Protein AF-A0A960QRC3-F1 (afdb_monomer_lite)

Secondary structure (DSSP, 8-state):
----EEEEEEPTTT-EEEEEESS--SEEEEEEE-TTS-EEEEEGGGSEEEETTEEEEE--GGG--SEEEEEEEEEES-S-GGG--GGGEEEEEEEEEEPPP-------S----SPP-EEEEEEEEE----S-SS-TT---HHHHHHHHHTTTTTTTHHHHHHHHHHHTT-SS--EEEEE-HHHHHHHHHHHHHTTGGGTTTTTTHHHHHHTT-BPPP-SSSGGG-PPBSEEEPB--TT-B-GGGS-HHHHHHHHHHHHHHHHHHHSSPPPSEE--GGG-B-GGGHHHHHHTT--EEEEETHHHHHTBTT----GGGG-SPPPPTTT--BPP-S--B--SSS--SS-B-GGG-S-EEEEEE-TTS-EEEEEEEEEPHHHHHHHTTTGGGTS-HHHHHHHHHHHHHHTT---SSS--EEEEEEESSSGGGGSHHIIIIIHHHHHHHHHH-TTEEE--HHHHHHHS---TT-EE----B--HHHHSS-TT-GGGGTTTTSS--HHHHHHHHHHHHHHHHHHHHHTT---HHHHHHHHHHHHHTBTHHHHTTT-HHHHTHHHHHHHHHHHHTHHHHHHHHHH---PPPP-PPP--SSS-TT-

Radius of gyration: 29.78 Å; chains: 1; bounding box: 101×55×66 Å

pLDDT: mean 90.88, std 11.84, range [32.44, 98.88]

Sequence (598 aa):
MFTRIVSLEVDSPATTIVMVSDGPIPFPQIIVRDPHGREWISSGDAIRTEDPTRYEVKLDQEKLAPGAYRIQGEGCTKANLAEAGGGDWIKAFAEFTMELPKKERTRRKNKSTSPIRIYFGIHKHMHQPYYDTVNPAAWDGEKDSIFATRAGAYKDYLADAIERYVQGGLPHAGISTSWSGSLIEQLDRCEREGLCGGQFAGWKDRFRAILSEKTRPDGRGAAGQGHARLRFTAFGFFHPLMPLIPERDIIDQILRHRDLVEQAFGVPASRILFPPETAFHVRMIPALKQAGIEAVIYDSVHRSRACRNYPYPGKEEGMLPPNPSEQVNDPVDDWCALQHVWAPSKISPSLLKPEYVGYTDPDGTEHTIIAIPAERYLGNEDARGGFGALQYPSLFEQLHREVEASGSYDLKHPPFFLLHSDGDNYGGGTDSYYRHNTEQLVAWLNEDPRFELIGIEDYLDQFPPDPDKVVHIEPGSWAGADNGDPQFMKWFSRYREPSSPDLHSWAVLTSFQNAVHSLLDAGINTAAVQEAERLMLLAETSCYWYWTGQAVWDAQVTHAANHGWNLLQGELEQLQKKGDTTGPTIFPAWVLPENPGG

Foldseek 3Di:
DQKAFPDWDADPVRFKIKTFIPFAFLWKKKWKAAPVGDIDIATDPQWDDPDRGMTMHTDDPVPHDFFKMKMKIKGFQDNDPVPDDPVRMYIDIDMDGNDDDPPPPDDDPDDDPDQAAAEEAAEAEADDAQLFLVCSVDDDVVNLVLCLLLLCLQAPQQLLLLVLCVVLVAQFAAYEYEYALSRVVVLVVCCVVVGNVNSSPCRQVSVLVQQPDFHQFPCQDDVSTGHRRYAYAFEFNRLFLQVFFDLVLLLVRRLVRQVSCCVRRVDGHDLEYERRLLFDDQVNQVSSVVSNRAEYEHALVQQLLLALPFPDLPCLLVEDRRFNVSVPDYDDDLFDDFDLWSDSGTDHQLSQFWAKAWDQDPVRDIGIHIYHYAYATQLVQCQQANQVGRVVVRRVVRSSVSCVVSVSADPLTRGYHYSYDHCCDHNNSDSRNSHVNSNVVSVVCVVDVSYHHHDPVRNCSRRPHDPVDYDHGQGFGGCVQNSTHSQSCLQVPPVVPPDFLSVVLSVLLLVLVQLLVQLVVLVNDDPLSVQLSVSSSSLSNSQLSSPGPDPSSSCNSVVSSVVSCVSCVVSVVVCVVSDGPDDRRDRPDDDPVPHPPD

Structure (mmCIF, N/CA/C/O backbone):
data_AF-A0A960QRC3-F1
#
_entry.id   AF-A0A960QRC3-F1
#
loop_
_atom_site.group_PDB
_atom_site.id
_atom_site.type_symbol
_atom_site.label_atom_id
_atom_site.label_alt_id
_atom_site.label_comp_id
_atom_site.label_asym_id
_atom_site.label_entity_id
_atom_site.label_seq_id
_atom_site.pdbx_PDB_ins_code
_atom_site.Cartn_x
_atom_site.Cartn_y
_atom_site.Cartn_z
_atom_site.occupancy
_atom_site.B_iso_or_equiv
_atom_site.auth_seq_id
_atom_site.auth_comp_id
_atom_site.auth_asym_id
_atom_site.auth_atom_id
_atom_site.pdbx_PDB_model_num
ATOM 1 N N . MET A 1 1 ? 75.358 -3.461 1.946 1.00 51.06 1 MET A N 1
ATOM 2 C CA . MET A 1 1 ? 74.425 -3.861 0.873 1.00 51.06 1 MET A CA 1
ATOM 3 C C . MET A 1 1 ? 73.161 -3.058 1.091 1.00 51.06 1 MET A C 1
ATOM 5 O O . MET A 1 1 ? 72.647 -3.111 2.197 1.00 51.06 1 MET A O 1
ATOM 9 N N . PHE A 1 2 ? 72.744 -2.243 0.123 1.00 70.81 2 PHE A N 1
ATOM 10 C CA . PHE A 1 2 ? 71.471 -1.527 0.214 1.00 70.81 2 PHE A CA 1
ATOM 11 C C . PHE A 1 2 ? 70.386 -2.472 -0.289 1.00 70.81 2 PHE A C 1
ATOM 13 O O . PHE A 1 2 ? 70.408 -2.805 -1.471 1.00 70.81 2 PHE A O 1
ATOM 20 N N . THR A 1 3 ? 69.504 -2.926 0.603 1.00 81.44 3 THR A N 1
ATOM 21 C CA . THR A 1 3 ? 68.338 -3.728 0.222 1.00 81.44 3 THR A CA 1
ATOM 22 C C . THR A 1 3 ? 67.460 -2.924 -0.735 1.00 81.44 3 THR A C 1
ATOM 24 O O . THR A 1 3 ? 67.179 -1.752 -0.480 1.00 81.44 3 THR A O 1
ATOM 27 N N . ARG A 1 4 ? 67.014 -3.540 -1.826 1.00 87.44 4 ARG A N 1
ATOM 28 C CA . ARG A 1 4 ? 66.090 -2.996 -2.824 1.00 87.44 4 ARG A CA 1
ATOM 29 C C . ARG A 1 4 ? 65.066 -4.054 -3.209 1.00 87.44 4 ARG A C 1
ATOM 31 O O . ARG A 1 4 ? 65.342 -5.249 -3.154 1.00 87.44 4 ARG A O 1
ATOM 38 N N . ILE A 1 5 ? 63.896 -3.598 -3.644 1.00 89.81 5 ILE A N 1
ATOM 39 C CA . ILE A 1 5 ? 62.899 -4.461 -4.279 1.00 89.81 5 ILE A CA 1
ATOM 40 C C . ILE A 1 5 ? 63.370 -4.708 -5.716 1.00 89.81 5 ILE A C 1
ATOM 42 O O . ILE A 1 5 ? 63.586 -3.755 -6.466 1.00 89.81 5 ILE A O 1
ATOM 46 N N . VAL A 1 6 ? 63.591 -5.973 -6.068 1.00 90.69 6 VAL A N 1
ATOM 47 C CA . VAL A 1 6 ? 64.103 -6.397 -7.380 1.00 90.69 6 VAL A CA 1
ATOM 48 C C . VAL A 1 6 ? 62.989 -6.797 -8.339 1.00 90.69 6 VAL A C 1
ATOM 50 O O . VAL A 1 6 ? 63.154 -6.624 -9.544 1.00 90.69 6 VAL A O 1
ATOM 53 N N . SER A 1 7 ? 61.854 -7.274 -7.824 1.00 90.19 7 SER A N 1
ATOM 54 C CA . SER A 1 7 ? 60.648 -7.501 -8.617 1.00 90.19 7 SER A CA 1
ATOM 55 C C . SER A 1 7 ? 59.382 -7.313 -7.783 1.00 90.19 7 SER A C 1
ATOM 57 O O . SER A 1 7 ? 59.373 -7.485 -6.561 1.00 90.19 7 SER A O 1
ATOM 59 N N . LEU A 1 8 ? 58.316 -6.920 -8.471 1.00 91.69 8 LEU A N 1
ATOM 60 C CA . LEU A 1 8 ? 56.962 -6.835 -7.949 1.00 91.69 8 LEU A CA 1
ATOM 61 C C . LEU A 1 8 ? 56.040 -7.319 -9.063 1.00 91.69 8 LEU A C 1
ATOM 63 O O . LEU A 1 8 ? 55.887 -6.642 -10.077 1.00 91.69 8 LEU A O 1
ATOM 67 N N . GLU A 1 9 ? 55.495 -8.514 -8.900 1.00 88.75 9 GLU A N 1
ATOM 68 C CA . GLU A 1 9 ? 54.780 -9.224 -9.957 1.00 88.75 9 GLU A CA 1
ATOM 69 C C . GLU A 1 9 ? 53.455 -9.777 -9.441 1.00 88.75 9 GLU A C 1
ATOM 71 O O . GLU A 1 9 ? 53.245 -9.944 -8.238 1.00 88.75 9 GLU A O 1
ATOM 76 N N . VAL A 1 10 ? 52.545 -10.043 -10.375 1.00 84.50 10 VAL A N 1
ATOM 77 C CA . VAL A 1 10 ? 51.256 -10.679 -10.107 1.00 84.50 10 VAL A CA 1
ATOM 78 C C . VAL A 1 10 ? 51.244 -12.014 -10.824 1.00 84.50 10 VAL A C 1
ATOM 80 O O . VAL A 1 10 ? 51.378 -12.054 -12.049 1.00 84.50 10 VAL A O 1
ATOM 83 N N . ASP A 1 11 ? 51.064 -13.096 -10.075 1.00 79.38 11 ASP A N 1
ATOM 84 C CA . ASP A 1 11 ? 50.962 -14.433 -10.653 1.00 79.38 11 ASP A CA 1
ATOM 85 C C . ASP A 1 11 ? 49.681 -14.549 -11.484 1.00 79.38 11 ASP A C 1
ATOM 87 O O . ASP A 1 11 ? 48.607 -14.130 -11.051 1.00 79.38 11 ASP A O 1
ATOM 91 N N . SER A 1 12 ? 49.778 -15.140 -12.677 1.00 55.75 12 SER A N 1
ATOM 92 C CA . SER A 1 12 ? 48.625 -15.415 -13.540 1.00 55.75 12 SER A CA 1
ATOM 93 C C . SER A 1 12 ? 48.065 -16.822 -13.279 1.00 55.75 12 SER A C 1
ATOM 95 O O . SER A 1 12 ? 48.836 -17.784 -13.331 1.00 55.75 12 SER A O 1
ATOM 97 N N . PRO A 1 13 ? 46.745 -16.990 -13.051 1.00 59.84 13 PRO A N 1
ATOM 98 C CA . PRO A 1 13 ? 45.707 -15.953 -13.004 1.00 59.84 13 PRO A CA 1
ATOM 99 C C . PRO A 1 13 ? 45.804 -15.133 -11.708 1.00 59.84 13 PRO A C 1
ATOM 101 O O . PRO A 1 13 ? 46.034 -15.737 -10.667 1.00 59.84 13 PRO A O 1
ATOM 104 N N . ALA A 1 14 ? 45.610 -13.803 -11.781 1.00 63.81 14 ALA A N 1
ATOM 105 C CA . ALA A 1 14 ? 45.828 -12.784 -10.730 1.00 63.81 14 ALA A CA 1
ATOM 106 C C . ALA A 1 14 ? 45.310 -13.168 -9.325 1.00 63.81 14 ALA A C 1
ATOM 108 O O . ALA A 1 14 ? 44.253 -12.726 -8.881 1.00 63.81 14 ALA A O 1
ATOM 109 N N . THR A 1 15 ? 46.049 -14.031 -8.634 1.00 71.44 15 THR A N 1
ATOM 110 C CA . THR A 1 15 ? 45.675 -14.650 -7.348 1.00 71.44 15 THR A CA 1
ATOM 111 C C . THR A 1 15 ? 46.623 -14.233 -6.243 1.00 71.44 15 THR A C 1
ATOM 113 O O . THR A 1 15 ? 46.222 -14.173 -5.082 1.00 71.44 15 THR A O 1
ATOM 116 N N . THR A 1 16 ? 47.866 -13.917 -6.600 1.00 87.94 16 THR A N 1
ATOM 117 C CA . THR A 1 16 ? 48.930 -13.620 -5.649 1.00 87.94 16 THR A CA 1
ATOM 118 C C . THR A 1 16 ? 49.798 -12.494 -6.191 1.00 87.94 16 THR A C 1
ATOM 120 O O . THR A 1 16 ? 50.178 -12.505 -7.361 1.00 87.94 16 THR A O 1
ATOM 123 N N . ILE A 1 17 ? 50.107 -11.523 -5.339 1.00 91.44 17 ILE A N 1
ATOM 124 C CA . ILE A 1 17 ? 51.132 -10.512 -5.586 1.00 91.44 17 ILE A CA 1
ATOM 125 C C . ILE A 1 17 ? 52.398 -10.966 -4.876 1.00 91.44 17 ILE A C 1
ATOM 127 O O . ILE A 1 17 ? 52.362 -11.259 -3.680 1.00 91.44 17 ILE A O 1
ATOM 131 N N . VAL A 1 18 ? 53.506 -10.986 -5.608 1.00 92.88 18 VAL A N 1
ATOM 132 C CA . VAL A 1 18 ? 54.818 -11.387 -5.110 1.00 92.88 18 VAL A CA 1
ATOM 133 C C . VAL A 1 18 ? 55.768 -10.201 -5.207 1.00 92.88 18 VAL A C 1
ATOM 135 O O . VAL A 1 18 ? 56.023 -9.670 -6.287 1.00 92.88 18 VAL A O 1
ATOM 138 N N . MET A 1 19 ? 56.321 -9.801 -4.068 1.00 93.25 19 MET A N 1
ATOM 139 C CA . MET A 1 19 ? 57.397 -8.822 -3.970 1.00 93.25 19 MET A CA 1
ATOM 140 C C . MET A 1 19 ? 58.693 -9.542 -3.588 1.00 93.25 19 MET A C 1
ATOM 142 O O . MET A 1 19 ? 58.738 -10.239 -2.573 1.00 93.25 19 MET A O 1
ATOM 146 N N . VAL A 1 20 ? 59.752 -9.361 -4.379 1.00 93.25 20 VAL A N 1
ATOM 147 C CA . VAL A 1 20 ? 61.076 -9.956 -4.132 1.00 93.25 20 VAL A CA 1
ATOM 148 C C . VAL A 1 20 ? 62.108 -8.855 -3.922 1.00 93.25 20 VAL A C 1
ATOM 150 O O . VAL A 1 20 ? 62.116 -7.857 -4.647 1.00 93.25 20 VAL A O 1
ATOM 153 N N . SER A 1 21 ? 63.006 -9.032 -2.958 1.00 92.12 21 SER A N 1
ATOM 154 C CA . SER A 1 21 ? 64.090 -8.096 -2.644 1.00 92.12 21 SER A CA 1
ATOM 155 C C . SER A 1 21 ? 65.470 -8.761 -2.642 1.00 92.12 21 SER A C 1
ATOM 157 O O . SER A 1 21 ? 65.592 -9.968 -2.480 1.00 92.12 21 SER A O 1
ATOM 159 N N . ASP A 1 22 ? 66.540 -7.976 -2.811 1.00 89.69 22 ASP A N 1
ATOM 160 C CA . ASP A 1 22 ? 67.937 -8.462 -2.758 1.00 89.69 22 ASP A CA 1
ATOM 161 C C . ASP A 1 22 ? 68.509 -8.553 -1.322 1.00 89.69 22 ASP A C 1
ATOM 163 O O . ASP A 1 22 ? 69.687 -8.859 -1.121 1.00 89.69 22 ASP A O 1
ATOM 167 N N . GLY A 1 23 ? 67.661 -8.322 -0.316 1.00 87.44 23 GLY A N 1
ATOM 168 C CA . GLY A 1 23 ? 67.949 -8.429 1.114 1.00 87.44 23 GLY A CA 1
ATOM 169 C C . GLY A 1 23 ? 66.668 -8.331 1.957 1.00 87.44 23 GLY A C 1
ATOM 170 O O . GLY A 1 23 ? 65.603 -8.039 1.411 1.00 87.44 23 GLY A O 1
ATOM 171 N N . PRO A 1 24 ? 66.730 -8.567 3.279 1.00 87.94 24 PRO A N 1
ATOM 172 C CA . PRO A 1 24 ? 65.543 -8.564 4.125 1.00 87.94 24 PRO A CA 1
ATOM 173 C C . PRO A 1 24 ? 64.919 -7.182 4.306 1.00 87.94 24 PRO A C 1
ATOM 175 O O . PRO A 1 24 ? 65.623 -6.179 4.437 1.00 87.94 24 PRO A O 1
ATOM 178 N N . ILE A 1 25 ? 63.585 -7.163 4.346 1.00 89.56 25 ILE A N 1
ATOM 179 C CA . ILE A 1 25 ? 62.734 -5.998 4.576 1.00 89.56 25 ILE A CA 1
ATOM 180 C C . ILE A 1 25 ? 61.974 -6.240 5.887 1.00 89.56 25 ILE A C 1
ATOM 182 O O . ILE A 1 25 ? 61.008 -6.998 5.902 1.00 89.56 25 ILE A O 1
ATOM 186 N N . PRO A 1 26 ? 62.392 -5.615 7.000 1.00 85.25 26 PRO A N 1
ATOM 187 C CA . PRO A 1 26 ? 61.714 -5.757 8.290 1.00 85.25 26 PRO A CA 1
ATOM 188 C C . PRO A 1 26 ? 60.234 -5.347 8.304 1.00 85.25 26 PRO A C 1
ATOM 190 O O . PRO A 1 26 ? 59.462 -5.907 9.076 1.00 85.25 26 PRO A O 1
ATOM 193 N N . PHE A 1 27 ? 59.835 -4.390 7.458 1.00 86.44 27 PHE A N 1
ATOM 194 C CA . PHE A 1 27 ? 58.452 -3.903 7.374 1.00 86.44 27 PHE A CA 1
ATOM 195 C C . PHE A 1 27 ? 57.962 -3.869 5.924 1.00 86.44 27 PHE A C 1
ATOM 197 O O . PHE A 1 27 ? 57.968 -2.796 5.317 1.00 86.44 27 PHE A O 1
ATOM 204 N N . PRO A 1 28 ? 57.588 -5.021 5.343 1.00 90.75 28 PRO A N 1
ATOM 205 C CA . PRO A 1 28 ? 57.043 -5.081 3.996 1.00 90.75 28 PRO A CA 1
ATOM 206 C C . PRO A 1 28 ? 55.583 -4.606 3.987 1.00 90.75 28 PRO A C 1
ATOM 208 O O . PRO A 1 28 ? 54.818 -4.880 4.917 1.00 90.75 28 PRO A O 1
ATOM 211 N N . GLN A 1 29 ? 55.193 -3.908 2.925 1.00 91.75 29 GLN A N 1
ATOM 212 C CA . GLN A 1 29 ? 53.819 -3.508 2.643 1.00 91.75 29 GLN A CA 1
ATOM 213 C C . GLN A 1 29 ? 53.524 -3.671 1.152 1.00 91.75 29 GLN A C 1
ATOM 215 O O . GLN A 1 29 ? 54.352 -3.337 0.304 1.00 91.75 29 GLN A O 1
ATOM 220 N N . ILE A 1 30 ? 52.331 -4.161 0.827 1.00 92.12 30 ILE A N 1
ATOM 221 C CA . ILE A 1 30 ? 51.829 -4.222 -0.548 1.00 92.12 30 ILE A CA 1
ATOM 222 C C . ILE A 1 30 ? 50.506 -3.470 -0.594 1.00 92.12 30 ILE A C 1
ATOM 224 O O . ILE A 1 30 ? 49.573 -3.788 0.140 1.00 92.12 30 ILE A O 1
ATOM 228 N N . ILE A 1 31 ? 50.445 -2.459 -1.453 1.00 91.12 31 ILE A N 1
ATOM 229 C CA . ILE A 1 31 ? 49.290 -1.588 -1.640 1.00 91.12 31 ILE A CA 1
ATOM 230 C C . ILE A 1 31 ? 48.721 -1.843 -3.027 1.00 91.12 31 ILE A C 1
ATOM 232 O O . ILE A 1 31 ? 49.444 -1.753 -4.020 1.00 91.12 31 ILE A O 1
ATOM 236 N N . VAL A 1 32 ? 47.426 -2.121 -3.103 1.00 90.69 32 VAL A N 1
ATOM 237 C CA . VAL A 1 32 ? 46.704 -2.381 -4.350 1.00 90.69 32 VAL A CA 1
ATOM 238 C C . VAL A 1 32 ? 45.636 -1.319 -4.528 1.00 90.69 32 VAL A C 1
ATOM 240 O O . VAL A 1 32 ? 44.837 -1.094 -3.625 1.00 90.69 32 VAL A O 1
ATOM 243 N N . ARG A 1 33 ? 45.620 -0.672 -5.692 1.00 89.69 33 ARG A N 1
ATOM 244 C CA . ARG A 1 33 ? 44.641 0.350 -6.061 1.00 89.69 33 ARG A CA 1
ATOM 245 C C . ARG A 1 33 ? 43.788 -0.141 -7.213 1.00 89.69 33 ARG A C 1
ATOM 247 O O . ARG A 1 33 ? 44.340 -0.561 -8.234 1.00 89.69 33 ARG A O 1
ATOM 254 N N . ASP A 1 34 ? 42.474 -0.079 -7.048 1.00 87.75 34 ASP A N 1
ATOM 255 C CA . ASP A 1 34 ? 41.525 -0.452 -8.095 1.00 87.75 34 ASP A CA 1
ATOM 256 C C . ASP A 1 34 ? 41.338 0.666 -9.146 1.00 87.75 34 ASP A C 1
ATOM 258 O O . ASP A 1 34 ? 41.771 1.806 -8.932 1.00 87.75 34 ASP A O 1
ATOM 262 N N . PRO A 1 35 ? 40.681 0.368 -10.285 1.00 80.56 35 PRO A N 1
ATOM 263 C CA . PRO A 1 35 ? 40.406 1.352 -11.338 1.00 80.56 35 PRO A CA 1
ATOM 264 C C . PRO A 1 35 ? 39.551 2.546 -10.885 1.00 80.56 35 PRO A C 1
ATOM 266 O O . PRO A 1 35 ? 39.497 3.563 -11.575 1.00 80.56 35 PRO A O 1
ATOM 269 N N . HIS A 1 36 ? 38.869 2.423 -9.745 1.00 79.50 36 HIS A N 1
ATOM 270 C CA . HIS A 1 36 ? 37.971 3.423 -9.172 1.00 79.50 36 HIS A CA 1
ATOM 271 C C . HIS A 1 36 ? 38.622 4.206 -8.017 1.00 79.50 36 HIS A C 1
ATOM 273 O O . HIS A 1 36 ? 37.977 5.069 -7.423 1.00 79.50 36 HIS A O 1
ATOM 279 N N . GLY A 1 37 ? 39.901 3.947 -7.716 1.00 75.12 37 GLY A N 1
ATOM 280 C CA . GLY A 1 37 ? 40.681 4.653 -6.701 1.00 75.12 37 GLY A CA 1
ATOM 281 C C . GLY A 1 37 ? 40.563 4.106 -5.275 1.00 75.12 37 GLY A C 1
ATOM 282 O O . GLY A 1 37 ? 41.053 4.761 -4.356 1.00 75.12 37 GLY A O 1
ATOM 283 N N . ARG A 1 38 ? 39.953 2.933 -5.055 1.00 83.50 38 ARG A N 1
ATOM 284 C CA . ARG A 1 38 ? 39.956 2.262 -3.740 1.00 83.50 38 ARG A CA 1
ATOM 285 C C . ARG A 1 38 ? 41.307 1.599 -3.480 1.00 83.50 38 ARG A C 1
ATOM 287 O O . ARG A 1 38 ? 41.880 1.005 -4.390 1.00 83.50 38 ARG A O 1
ATOM 294 N N . GLU A 1 39 ? 41.795 1.681 -2.241 1.00 87.25 39 GLU A N 1
ATOM 295 C CA . GLU A 1 39 ? 43.097 1.141 -1.827 1.00 87.25 39 GLU A CA 1
ATOM 296 C C . GLU A 1 39 ? 42.947 -0.004 -0.811 1.00 87.25 39 GLU A C 1
ATOM 298 O O . GLU A 1 39 ? 42.213 0.118 0.171 1.00 87.25 39 GLU A O 1
ATOM 303 N N . TRP A 1 40 ? 43.700 -1.089 -1.004 1.00 87.94 40 TRP A N 1
ATOM 304 C CA . TRP A 1 40 ? 43.909 -2.140 -0.003 1.00 87.94 40 TRP A CA 1
ATOM 305 C C . TRP A 1 40 ? 45.382 -2.207 0.373 1.00 87.94 40 TRP A C 1
ATOM 307 O O . TRP A 1 40 ? 46.241 -2.278 -0.505 1.00 87.94 40 TRP A O 1
ATOM 317 N N . ILE A 1 41 ? 45.668 -2.205 1.674 1.00 90.62 41 ILE A N 1
ATOM 318 C CA . ILE A 1 41 ? 47.027 -2.264 2.214 1.00 90.62 41 ILE A CA 1
ATOM 319 C C . ILE A 1 41 ? 47.193 -3.582 2.965 1.00 90.62 41 ILE A C 1
ATOM 321 O O . ILE A 1 41 ? 46.491 -3.841 3.943 1.00 90.62 41 ILE A O 1
ATOM 325 N N . SER A 1 42 ? 48.148 -4.397 2.533 1.00 89.38 42 SER A N 1
ATOM 326 C CA . SER A 1 42 ? 48.556 -5.624 3.214 1.00 89.38 42 SER A CA 1
ATOM 327 C C . SER A 1 42 ? 49.901 -5.403 3.896 1.00 89.38 42 SER A C 1
ATOM 329 O O . SER A 1 42 ? 50.863 -4.985 3.257 1.00 89.38 42 SER A O 1
ATOM 331 N N . SER A 1 43 ? 49.962 -5.668 5.201 1.00 89.31 43 SER A N 1
ATOM 332 C CA . SER A 1 43 ? 51.178 -5.616 6.024 1.00 89.31 43 SER A CA 1
ATOM 333 C C . SER A 1 43 ? 51.068 -6.601 7.197 1.00 89.31 43 SER A C 1
ATOM 335 O O . SER A 1 43 ? 49.977 -7.104 7.476 1.00 89.31 43 SER A O 1
ATOM 337 N N . GLY A 1 44 ? 52.180 -6.895 7.877 1.00 84.62 44 GLY A N 1
ATOM 338 C CA . GLY A 1 44 ? 52.196 -7.828 9.014 1.00 84.62 44 GLY A CA 1
ATOM 339 C C . GLY A 1 44 ? 51.750 -9.240 8.618 1.00 84.62 44 GLY A C 1
ATOM 340 O O . GLY A 1 44 ? 52.176 -9.744 7.583 1.00 84.62 44 GLY A O 1
ATOM 341 N N . ASP A 1 45 ? 50.860 -9.849 9.407 1.00 85.31 45 ASP A N 1
ATOM 342 C CA . ASP A 1 45 ? 50.374 -11.229 9.209 1.00 85.31 45 ASP A CA 1
ATOM 343 C C . ASP A 1 45 ? 49.622 -11.446 7.880 1.00 85.31 45 ASP A C 1
ATOM 345 O O . ASP A 1 45 ? 49.424 -12.583 7.453 1.00 85.31 45 ASP A O 1
ATOM 349 N N . ALA A 1 46 ? 49.215 -10.365 7.201 1.00 84.56 46 ALA A N 1
ATOM 350 C CA . ALA A 1 46 ? 48.604 -10.429 5.874 1.00 84.56 46 ALA A CA 1
ATOM 351 C C . ALA A 1 46 ? 49.622 -10.691 4.745 1.00 84.56 46 ALA A C 1
ATOM 353 O O . ALA A 1 46 ? 49.215 -10.982 3.620 1.00 84.56 46 ALA A O 1
ATOM 354 N N . ILE A 1 47 ? 50.925 -10.577 5.027 1.00 89.69 47 ILE A N 1
ATOM 355 C CA . ILE A 1 47 ? 52.010 -10.905 4.099 1.00 89.69 47 ILE A CA 1
ATOM 356 C C . ILE A 1 47 ? 52.620 -12.240 4.513 1.00 89.69 47 ILE A C 1
ATOM 358 O O . ILE A 1 47 ? 53.155 -12.393 5.611 1.00 89.69 47 ILE A O 1
ATOM 362 N N . ARG A 1 48 ? 52.592 -13.207 3.599 1.00 90.81 48 ARG A N 1
ATOM 363 C CA . ARG A 1 48 ? 53.272 -14.485 3.779 1.00 90.81 48 ARG A CA 1
ATOM 364 C C . ARG A 1 48 ? 54.726 -14.355 3.333 1.00 90.81 48 ARG A C 1
ATOM 366 O O . ARG A 1 48 ? 54.996 -13.995 2.193 1.00 90.81 48 ARG A O 1
ATOM 373 N N . THR A 1 49 ? 55.648 -14.699 4.223 1.00 85.31 49 THR A N 1
ATOM 374 C CA . THR A 1 49 ? 57.093 -14.642 3.967 1.00 85.31 49 THR A CA 1
ATOM 375 C C . THR A 1 49 ? 57.646 -16.065 3.986 1.00 85.31 49 THR A C 1
ATOM 377 O O . THR A 1 49 ? 57.768 -16.662 5.055 1.00 85.31 49 THR A O 1
ATOM 380 N N . GLU A 1 50 ? 57.912 -16.648 2.813 1.00 72.44 50 GLU A N 1
ATOM 381 C CA . GLU A 1 50 ? 58.492 -18.002 2.713 1.00 72.44 50 GLU A CA 1
ATOM 382 C C . GLU A 1 50 ? 60.005 -17.995 2.982 1.00 72.44 50 GLU A C 1
ATOM 384 O O . GLU A 1 50 ? 60.538 -18.919 3.597 1.00 72.44 50 GLU A O 1
ATOM 389 N N . ASP A 1 51 ? 60.678 -16.914 2.586 1.00 79.56 51 ASP A N 1
ATOM 390 C CA . ASP A 1 51 ? 62.079 -16.629 2.875 1.00 79.56 51 ASP A CA 1
ATOM 391 C C . ASP A 1 51 ? 62.268 -15.116 3.113 1.00 79.56 51 ASP A C 1
ATOM 393 O O . ASP A 1 51 ? 61.410 -14.326 2.714 1.00 79.56 51 ASP A O 1
ATOM 397 N N . PRO A 1 52 ? 63.368 -14.665 3.750 1.00 82.19 52 PRO A N 1
ATOM 398 C CA . PRO A 1 52 ? 63.560 -13.258 4.121 1.00 82.19 52 PRO A CA 1
ATOM 399 C C . PRO A 1 52 ? 63.626 -12.279 2.941 1.00 82.19 52 PRO A C 1
ATOM 401 O O . PRO A 1 52 ? 63.825 -11.089 3.156 1.00 82.19 52 PRO A O 1
ATOM 404 N N . THR A 1 53 ? 63.513 -12.741 1.703 1.00 89.75 53 THR A N 1
ATOM 405 C CA . THR A 1 53 ? 63.605 -11.944 0.479 1.00 89.75 53 THR A CA 1
ATOM 406 C C . THR A 1 53 ? 62.356 -12.035 -0.395 1.00 89.75 53 THR A C 1
ATOM 408 O O . THR A 1 53 ? 62.313 -11.375 -1.432 1.00 89.75 53 THR A O 1
ATOM 411 N N . ARG A 1 54 ? 61.328 -12.791 0.012 1.00 92.94 54 ARG A N 1
ATOM 412 C CA . ARG A 1 54 ? 60.114 -13.035 -0.774 1.00 92.94 54 ARG A CA 1
ATOM 413 C C . ARG A 1 54 ? 58.851 -12.839 0.065 1.00 92.94 54 ARG A C 1
ATOM 415 O O . ARG A 1 54 ? 58.649 -13.522 1.067 1.00 92.94 54 ARG A O 1
ATOM 422 N N . TYR A 1 55 ? 57.989 -11.934 -0.390 1.00 92.38 55 TYR A N 1
ATOM 423 C CA . TYR A 1 55 ? 56.786 -11.479 0.307 1.00 92.38 55 TYR A CA 1
ATOM 424 C C . TYR A 1 55 ? 55.563 -11.666 -0.588 1.00 92.38 55 TYR A C 1
ATOM 426 O O . TYR A 1 55 ? 55.515 -11.120 -1.691 1.00 92.38 55 TYR A O 1
ATOM 434 N N . GLU A 1 56 ? 54.573 -12.417 -0.117 1.00 92.88 56 GLU A N 1
ATOM 435 C CA . GLU A 1 56 ? 53.406 -12.810 -0.906 1.00 92.88 56 GLU A CA 1
ATOM 436 C C . GLU A 1 56 ? 52.097 -12.356 -0.259 1.00 92.88 56 GLU A C 1
ATOM 438 O O . GLU A 1 56 ? 51.877 -12.540 0.940 1.00 92.88 56 GLU A O 1
ATOM 443 N N . VAL A 1 57 ? 51.194 -11.807 -1.071 1.00 91.75 57 VAL A N 1
ATOM 444 C CA . VAL A 1 57 ? 49.835 -11.426 -0.667 1.00 91.75 57 VAL A CA 1
ATOM 445 C C . VAL A 1 57 ? 48.841 -12.084 -1.602 1.00 91.75 57 VAL A C 1
ATOM 447 O O . VAL A 1 57 ? 48.901 -11.886 -2.814 1.00 91.75 57 VAL A O 1
ATOM 450 N N . LYS A 1 58 ? 47.898 -12.842 -1.040 1.00 89.31 58 LYS A N 1
ATOM 451 C CA . LYS A 1 58 ? 46.785 -13.395 -1.813 1.00 89.31 58 LYS A CA 1
ATOM 452 C C . LYS A 1 58 ? 45.709 -12.340 -2.011 1.00 89.31 58 LYS A C 1
ATOM 454 O O . LYS A 1 58 ? 45.259 -11.720 -1.049 1.00 89.31 58 LYS A O 1
ATOM 459 N N . LEU A 1 59 ? 45.290 -12.170 -3.257 1.00 82.75 59 LEU A N 1
ATOM 460 C CA . LEU A 1 59 ? 44.163 -11.324 -3.608 1.00 82.75 59 LEU A CA 1
ATOM 461 C C . LEU A 1 59 ? 42.857 -12.093 -3.431 1.00 82.75 59 LEU A C 1
ATOM 463 O O . LEU A 1 59 ? 42.730 -13.245 -3.846 1.00 82.75 59 LEU A O 1
ATOM 467 N N . ASP A 1 60 ? 41.876 -11.425 -2.840 1.00 79.75 60 ASP A N 1
ATOM 468 C CA . ASP A 1 60 ? 40.511 -11.924 -2.767 1.00 79.75 60 ASP A CA 1
ATOM 469 C C . ASP A 1 60 ? 39.814 -11.672 -4.109 1.00 79.75 60 ASP A C 1
ATOM 471 O O . ASP A 1 60 ? 39.406 -10.549 -4.412 1.00 79.75 60 ASP A O 1
ATOM 475 N N . GLN A 1 61 ? 39.728 -12.714 -4.938 1.00 72.75 61 GLN A N 1
ATOM 476 C CA . GLN A 1 61 ? 39.200 -12.608 -6.299 1.00 72.75 61 GLN A CA 1
ATOM 477 C C . GLN A 1 61 ? 37.739 -12.157 -6.351 1.00 72.75 61 GLN A C 1
ATOM 479 O O . GLN A 1 61 ? 37.336 -11.552 -7.342 1.00 72.75 61 GLN A O 1
ATOM 484 N N . GLU A 1 62 ? 36.957 -12.391 -5.295 1.00 69.69 62 GLU A N 1
ATOM 485 C CA . GLU A 1 62 ? 35.553 -11.967 -5.229 1.00 69.69 62 GLU A CA 1
ATOM 486 C C . GLU A 1 62 ? 35.413 -10.445 -5.086 1.00 69.69 62 GLU A C 1
ATOM 488 O O . GLU A 1 62 ? 34.365 -9.879 -5.399 1.00 69.69 62 GLU A O 1
ATOM 493 N N . LYS A 1 63 ? 36.483 -9.765 -4.652 1.00 69.31 63 LYS A N 1
ATOM 494 C CA . LYS A 1 63 ? 36.524 -8.309 -4.452 1.00 69.31 63 LYS A CA 1
ATOM 495 C C . LYS A 1 63 ? 37.136 -7.543 -5.620 1.00 69.31 63 LYS A C 1
ATOM 497 O O . LYS A 1 63 ? 37.117 -6.310 -5.612 1.00 69.31 63 LYS A O 1
ATOM 502 N N . LEU A 1 64 ? 37.695 -8.238 -6.607 1.00 75.62 64 LEU A N 1
ATOM 503 C CA . LEU A 1 64 ? 38.297 -7.598 -7.767 1.00 75.62 64 LEU A CA 1
ATOM 504 C C . LEU A 1 64 ? 37.212 -7.281 -8.818 1.00 75.62 64 LEU A C 1
ATOM 506 O O . LEU A 1 64 ? 36.349 -8.101 -9.121 1.00 75.62 64 LEU A O 1
ATOM 510 N N . ALA A 1 65 ? 37.269 -6.086 -9.406 1.00 75.56 65 ALA A N 1
ATOM 511 C CA . ALA A 1 65 ? 36.424 -5.606 -10.496 1.00 75.56 65 ALA A CA 1
ATOM 512 C C . ALA A 1 65 ? 37.236 -5.502 -11.803 1.00 75.56 65 ALA A C 1
ATOM 514 O O . ALA A 1 65 ? 38.428 -5.216 -11.749 1.00 75.56 65 ALA A O 1
ATOM 515 N N . PRO A 1 66 ? 36.646 -5.716 -12.991 1.00 79.56 66 PRO A N 1
ATOM 516 C CA . PRO A 1 66 ? 37.390 -5.637 -14.248 1.00 79.56 66 PRO A CA 1
ATOM 517 C C . PRO A 1 66 ? 38.077 -4.278 -14.442 1.00 79.56 66 PRO A C 1
ATOM 519 O O . PRO A 1 66 ? 37.460 -3.234 -14.234 1.00 79.56 66 PRO A O 1
ATOM 522 N N . GLY A 1 67 ? 39.334 -4.286 -14.888 1.00 82.00 67 GLY A N 1
ATOM 523 C CA . GLY A 1 67 ? 40.080 -3.060 -15.190 1.00 82.00 67 GLY A CA 1
ATOM 524 C C . GLY A 1 67 ? 41.550 -3.095 -14.777 1.00 82.00 67 GLY A C 1
ATOM 525 O O . GLY A 1 67 ? 42.082 -4.138 -14.396 1.00 82.00 67 GLY A O 1
ATOM 526 N N . ALA A 1 68 ? 42.212 -1.942 -14.907 1.00 87.94 68 ALA A N 1
ATOM 527 C CA . ALA A 1 68 ? 43.632 -1.765 -14.614 1.00 87.94 68 ALA A CA 1
ATOM 528 C C . ALA A 1 68 ? 43.874 -1.450 -13.131 1.00 87.94 68 ALA A C 1
ATOM 530 O O . ALA A 1 68 ? 43.399 -0.442 -12.608 1.00 87.94 68 ALA A O 1
ATOM 531 N N . TYR A 1 69 ? 44.658 -2.298 -12.479 1.00 90.00 69 TYR A N 1
ATOM 532 C CA . TYR A 1 69 ? 45.077 -2.160 -11.092 1.00 90.00 69 TYR A CA 1
ATOM 533 C C . TYR A 1 69 ? 46.503 -1.645 -11.005 1.00 90.00 69 TYR A C 1
ATOM 535 O O . TYR A 1 69 ? 47.367 -2.054 -11.784 1.00 90.00 69 TYR A O 1
ATOM 543 N N . ARG A 1 70 ? 46.763 -0.812 -9.996 1.00 91.56 70 ARG A N 1
ATOM 544 C CA . ARG A 1 70 ? 48.116 -0.359 -9.650 1.00 91.56 70 ARG A CA 1
ATOM 545 C C . ARG A 1 70 ? 48.564 -0.988 -8.350 1.00 91.56 70 ARG A C 1
ATOM 547 O O . ARG A 1 70 ? 47.848 -0.931 -7.356 1.00 91.56 70 ARG A O 1
ATOM 554 N N . ILE A 1 71 ? 49.771 -1.526 -8.342 1.00 91.69 71 ILE A N 1
ATOM 555 C CA . ILE A 1 71 ? 50.388 -2.144 -7.176 1.00 91.69 71 ILE A CA 1
ATOM 556 C C . ILE A 1 71 ? 51.614 -1.331 -6.793 1.00 91.69 71 ILE A C 1
ATOM 558 O O . ILE A 1 71 ? 52.424 -0.964 -7.642 1.00 91.69 71 ILE A O 1
ATOM 562 N N . GLN A 1 72 ? 51.757 -1.071 -5.501 1.00 93.75 72 GLN A N 1
ATOM 563 C CA . GLN A 1 72 ? 52.942 -0.486 -4.899 1.00 93.75 72 GLN A CA 1
ATOM 564 C C . GLN A 1 72 ? 53.437 -1.423 -3.799 1.00 93.75 72 GLN A C 1
ATOM 566 O O . GLN A 1 72 ? 52.769 -1.599 -2.784 1.00 93.75 72 GLN A O 1
ATOM 571 N N . GLY A 1 73 ? 54.605 -2.017 -4.007 1.00 90.69 73 GLY A N 1
ATOM 572 C CA . GLY A 1 73 ? 55.348 -2.714 -2.965 1.00 90.69 73 GLY A CA 1
ATOM 573 C C . GLY A 1 73 ? 56.273 -1.717 -2.287 1.00 90.69 73 GLY A C 1
ATOM 574 O O . GLY A 1 73 ? 57.026 -1.020 -2.972 1.00 90.69 73 GLY A O 1
ATOM 575 N N . GLU A 1 74 ? 56.219 -1.610 -0.968 1.00 92.12 74 GLU A N 1
ATOM 576 C CA . GLU A 1 74 ? 57.141 -0.772 -0.213 1.00 92.12 74 GLU A CA 1
ATOM 577 C C . GLU A 1 74 ? 57.679 -1.465 1.031 1.00 92.12 74 GLU A C 1
ATOM 579 O O . GLU A 1 74 ? 57.094 -2.408 1.558 1.00 92.12 74 GLU A O 1
ATOM 584 N N . GLY A 1 75 ? 58.850 -1.024 1.472 1.00 87.12 75 GLY A N 1
ATOM 585 C CA . GLY A 1 75 ? 59.552 -1.649 2.577 1.00 87.12 75 GLY A CA 1
ATOM 586 C C . GLY A 1 75 ? 60.455 -0.677 3.308 1.00 87.12 75 GLY A C 1
ATOM 587 O O . GLY A 1 75 ? 61.134 0.127 2.673 1.00 87.12 75 GLY A O 1
ATOM 588 N N . CYS A 1 76 ? 60.503 -0.767 4.635 1.00 86.31 76 CYS A N 1
ATOM 589 C CA . CYS A 1 76 ? 61.529 -0.079 5.412 1.00 86.31 76 CYS A CA 1
ATOM 590 C C . CYS A 1 76 ? 62.757 -0.981 5.569 1.00 86.31 76 CYS A C 1
ATOM 592 O O . CYS A 1 76 ? 62.629 -2.145 5.942 1.00 86.31 76 CYS A O 1
ATOM 594 N N . THR A 1 77 ? 63.950 -0.443 5.317 1.00 83.56 77 THR A N 1
ATOM 595 C CA . THR A 1 77 ? 65.228 -1.168 5.450 1.00 83.56 77 THR A CA 1
ATOM 596 C C . THR A 1 77 ? 65.748 -1.247 6.892 1.00 83.56 77 THR A C 1
ATOM 598 O O . THR A 1 77 ? 66.718 -1.959 7.155 1.00 83.56 77 THR A O 1
ATOM 601 N N . LYS A 1 78 ? 65.100 -0.565 7.849 1.00 82.75 78 LYS A N 1
ATOM 602 C CA . LYS A 1 78 ? 65.430 -0.613 9.283 1.00 82.75 78 LYS A CA 1
ATOM 603 C C . LYS A 1 78 ? 64.405 -1.420 10.071 1.00 82.75 78 LYS A C 1
ATOM 605 O O . LYS A 1 78 ? 63.209 -1.305 9.847 1.00 82.75 78 LYS A O 1
ATOM 610 N N . ALA A 1 79 ? 64.888 -2.178 11.056 1.00 80.06 79 ALA A N 1
ATOM 611 C CA . ALA A 1 79 ? 64.046 -2.958 11.966 1.00 80.06 79 ALA A CA 1
ATOM 612 C C . ALA A 1 79 ? 63.410 -2.122 13.095 1.00 80.06 79 ALA A C 1
ATOM 614 O O . ALA A 1 79 ? 62.433 -2.559 13.694 1.00 80.06 79 ALA A O 1
ATOM 615 N N . ASN A 1 80 ? 63.923 -0.917 13.368 1.00 82.38 80 ASN A N 1
ATOM 616 C CA . ASN A 1 80 ? 63.316 0.034 14.299 1.00 82.38 80 ASN A CA 1
ATOM 617 C C . ASN A 1 80 ? 62.737 1.231 13.528 1.00 82.38 80 ASN A C 1
ATOM 619 O O . ASN A 1 80 ? 63.488 2.084 13.051 1.00 82.38 80 ASN A O 1
ATOM 623 N N . LEU A 1 81 ? 61.405 1.310 13.426 1.00 76.75 81 LEU A N 1
ATOM 624 C CA . LEU A 1 81 ? 60.712 2.396 12.717 1.00 76.75 81 LEU A CA 1
ATOM 625 C C . LEU A 1 81 ? 60.966 3.777 13.337 1.00 76.75 81 LEU A C 1
ATOM 627 O O . LEU A 1 81 ? 60.953 4.768 12.613 1.00 76.75 81 LEU A O 1
ATOM 631 N N . ALA A 1 82 ? 61.247 3.859 14.644 1.00 81.94 82 ALA A N 1
ATOM 632 C CA . ALA A 1 82 ? 61.529 5.128 15.322 1.00 81.94 82 ALA A CA 1
ATOM 633 C C . ALA A 1 82 ? 62.851 5.778 14.865 1.00 81.94 82 ALA A C 1
ATOM 635 O O . ALA A 1 82 ? 63.076 6.963 15.101 1.00 81.94 82 ALA A O 1
ATOM 636 N N . GLU A 1 83 ? 63.718 5.010 14.201 1.00 81.25 83 GLU A N 1
ATOM 637 C CA . GLU A 1 83 ? 65.010 5.458 13.676 1.00 81.25 83 GLU A CA 1
ATOM 638 C C . GLU A 1 83 ? 65.007 5.594 12.142 1.00 81.25 83 GLU A C 1
ATOM 640 O O . GLU A 1 83 ? 66.044 5.909 11.549 1.00 81.25 83 GLU A O 1
ATOM 645 N N . ALA A 1 84 ? 63.874 5.331 11.482 1.00 81.56 84 ALA A N 1
ATOM 646 C CA . ALA A 1 84 ? 63.740 5.366 10.029 1.00 81.56 84 ALA A CA 1
ATOM 647 C C . ALA A 1 84 ? 63.412 6.777 9.512 1.00 81.56 84 ALA A C 1
ATOM 649 O O . ALA A 1 84 ? 62.486 7.434 9.983 1.00 81.56 84 ALA A O 1
ATOM 650 N N . GLY A 1 85 ? 64.158 7.234 8.506 1.00 78.00 85 GLY A N 1
ATOM 651 C CA . GLY A 1 85 ? 63.866 8.440 7.729 1.00 78.00 85 GLY A CA 1
ATOM 652 C C . GLY A 1 85 ? 63.311 8.108 6.341 1.00 78.00 85 GLY A C 1
ATOM 653 O O . GLY A 1 85 ? 63.288 6.956 5.919 1.00 78.00 85 GLY A O 1
ATOM 654 N N . GLY A 1 86 ? 62.902 9.126 5.576 1.00 75.88 86 GLY A N 1
ATOM 655 C CA . GLY A 1 86 ? 62.316 8.928 4.239 1.00 75.88 86 GLY A CA 1
ATOM 656 C C . GLY A 1 86 ? 63.219 8.188 3.238 1.00 75.88 86 GLY A C 1
ATOM 657 O O . GLY A 1 86 ? 62.711 7.511 2.354 1.00 75.88 86 GLY A O 1
ATOM 658 N N . GLY A 1 87 ? 64.545 8.267 3.400 1.00 78.25 87 GLY A N 1
ATOM 659 C CA . GLY A 1 87 ? 65.514 7.546 2.563 1.00 78.25 87 GLY A CA 1
ATOM 660 C C . GLY A 1 87 ? 65.678 6.059 2.899 1.00 78.25 87 GLY A C 1
ATOM 661 O O . GLY A 1 87 ? 66.300 5.339 2.125 1.00 78.25 87 GLY A O 1
ATOM 662 N N . ASP A 1 88 ? 65.122 5.596 4.024 1.00 81.75 88 ASP A N 1
ATOM 663 C CA . ASP A 1 88 ? 65.172 4.190 4.443 1.00 81.75 88 ASP A CA 1
ATOM 664 C C . ASP A 1 88 ? 64.019 3.359 3.843 1.00 81.75 88 ASP A C 1
ATOM 666 O O . ASP A 1 88 ? 63.979 2.140 4.035 1.00 81.75 88 ASP A O 1
ATOM 670 N N . TRP A 1 89 ? 63.092 4.009 3.125 1.00 83.94 89 TRP A N 1
ATOM 671 C CA . TRP A 1 89 ? 61.946 3.390 2.463 1.00 83.94 89 TRP A CA 1
ATOM 672 C C . TRP A 1 89 ? 62.226 3.133 0.985 1.00 83.94 89 TRP A C 1
ATOM 674 O O . TRP A 1 89 ? 62.500 4.050 0.211 1.00 83.94 89 TRP A O 1
ATOM 684 N N . ILE A 1 90 ? 62.099 1.874 0.585 1.00 87.88 90 ILE A N 1
ATOM 685 C CA . ILE A 1 90 ? 62.239 1.421 -0.799 1.00 87.88 90 ILE A CA 1
ATOM 686 C C . ILE A 1 90 ? 60.864 1.119 -1.385 1.00 87.88 90 ILE A C 1
ATOM 688 O O . ILE A 1 90 ? 59.983 0.644 -0.673 1.00 87.88 90 ILE A O 1
ATOM 692 N N . LYS A 1 91 ? 60.677 1.420 -2.675 1.00 91.06 91 LYS A N 1
ATOM 693 C CA . LYS A 1 91 ? 59.395 1.272 -3.376 1.00 91.06 91 LYS A CA 1
ATOM 694 C C . LYS A 1 91 ? 59.586 0.643 -4.749 1.00 91.06 91 LYS A C 1
ATOM 696 O O . LYS A 1 91 ? 60.557 0.954 -5.437 1.00 91.06 91 LYS A O 1
ATOM 701 N N . ALA A 1 92 ? 58.627 -0.175 -5.154 1.00 90.12 92 ALA A N 1
ATOM 702 C CA . ALA A 1 92 ? 58.463 -0.676 -6.509 1.00 90.12 92 ALA A CA 1
ATOM 703 C C . ALA A 1 92 ? 56.993 -0.566 -6.915 1.00 90.12 92 ALA A C 1
ATOM 705 O O . ALA A 1 92 ? 56.101 -0.601 -6.066 1.00 90.12 92 ALA A O 1
ATOM 706 N N . PHE A 1 93 ? 56.750 -0.438 -8.216 1.00 91.38 93 PHE A N 1
ATOM 707 C CA . PHE A 1 93 ? 55.413 -0.291 -8.773 1.00 91.38 93 PHE A CA 1
ATOM 708 C C . PHE A 1 93 ? 55.201 -1.311 -9.882 1.00 91.38 93 PHE A C 1
ATOM 710 O O . PHE A 1 93 ? 56.110 -1.566 -10.670 1.00 91.38 93 PHE A O 1
ATOM 717 N N . ALA A 1 94 ? 53.998 -1.862 -9.940 1.00 90.12 94 ALA A N 1
ATOM 718 C CA . ALA A 1 94 ? 53.557 -2.765 -10.988 1.00 90.12 94 ALA A CA 1
ATOM 719 C C . ALA A 1 94 ? 52.103 -2.459 -11.343 1.00 90.12 94 ALA A C 1
ATOM 721 O O . ALA A 1 94 ? 51.383 -1.818 -10.576 1.00 90.12 94 ALA A O 1
ATOM 722 N N . GLU A 1 95 ? 51.662 -2.920 -12.504 1.00 89.88 95 GLU A N 1
ATOM 723 C CA . GLU A 1 95 ? 50.268 -2.827 -12.919 1.00 89.88 95 GLU A CA 1
ATOM 724 C C . GLU A 1 95 ? 49.828 -4.179 -13.476 1.00 89.88 95 GLU A C 1
ATOM 726 O O . GLU A 1 95 ? 50.619 -4.897 -14.090 1.00 89.88 95 GLU A O 1
ATOM 731 N N . PHE A 1 96 ? 48.562 -4.531 -13.267 1.00 86.88 96 PHE A N 1
ATOM 732 C CA . PHE A 1 96 ? 47.949 -5.681 -13.925 1.00 86.88 96 PHE A CA 1
ATOM 733 C C . PHE A 1 96 ? 46.532 -5.330 -14.363 1.00 86.88 96 PHE A C 1
ATOM 735 O O . PHE A 1 96 ? 45.876 -4.477 -13.770 1.00 86.88 96 PHE A O 1
ATOM 742 N N . THR A 1 97 ? 46.057 -5.977 -15.424 1.00 83.81 97 THR A N 1
ATOM 743 C CA . THR A 1 97 ? 44.672 -5.834 -15.878 1.00 83.81 97 THR A CA 1
ATOM 744 C C . THR A 1 97 ? 43.923 -7.107 -15.544 1.00 83.81 97 THR A C 1
ATOM 746 O O . THR A 1 97 ? 44.359 -8.193 -15.924 1.00 83.81 97 THR A O 1
ATOM 749 N N . MET A 1 98 ? 42.806 -6.981 -14.833 1.00 78.56 98 MET A N 1
ATOM 750 C CA . MET A 1 98 ? 41.933 -8.119 -14.593 1.00 78.56 98 MET A CA 1
ATOM 751 C C . MET A 1 98 ? 40.895 -8.233 -15.711 1.00 78.56 98 MET A C 1
ATOM 753 O O . MET A 1 98 ? 40.047 -7.353 -15.881 1.00 78.56 98 MET A O 1
ATOM 757 N N . GLU A 1 99 ? 40.963 -9.336 -16.458 1.00 69.88 99 GLU A N 1
ATOM 758 C CA . GLU A 1 99 ? 39.983 -9.705 -17.481 1.00 69.88 99 GLU A CA 1
ATOM 759 C C . GLU A 1 99 ? 38.878 -10.594 -16.889 1.00 69.88 99 GLU A C 1
ATOM 761 O O . GLU A 1 99 ? 39.126 -11.421 -16.012 1.00 69.88 99 GLU A O 1
ATOM 766 N N . LEU A 1 100 ? 37.642 -10.446 -17.375 1.00 54.84 100 LEU A N 1
ATOM 767 C CA . LEU A 1 100 ? 36.525 -11.300 -16.963 1.00 54.84 100 LEU A CA 1
ATOM 768 C C . LEU A 1 100 ? 36.773 -12.760 -17.391 1.00 54.84 100 LEU A C 1
ATOM 770 O O . LEU A 1 100 ? 36.997 -12.998 -18.584 1.00 54.84 100 LEU A O 1
ATOM 774 N N . PRO A 1 101 ? 36.611 -13.766 -16.508 1.00 50.84 101 PRO A N 1
ATOM 775 C CA . PRO A 1 101 ? 36.396 -15.123 -16.981 1.00 50.84 101 PRO A CA 1
ATOM 776 C C . PRO A 1 101 ? 35.087 -15.146 -17.781 1.00 50.84 101 PRO A C 1
ATOM 778 O O . PRO A 1 101 ? 34.028 -14.736 -17.296 1.00 50.84 101 PRO A O 1
ATOM 781 N N . LYS A 1 102 ? 35.141 -15.617 -19.033 1.00 42.56 102 LYS A N 1
ATOM 782 C CA . LYS A 1 102 ? 33.931 -15.891 -19.819 1.00 42.56 102 LYS A CA 1
ATOM 783 C C . LYS A 1 102 ? 33.126 -16.958 -19.078 1.00 42.56 102 LYS A C 1
ATOM 785 O O . LYS A 1 102 ? 33.457 -18.136 -19.170 1.00 42.56 102 LYS A O 1
ATOM 790 N N . LYS A 1 103 ? 32.069 -16.561 -18.362 1.00 38.28 103 LYS A N 1
ATOM 791 C CA . LYS A 1 103 ? 31.074 -17.512 -17.854 1.00 38.28 103 LYS A CA 1
ATOM 792 C C . LYS A 1 103 ? 30.559 -18.329 -19.040 1.00 38.28 103 LYS A C 1
ATOM 794 O O . LYS A 1 103 ? 30.000 -17.766 -19.987 1.00 38.28 103 LYS A O 1
ATOM 799 N N . GLU A 1 104 ? 30.752 -19.645 -18.995 1.00 32.44 104 GLU A N 1
ATOM 800 C CA . GLU A 1 104 ? 30.038 -20.567 -19.871 1.00 32.44 104 GLU A CA 1
ATOM 801 C C . GLU A 1 104 ? 28.545 -20.401 -19.597 1.00 32.44 104 GLU A C 1
ATOM 803 O O . GLU A 1 104 ? 28.010 -20.845 -18.583 1.00 32.44 104 GLU A O 1
ATOM 808 N N . ARG A 1 105 ? 27.867 -19.695 -20.504 1.00 38.19 105 ARG A N 1
ATOM 809 C CA . ARG A 1 105 ? 26.411 -19.619 -20.528 1.00 38.19 105 ARG A CA 1
ATOM 810 C C . ARG A 1 105 ? 25.913 -21.019 -20.848 1.00 38.19 105 ARG A C 1
ATOM 812 O O . ARG A 1 105 ? 26.105 -21.510 -21.963 1.00 38.19 105 ARG A O 1
ATOM 819 N N . THR A 1 106 ? 25.250 -21.647 -19.888 1.00 34.25 106 THR A N 1
ATOM 820 C CA . THR A 1 106 ? 24.383 -22.791 -20.149 1.00 34.25 106 THR A CA 1
ATOM 821 C C . THR A 1 106 ? 23.477 -22.442 -21.329 1.00 34.25 106 THR A C 1
ATOM 823 O O . THR A 1 106 ? 22.803 -21.410 -21.361 1.00 34.25 106 THR A O 1
ATOM 826 N N . ARG A 1 107 ? 23.547 -23.275 -22.369 1.00 34.59 107 ARG A N 1
ATOM 827 C CA . ARG A 1 107 ? 22.815 -23.117 -23.629 1.00 34.59 107 ARG A CA 1
ATOM 828 C C . ARG A 1 107 ? 21.318 -22.964 -23.331 1.00 34.59 107 ARG A C 1
ATOM 830 O O . ARG A 1 107 ? 20.643 -23.947 -23.033 1.00 34.59 107 ARG A O 1
ATOM 837 N N . ARG A 1 108 ? 20.790 -21.742 -23.442 1.00 40.19 108 ARG A N 1
ATOM 838 C CA . ARG A 1 108 ? 19.346 -21.499 -23.394 1.00 40.19 108 ARG A CA 1
ATOM 839 C C . ARG A 1 108 ? 18.670 -22.008 -24.658 1.00 40.19 108 ARG A C 1
ATOM 841 O O . ARG A 1 108 ? 19.112 -21.732 -25.774 1.00 40.19 108 ARG A O 1
ATOM 848 N N . LYS A 1 109 ? 17.578 -22.744 -24.455 1.00 39.25 109 LYS A N 1
ATOM 849 C CA . LYS A 1 109 ? 16.624 -23.113 -25.500 1.00 39.25 109 LYS A CA 1
ATOM 850 C C . LYS A 1 109 ? 15.869 -21.862 -25.957 1.00 39.25 109 LYS A C 1
ATOM 852 O O . LYS A 1 109 ? 15.362 -21.120 -25.130 1.00 39.25 109 LYS A O 1
ATOM 857 N N . ASN A 1 110 ? 15.801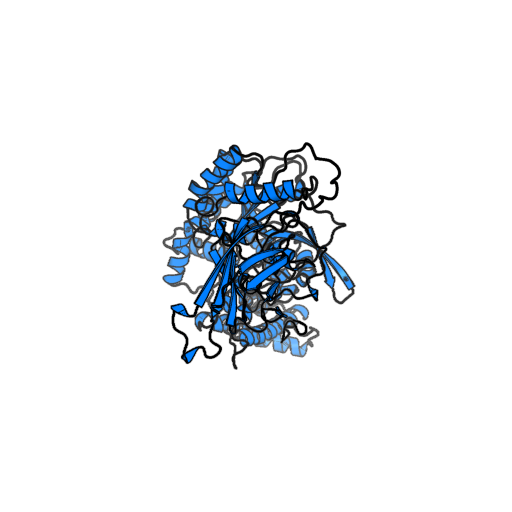 -21.711 -27.279 1.00 38.69 110 ASN A N 1
ATOM 858 C CA . ASN A 1 110 ? 14.937 -20.836 -28.073 1.00 38.69 110 ASN A CA 1
ATOM 859 C C . ASN A 1 110 ? 14.957 -19.335 -27.730 1.00 38.69 110 ASN A C 1
ATOM 861 O O . ASN A 1 110 ? 14.254 -18.867 -26.843 1.00 38.69 110 ASN A O 1
ATOM 865 N N . LYS A 1 111 ? 15.683 -18.561 -28.553 1.00 38.03 111 LYS A N 1
ATOM 866 C CA . LYS A 1 111 ? 15.393 -17.136 -28.764 1.00 38.03 111 LYS A CA 1
ATOM 867 C C . LYS A 1 111 ? 13.934 -17.010 -29.208 1.00 38.03 111 LYS A C 1
ATOM 869 O O . LYS A 1 111 ? 13.605 -17.381 -30.334 1.00 38.03 111 LYS A O 1
ATOM 874 N N . SER A 1 112 ? 13.081 -16.517 -28.318 1.00 39.59 112 SER A N 1
ATOM 875 C CA . SER A 1 112 ? 11.783 -15.968 -28.698 1.00 39.59 112 SER A CA 1
ATOM 876 C C . SER A 1 112 ? 12.015 -14.826 -29.690 1.00 39.59 112 SER A C 1
ATOM 878 O O . SER A 1 112 ? 12.878 -13.978 -29.477 1.00 39.59 112 SER A O 1
ATOM 880 N N . THR A 1 113 ? 11.281 -14.839 -30.799 1.00 45.03 113 THR A N 1
ATOM 881 C CA . THR A 1 113 ? 11.266 -13.786 -31.825 1.00 45.03 113 THR A CA 1
ATOM 882 C C . THR A 1 113 ? 10.288 -12.655 -31.495 1.00 45.03 113 THR A C 1
ATOM 884 O O . THR A 1 113 ? 10.110 -11.758 -32.314 1.00 45.03 113 THR A O 1
ATOM 887 N N . SER A 1 114 ? 9.632 -12.694 -30.331 1.00 53.94 114 SER A N 1
ATOM 888 C CA . SER A 1 114 ? 8.790 -11.595 -29.849 1.00 53.94 114 SER A CA 1
ATOM 889 C C . SER A 1 114 ? 9.657 -10.527 -29.173 1.00 53.94 114 SER A C 1
ATOM 891 O O . SER A 1 114 ? 10.561 -10.898 -28.419 1.00 53.94 114 SER A O 1
ATOM 893 N N . PRO A 1 115 ? 9.407 -9.225 -29.405 1.00 81.94 115 PRO A N 1
ATOM 894 C CA . PRO A 1 115 ? 10.129 -8.170 -28.703 1.00 81.94 115 PRO A CA 1
ATOM 895 C C . PRO A 1 115 ? 9.887 -8.297 -27.193 1.00 81.94 115 PRO A C 1
ATOM 897 O O . PRO A 1 115 ? 8.743 -8.449 -26.764 1.00 81.94 115 PRO A O 1
ATOM 900 N N . ILE A 1 116 ? 10.964 -8.268 -26.401 1.00 91.31 116 ILE A N 1
ATOM 901 C CA . ILE A 1 116 ? 10.878 -8.199 -24.938 1.00 91.31 116 ILE A CA 1
ATOM 902 C C . ILE A 1 116 ? 10.139 -6.908 -24.594 1.00 91.31 116 ILE A C 1
ATOM 904 O O . ILE A 1 116 ? 10.506 -5.830 -25.064 1.00 91.31 116 ILE A O 1
ATOM 908 N N . ARG A 1 117 ? 9.086 -7.033 -23.790 1.00 95.25 117 ARG A N 1
ATOM 909 C CA . ARG A 1 117 ? 8.313 -5.901 -23.286 1.00 95.25 117 ARG A CA 1
ATOM 910 C C . ARG A 1 117 ? 8.264 -5.940 -21.769 1.00 95.25 117 ARG A C 1
ATOM 912 O O . ARG A 1 117 ? 7.990 -6.998 -21.204 1.00 95.25 117 ARG A O 1
ATOM 919 N N . ILE A 1 118 ? 8.518 -4.798 -21.142 1.00 97.25 118 ILE A N 1
ATOM 920 C CA . ILE A 1 118 ? 8.365 -4.593 -19.701 1.00 97.25 118 ILE A CA 1
ATOM 921 C C . ILE A 1 118 ? 7.096 -3.784 -19.471 1.00 97.25 118 ILE A C 1
ATOM 923 O O . ILE A 1 118 ? 6.908 -2.718 -20.062 1.00 97.25 118 ILE A O 1
ATOM 927 N N . TYR A 1 119 ? 6.240 -4.304 -18.604 1.00 98.25 119 TYR A N 1
ATOM 928 C CA . TYR A 1 119 ? 5.022 -3.644 -18.179 1.00 98.25 119 TYR A CA 1
ATOM 929 C C . TYR A 1 119 ? 5.249 -2.980 -16.826 1.00 98.25 119 TYR A C 1
ATOM 931 O O . TYR A 1 119 ? 6.048 -3.444 -16.015 1.00 98.25 119 TYR A O 1
ATOM 939 N N . PHE A 1 120 ? 4.545 -1.890 -16.567 1.00 98.75 120 PHE A N 1
ATOM 940 C CA . PHE A 1 120 ? 4.526 -1.271 -15.248 1.00 98.75 120 PHE A CA 1
ATOM 941 C C . PHE A 1 120 ? 3.205 -0.545 -15.028 1.00 98.75 120 PHE A C 1
ATOM 943 O O . PHE A 1 120 ? 2.519 -0.190 -15.986 1.00 98.75 120 PHE A O 1
ATOM 950 N N . GLY A 1 121 ? 2.846 -0.329 -13.768 1.00 98.44 121 GLY A N 1
ATOM 951 C CA . GLY A 1 121 ? 1.683 0.461 -13.375 1.00 98.44 121 GLY A CA 1
ATOM 952 C C . GLY A 1 121 ? 2.063 1.585 -12.418 1.00 98.44 121 GLY A C 1
ATOM 953 O O . GLY A 1 121 ? 3.176 1.622 -11.895 1.00 98.44 121 GLY A O 1
ATOM 954 N N . ILE A 1 122 ? 1.124 2.495 -12.168 1.00 98.25 122 ILE A N 1
ATOM 955 C CA . ILE A 1 122 ? 1.264 3.561 -11.169 1.00 98.25 122 ILE A CA 1
ATOM 956 C C . ILE A 1 122 ? 0.186 3.373 -10.096 1.00 98.25 122 ILE A C 1
ATOM 958 O O . ILE A 1 122 ? -0.994 3.162 -10.408 1.00 98.25 122 ILE A O 1
ATOM 962 N N . HIS A 1 123 ? 0.600 3.448 -8.831 1.00 98.25 123 HIS A N 1
ATOM 963 C CA . HIS A 1 123 ? -0.291 3.448 -7.674 1.00 98.25 123 HIS A CA 1
ATOM 964 C C . HIS A 1 123 ? -0.086 4.707 -6.827 1.00 98.25 123 HIS A C 1
ATOM 966 O O . HIS A 1 123 ? 1.042 5.005 -6.439 1.00 98.25 123 HIS A O 1
ATOM 972 N N . LYS A 1 124 ? -1.164 5.430 -6.509 1.00 97.38 124 LYS A N 1
ATOM 973 C CA . LYS A 1 124 ? -1.110 6.622 -5.647 1.00 97.38 124 LYS A CA 1
ATOM 974 C C . LYS A 1 124 ? -1.937 6.452 -4.380 1.00 97.38 124 LYS A C 1
ATOM 976 O O . LYS A 1 124 ? -3.148 6.243 -4.453 1.00 97.38 124 LYS A O 1
ATOM 981 N N . HIS A 1 125 ? -1.278 6.577 -3.238 1.00 96.88 125 HIS A N 1
ATOM 982 C CA . HIS A 1 125 ? -1.887 6.466 -1.923 1.00 96.88 125 HIS A CA 1
ATOM 983 C C . HIS A 1 125 ? -2.321 7.840 -1.390 1.00 96.88 125 HIS A C 1
ATOM 985 O O . HIS A 1 125 ? -1.522 8.770 -1.391 1.00 96.88 125 HIS A O 1
ATOM 991 N N . MET A 1 126 ? -3.581 7.980 -0.972 1.00 97.44 126 MET A N 1
ATOM 992 C CA . MET A 1 126 ? -4.148 9.212 -0.414 1.00 97.44 126 MET A CA 1
ATOM 993 C C . MET A 1 126 ? -4.669 8.943 0.996 1.00 97.44 126 MET A C 1
ATOM 995 O O . MET A 1 126 ? -5.564 8.110 1.191 1.00 97.44 126 MET A O 1
ATOM 999 N N . HIS A 1 127 ? -4.149 9.665 1.988 1.00 96.81 127 HIS A N 1
ATOM 1000 C CA . HIS A 1 127 ? -4.518 9.412 3.373 1.00 96.81 127 HIS A CA 1
ATOM 1001 C C . HIS A 1 127 ? -4.356 10.630 4.283 1.00 96.81 127 HIS A C 1
ATOM 1003 O O . HIS A 1 127 ? -3.350 11.327 4.253 1.00 96.81 127 HIS A O 1
ATOM 1009 N N . GLN A 1 128 ? -5.339 10.830 5.164 1.00 96.44 128 GLN A N 1
ATOM 1010 C CA . GLN A 1 128 ? -5.196 11.637 6.375 1.00 96.44 128 GLN A CA 1
ATOM 1011 C C . GLN A 1 128 ? -5.875 10.910 7.546 1.00 96.44 128 GLN A C 1
ATOM 1013 O O . GLN A 1 128 ? -6.998 10.411 7.377 1.00 96.44 128 GLN A O 1
ATOM 1018 N N . PRO A 1 129 ? -5.252 10.846 8.734 1.00 95.94 129 PRO A N 1
ATOM 1019 C CA . PRO A 1 129 ? -5.896 10.293 9.920 1.00 95.94 129 PRO A CA 1
ATOM 1020 C C . PRO A 1 129 ? -6.941 11.269 10.473 1.00 95.94 129 PRO A C 1
ATOM 1022 O O . PRO A 1 129 ? -6.991 12.441 10.094 1.00 95.94 129 PRO A O 1
ATOM 1025 N N . TYR A 1 130 ? -7.751 10.808 11.426 1.00 96.44 130 TYR A N 1
ATOM 1026 C CA . TYR A 1 130 ? -8.382 11.737 12.362 1.00 96.44 130 TYR A CA 1
ATOM 1027 C C . TYR A 1 130 ? -7.331 12.220 13.364 1.00 96.44 130 TYR A C 1
ATOM 1029 O O . TYR A 1 130 ? -6.664 11.412 14.013 1.00 96.44 130 TYR A O 1
ATOM 1037 N N . TYR A 1 131 ? -7.195 13.538 13.497 1.00 94.50 131 TYR A N 1
ATOM 1038 C CA . TYR A 1 131 ? -6.193 14.170 14.367 1.00 94.50 131 TYR A CA 1
ATOM 1039 C C . TYR A 1 131 ? -6.578 14.168 15.852 1.00 94.50 131 TYR A C 1
ATOM 1041 O O . TYR A 1 131 ? -5.745 14.472 16.702 1.00 94.50 131 TYR A O 1
ATOM 1049 N N . ASP A 1 132 ? -7.831 13.834 16.158 1.00 94.50 132 ASP A N 1
ATOM 1050 C CA . ASP A 1 132 ? -8.338 13.617 17.508 1.00 94.50 132 ASP A CA 1
ATOM 1051 C C . ASP A 1 132 ? -9.345 12.461 17.470 1.00 94.50 132 ASP A C 1
ATOM 1053 O O . ASP A 1 132 ? -10.365 12.521 16.780 1.00 94.50 132 ASP A O 1
ATOM 1057 N N . THR A 1 133 ? -9.023 11.390 18.190 1.00 92.25 133 THR A N 1
ATOM 1058 C CA . THR A 1 133 ? -9.815 10.154 18.255 1.00 92.25 133 THR A CA 1
ATOM 1059 C C . THR A 1 133 ? -11.180 10.329 18.893 1.00 92.25 133 THR A C 1
ATOM 1061 O O . THR A 1 133 ? -12.137 9.683 18.475 1.00 92.25 133 THR A O 1
ATOM 1064 N N . VAL A 1 134 ? -11.276 11.171 19.922 1.00 93.25 134 VAL A N 1
ATOM 1065 C CA . VAL A 1 134 ? -12.493 11.337 20.735 1.00 93.25 134 VAL A CA 1
ATOM 1066 C C . VAL A 1 134 ? -13.262 12.598 20.360 1.00 93.25 134 VAL A C 1
ATOM 1068 O O . VAL A 1 134 ? -14.394 12.798 20.798 1.00 93.25 134 VAL A O 1
ATOM 1071 N N . ASN A 1 135 ? -12.673 13.440 19.513 1.00 94.00 135 ASN A N 1
ATOM 1072 C CA . ASN A 1 135 ? -13.348 14.543 18.856 1.00 94.00 135 ASN A CA 1
ATOM 1073 C C . ASN A 1 135 ? -13.046 14.544 17.347 1.00 94.00 135 ASN A C 1
ATOM 1075 O O . ASN A 1 135 ? -12.271 15.378 16.879 1.00 94.00 135 ASN A O 1
ATOM 1079 N N . PRO A 1 136 ? -13.722 13.698 16.544 1.00 88.06 136 PRO A N 1
ATOM 1080 C CA . PRO A 1 136 ? -13.573 13.689 15.083 1.00 88.06 136 PRO A CA 1
ATOM 1081 C C . PRO A 1 136 ? -13.898 15.036 14.407 1.00 88.06 136 PRO A C 1
ATOM 1083 O O . PRO A 1 136 ? -13.574 15.250 13.238 1.00 88.06 136 PRO A O 1
ATOM 1086 N N . ALA A 1 137 ? -14.555 15.954 15.129 1.00 92.19 137 ALA A N 1
ATOM 1087 C CA . ALA A 1 137 ? -14.839 17.307 14.673 1.00 92.19 137 ALA A CA 1
ATOM 1088 C C . ALA A 1 137 ? -13.698 18.310 14.954 1.00 92.19 137 ALA A C 1
ATOM 1090 O O . ALA A 1 137 ? -13.781 19.454 14.491 1.00 92.19 137 ALA A O 1
ATOM 1091 N N . ALA A 1 138 ? -12.638 17.916 15.669 1.00 93.75 138 ALA A N 1
ATOM 1092 C CA . ALA A 1 138 ? -11.481 18.761 15.944 1.00 93.75 138 ALA A CA 1
ATOM 1093 C C . ALA A 1 138 ? -10.890 19.301 14.635 1.00 93.75 138 ALA A C 1
ATOM 1095 O O . ALA A 1 138 ? -10.548 18.549 13.724 1.00 93.75 138 ALA A O 1
ATOM 1096 N N . TRP A 1 139 ? -10.829 20.627 14.526 1.00 95.88 139 TRP A N 1
ATOM 1097 C CA . TRP A 1 139 ? -10.363 21.318 13.331 1.00 95.88 139 TRP A CA 1
ATOM 1098 C C . TRP A 1 139 ? -9.787 22.675 13.716 1.00 95.88 139 TRP A C 1
ATOM 1100 O O . TRP A 1 139 ? -10.477 23.500 14.317 1.00 95.88 139 TRP A O 1
ATOM 1110 N N . ASP A 1 140 ? -8.526 22.905 13.378 1.00 94.75 140 ASP A N 1
ATOM 1111 C CA . ASP A 1 140 ? -7.823 24.162 13.608 1.00 94.75 140 ASP A CA 1
ATOM 1112 C C . ASP A 1 140 ? -7.220 24.695 12.298 1.00 94.75 140 ASP A C 1
ATOM 1114 O O . ASP A 1 140 ? -7.375 24.103 11.228 1.00 94.75 140 ASP A O 1
ATOM 1118 N N . GLY A 1 141 ? -6.534 25.839 12.366 1.00 96.31 141 GLY A N 1
ATOM 1119 C CA . GLY A 1 141 ? -5.894 26.436 11.190 1.00 96.31 141 GLY A CA 1
ATOM 1120 C C . GLY A 1 141 ? -4.769 25.583 10.594 1.00 96.31 141 GLY A C 1
ATOM 1121 O O . GLY A 1 141 ? -4.447 25.738 9.418 1.00 96.31 141 GLY A O 1
ATOM 1122 N N . GLU A 1 142 ? -4.181 24.669 11.371 1.00 95.19 142 GLU A N 1
ATOM 1123 C CA . GLU A 1 142 ? -3.196 23.723 10.854 1.00 95.19 142 GLU A CA 1
ATOM 1124 C C . GLU A 1 142 ? -3.885 22.687 9.964 1.00 95.19 142 GLU A C 1
ATOM 1126 O O . GLU A 1 142 ? -3.432 22.466 8.841 1.00 95.19 142 GLU A O 1
ATOM 1131 N N . LYS A 1 143 ? -5.005 22.102 10.411 1.00 96.06 143 LYS A N 1
ATOM 1132 C CA . LYS A 1 143 ? -5.734 21.099 9.612 1.00 96.06 143 LYS A CA 1
ATOM 1133 C C . LYS A 1 143 ? -6.354 21.744 8.382 1.00 96.06 143 LYS A C 1
ATOM 1135 O O . LYS A 1 143 ? -6.242 21.202 7.285 1.00 96.06 143 LYS A O 1
ATOM 1140 N N . ASP A 1 144 ? -6.867 22.964 8.534 1.00 97.25 144 ASP A N 1
ATOM 1141 C CA . ASP A 1 144 ? -7.335 23.764 7.404 1.00 97.25 144 ASP A CA 1
ATOM 1142 C C . ASP A 1 144 ? -6.234 23.937 6.341 1.00 97.25 144 ASP A C 1
ATOM 1144 O O . ASP A 1 144 ? -6.470 23.679 5.161 1.00 97.25 144 ASP A O 1
ATOM 1148 N N . SER A 1 145 ? -5.006 24.262 6.765 1.00 96.56 145 SER A N 1
ATOM 1149 C CA . SER A 1 145 ? -3.833 24.404 5.890 1.00 96.56 145 SER A CA 1
ATOM 1150 C C . SER A 1 145 ? -3.377 23.079 5.260 1.00 96.56 145 SER A C 1
ATOM 1152 O O . SER A 1 145 ? -3.098 23.027 4.057 1.00 96.56 145 SER A O 1
ATOM 1154 N N . ILE A 1 146 ? -3.328 21.987 6.033 1.00 95.38 146 ILE A N 1
ATOM 1155 C CA . ILE A 1 146 ? -2.926 20.653 5.551 1.00 95.38 146 ILE A CA 1
ATOM 1156 C C . ILE A 1 146 ? -3.814 20.210 4.389 1.00 95.38 146 ILE A C 1
ATOM 1158 O O . ILE A 1 146 ? -3.298 19.779 3.354 1.00 95.38 146 ILE A O 1
ATOM 1162 N N . PHE A 1 147 ? -5.131 20.348 4.539 1.00 97.06 147 PHE A N 1
ATOM 1163 C CA . PHE A 1 147 ? -6.084 19.977 3.498 1.00 97.06 147 PHE A CA 1
ATOM 1164 C C . PHE A 1 147 ? -6.060 20.982 2.347 1.00 97.06 147 PHE A C 1
ATOM 1166 O O . PHE A 1 147 ? -5.999 20.576 1.187 1.00 97.06 147 PHE A O 1
ATOM 1173 N N . ALA A 1 148 ? -6.034 22.287 2.638 1.00 95.44 148 ALA A N 1
ATOM 1174 C CA . ALA A 1 148 ? -6.033 23.325 1.611 1.00 95.44 148 ALA A CA 1
ATOM 1175 C C . ALA A 1 148 ? -4.848 23.214 0.643 1.00 95.44 148 ALA A C 1
ATOM 1177 O O . ALA A 1 148 ? -5.012 23.342 -0.568 1.00 95.44 148 ALA A O 1
ATOM 1178 N N . THR A 1 149 ? -3.653 22.935 1.162 1.00 94.44 149 THR A N 1
ATOM 1179 C CA . THR A 1 149 ? -2.439 22.792 0.343 1.00 94.44 149 THR A CA 1
ATOM 1180 C C . THR A 1 149 ? -2.446 21.543 -0.543 1.00 94.44 149 THR A C 1
ATOM 1182 O O . THR A 1 149 ? -1.726 21.508 -1.537 1.00 94.44 149 THR A O 1
ATOM 1185 N N . ARG A 1 150 ? -3.294 20.551 -0.240 1.00 95.69 150 ARG A N 1
ATOM 1186 C CA . ARG A 1 150 ? -3.428 19.280 -0.976 1.00 95.69 150 ARG A CA 1
ATOM 1187 C C . ARG A 1 150 ? -4.655 19.219 -1.879 1.00 95.69 150 ARG A C 1
ATOM 1189 O O . ARG A 1 150 ? -4.928 18.187 -2.487 1.00 95.69 150 ARG A O 1
ATOM 1196 N N . ALA A 1 151 ? -5.391 20.320 -2.020 1.00 95.31 151 ALA A N 1
ATOM 1197 C CA . ALA A 1 151 ? -6.655 20.328 -2.746 1.00 95.31 151 ALA A CA 1
ATOM 1198 C C . ALA A 1 151 ? -6.543 19.841 -4.199 1.00 95.31 151 ALA A C 1
ATOM 1200 O O . ALA A 1 151 ? -7.482 19.231 -4.700 1.00 95.31 151 ALA A O 1
ATOM 1201 N N . GLY A 1 152 ? -5.405 20.062 -4.866 1.00 95.62 152 GLY A N 1
ATOM 1202 C CA . GLY A 1 152 ? -5.163 19.518 -6.203 1.00 95.62 152 GLY A CA 1
ATOM 1203 C C . GLY A 1 152 ? -5.068 17.988 -6.216 1.00 95.62 152 GLY A C 1
ATOM 1204 O O . GLY A 1 152 ? -5.734 17.345 -7.029 1.00 95.62 152 GLY A O 1
ATOM 1205 N N . ALA A 1 153 ? -4.319 17.399 -5.277 1.00 95.81 153 ALA A N 1
ATOM 1206 C CA . ALA A 1 153 ? -4.193 15.945 -5.130 1.00 95.81 153 ALA A CA 1
ATOM 1207 C C . ALA A 1 153 ? -5.553 15.288 -4.857 1.00 95.81 153 ALA A C 1
ATOM 1209 O O . ALA A 1 153 ? -5.878 14.251 -5.434 1.00 95.81 153 ALA A O 1
ATOM 1210 N N . TYR A 1 154 ? -6.386 15.950 -4.053 1.00 97.44 154 TYR A N 1
ATOM 1211 C CA . TYR A 1 154 ? -7.681 15.424 -3.634 1.00 97.44 154 TYR A CA 1
ATOM 1212 C C . TYR A 1 154 ? -8.847 15.686 -4.596 1.00 97.44 154 TYR A C 1
ATOM 1214 O O . TYR A 1 154 ? -9.962 15.266 -4.301 1.00 97.44 154 TYR A O 1
ATOM 1222 N N . LYS A 1 155 ? -8.639 16.385 -5.718 1.00 95.00 155 LYS A N 1
ATOM 1223 C CA . LYS A 1 155 ? -9.736 16.748 -6.640 1.00 95.00 155 LYS A CA 1
ATOM 1224 C C . LYS A 1 155 ? -9.411 16.572 -8.112 1.00 95.00 155 LYS A C 1
ATOM 1226 O O . LYS A 1 155 ? -10.280 16.213 -8.900 1.00 95.00 155 LYS A O 1
ATOM 1231 N N . ASP A 1 156 ? -8.182 16.900 -8.495 1.00 94.88 156 ASP A N 1
ATOM 1232 C CA . ASP A 1 156 ? -7.856 17.217 -9.883 1.00 94.88 156 ASP A CA 1
ATOM 1233 C C . ASP A 1 156 ? -6.781 16.292 -10.441 1.00 94.88 156 ASP A C 1
ATOM 1235 O O . ASP A 1 156 ? -6.911 15.765 -11.541 1.00 94.88 156 ASP A O 1
ATOM 1239 N N . TYR A 1 157 ? -5.713 16.079 -9.681 1.00 97.25 157 TYR A N 1
ATOM 1240 C CA . TYR A 1 157 ? -4.449 15.577 -10.204 1.00 97.25 157 TYR A CA 1
ATOM 1241 C C . TYR A 1 157 ? -4.526 14.176 -10.815 1.00 97.25 157 TYR A C 1
ATOM 1243 O O . TYR A 1 157 ? -4.026 13.966 -11.919 1.00 97.25 157 TYR A O 1
ATOM 1251 N N . LEU A 1 158 ? -5.207 13.225 -10.170 1.00 97.44 158 LEU A N 1
ATOM 1252 C CA . LEU A 1 158 ? -5.375 11.892 -10.760 1.00 97.44 158 LEU A CA 1
ATOM 1253 C C . LEU A 1 158 ? -6.159 11.959 -12.080 1.00 97.44 158 LEU A C 1
ATOM 1255 O O . LEU A 1 158 ? -5.767 11.314 -13.049 1.00 97.44 158 LEU A O 1
ATOM 1259 N N . ALA A 1 159 ? -7.215 12.778 -12.153 1.00 97.88 159 ALA A N 1
ATOM 1260 C CA . ALA A 1 159 ? -7.987 12.963 -13.381 1.00 97.88 159 ALA A CA 1
ATOM 1261 C C . ALA A 1 159 ? -7.153 13.646 -14.479 1.00 97.88 159 ALA A C 1
ATOM 1263 O O . ALA A 1 159 ? -7.146 13.174 -15.615 1.00 97.88 159 ALA A O 1
ATOM 1264 N N . ASP A 1 160 ? -6.381 14.681 -14.129 1.00 98.25 160 ASP A N 1
ATOM 1265 C CA . ASP A 1 160 ? -5.473 15.386 -15.043 1.00 98.25 160 ASP A CA 1
ATOM 1266 C C . ASP A 1 160 ? -4.446 14.431 -15.693 1.00 98.25 160 ASP A C 1
ATOM 1268 O O . ASP A 1 160 ? -4.103 14.602 -16.869 1.00 98.25 160 ASP A O 1
ATOM 1272 N N . ALA A 1 161 ? -3.955 13.426 -14.958 1.00 98.06 161 ALA A N 1
ATOM 1273 C CA . ALA A 1 161 ? -3.044 12.414 -15.496 1.00 98.06 161 ALA A CA 1
ATOM 1274 C C . ALA A 1 161 ? -3.757 11.418 -16.428 1.00 98.06 161 ALA A C 1
ATOM 1276 O O . ALA A 1 161 ? -3.249 11.118 -17.511 1.00 98.06 161 ALA A O 1
ATOM 1277 N N . ILE A 1 162 ? -4.960 10.953 -16.066 1.00 98.56 162 ILE A N 1
ATOM 1278 C CA . ILE A 1 162 ? -5.756 10.075 -16.939 1.00 98.56 162 ILE A CA 1
ATOM 1279 C C . ILE A 1 162 ? -6.103 10.768 -18.262 1.00 98.56 162 ILE A C 1
ATOM 1281 O O . ILE A 1 162 ? -5.953 10.159 -19.322 1.00 98.56 162 ILE A O 1
ATOM 1285 N N . GLU A 1 163 ? -6.506 12.040 -18.227 1.00 98.31 163 GLU A N 1
ATOM 1286 C CA . GLU A 1 163 ? -6.789 12.831 -19.432 1.00 98.31 163 GLU A CA 1
ATOM 1287 C C . GLU A 1 163 ? -5.584 12.851 -20.387 1.00 98.31 163 GLU A C 1
ATOM 1289 O O . GLU A 1 163 ? -5.748 12.698 -21.599 1.00 98.31 163 GLU A O 1
ATOM 1294 N N . ARG A 1 164 ? -4.361 12.955 -19.853 1.00 98.19 164 ARG A N 1
ATOM 1295 C CA . ARG A 1 164 ? -3.117 12.907 -20.640 1.00 98.19 164 ARG A CA 1
ATOM 1296 C C . ARG A 1 164 ? -2.841 11.537 -21.231 1.00 98.19 164 ARG A C 1
ATOM 1298 O O . ARG A 1 164 ? -2.407 11.462 -22.377 1.00 98.19 164 ARG A O 1
ATOM 1305 N N . TYR A 1 165 ? -3.119 10.456 -20.505 1.00 98.31 165 TYR A N 1
ATOM 1306 C CA . TYR A 1 165 ? -3.010 9.106 -21.064 1.00 98.31 165 TYR A CA 1
ATOM 1307 C C . TYR A 1 165 ? -3.982 8.885 -22.224 1.00 98.31 165 TYR A C 1
ATOM 1309 O O . TYR A 1 165 ? -3.602 8.290 -23.235 1.00 98.31 165 TYR A O 1
ATOM 1317 N N . VAL A 1 166 ? -5.212 9.393 -22.097 1.00 97.12 166 VAL A N 1
ATOM 1318 C CA . VAL A 1 166 ? -6.237 9.330 -23.149 1.00 97.12 166 VAL A CA 1
ATOM 1319 C C . VAL A 1 166 ? -5.815 10.156 -24.364 1.00 97.12 166 VAL A C 1
ATOM 1321 O O . VAL A 1 166 ? -5.764 9.626 -25.474 1.00 97.12 166 VAL A O 1
ATOM 1324 N N . GLN A 1 167 ? -5.447 11.425 -24.166 1.00 97.06 167 GLN A N 1
ATOM 1325 C CA . GLN A 1 167 ? -4.984 12.320 -25.238 1.00 97.06 167 GLN A CA 1
ATOM 1326 C C . GLN A 1 167 ? -3.709 11.801 -25.916 1.00 97.06 167 GLN A C 1
ATOM 1328 O O . GLN A 1 167 ? -3.548 11.932 -27.128 1.00 97.06 167 GLN A O 1
ATOM 1333 N N . GLY A 1 168 ? -2.833 11.169 -25.137 1.00 96.81 168 GLY A N 1
ATOM 1334 C CA . GLY A 1 168 ? -1.607 10.522 -25.585 1.00 96.81 168 GLY A CA 1
ATOM 1335 C C . GLY A 1 168 ? -1.800 9.211 -26.339 1.00 96.81 168 GLY A C 1
ATOM 1336 O O . GLY A 1 168 ? -0.817 8.652 -26.820 1.00 96.81 168 GLY A O 1
ATOM 1337 N N . GLY A 1 169 ? -3.032 8.699 -26.428 1.00 95.19 169 GLY A N 1
ATOM 1338 C CA . GLY A 1 169 ? -3.350 7.471 -27.154 1.00 95.19 169 GLY A CA 1
ATOM 1339 C C . GLY A 1 169 ? -2.832 6.186 -26.501 1.00 95.19 169 GLY A C 1
ATOM 1340 O O . GLY A 1 169 ? -2.790 5.150 -27.171 1.00 95.19 169 GLY A O 1
ATOM 1341 N N . LEU A 1 170 ? -2.463 6.214 -25.215 1.00 96.50 170 LEU A N 1
ATOM 1342 C CA . LEU A 1 170 ? -1.931 5.042 -24.520 1.00 96.50 170 LEU A CA 1
ATOM 1343 C C . LEU A 1 170 ? -3.055 4.016 -24.268 1.00 96.50 170 LEU A C 1
ATOM 1345 O O . LEU A 1 170 ? -4.047 4.339 -23.602 1.00 96.50 170 LEU A O 1
ATOM 1349 N N . PRO A 1 171 ? -2.950 2.775 -24.779 1.00 93.94 171 PRO A N 1
ATOM 1350 C CA . PRO A 1 171 ? -4.080 1.848 -24.830 1.00 93.94 171 PRO A CA 1
ATOM 1351 C C . PRO A 1 171 ? -4.533 1.365 -23.451 1.00 93.94 171 PRO A C 1
ATOM 1353 O O . PRO A 1 171 ? -5.735 1.367 -23.196 1.00 93.94 171 PRO A O 1
ATOM 1356 N N . HIS A 1 172 ? -3.603 1.012 -22.563 1.00 95.88 172 HIS A N 1
ATOM 1357 C CA . HIS A 1 172 ? -3.917 0.402 -21.265 1.00 95.88 172 HIS A CA 1
ATOM 1358 C C . HIS A 1 172 ? -3.474 1.245 -20.061 1.00 95.88 172 HIS A C 1
ATOM 1360 O O . HIS A 1 172 ? -3.588 0.809 -18.920 1.00 95.88 172 HIS A O 1
ATOM 1366 N N . ALA A 1 173 ? -2.989 2.465 -20.307 1.00 97.62 173 ALA A N 1
ATOM 1367 C CA . ALA A 1 173 ? -2.507 3.341 -19.250 1.00 97.62 173 ALA A CA 1
ATOM 1368 C C . ALA A 1 173 ? -3.638 3.792 -18.315 1.00 97.62 173 ALA A C 1
ATOM 1370 O O . ALA A 1 173 ? -4.653 4.348 -18.750 1.00 97.62 173 ALA A O 1
ATOM 1371 N N . GLY A 1 174 ? -3.414 3.599 -17.022 1.00 97.19 174 GLY A N 1
ATOM 1372 C CA . GLY A 1 174 ? -4.305 3.997 -15.947 1.00 97.19 174 GLY A CA 1
ATOM 1373 C C . GLY A 1 174 ? -3.536 4.182 -14.642 1.00 97.19 174 GLY A C 1
ATOM 1374 O O . GLY A 1 174 ? -2.339 3.901 -14.568 1.00 97.19 174 GLY A O 1
ATOM 1375 N N . ILE A 1 175 ? -4.235 4.658 -13.617 1.00 98.00 175 ILE A N 1
ATOM 1376 C CA . ILE A 1 175 ? -3.726 4.811 -12.256 1.00 98.00 175 ILE A CA 1
ATOM 1377 C C . ILE A 1 175 ? -4.645 4.049 -11.309 1.00 98.00 175 ILE A C 1
ATOM 1379 O O . ILE A 1 175 ? -5.865 4.240 -11.293 1.00 98.00 175 ILE A O 1
ATOM 1383 N N . SER A 1 176 ? -4.030 3.208 -10.486 1.00 98.38 176 SER A N 1
ATOM 1384 C CA . SER A 1 176 ? -4.679 2.671 -9.294 1.00 98.38 176 SER A CA 1
ATOM 1385 C C . SER A 1 176 ? -4.449 3.621 -8.116 1.00 98.38 176 SER A C 1
ATOM 1387 O O . SER A 1 176 ? -3.414 4.281 -8.034 1.00 98.38 176 SER A O 1
ATOM 1389 N N . THR A 1 177 ? -5.407 3.741 -7.205 1.00 98.50 177 THR A N 1
ATOM 1390 C CA . THR A 1 177 ? -5.294 4.651 -6.062 1.00 98.50 177 THR A CA 1
ATOM 1391 C C . THR A 1 177 ? -5.980 4.087 -4.830 1.00 98.50 177 THR A C 1
ATOM 1393 O O . THR A 1 177 ? -7.041 3.483 -4.938 1.00 98.50 177 THR A O 1
ATOM 1396 N N . SER A 1 178 ? -5.385 4.271 -3.658 1.00 98.25 178 SER A N 1
ATOM 1397 C CA . SER A 1 178 ? -5.994 3.936 -2.368 1.00 98.25 178 SER A CA 1
ATOM 1398 C C . SER A 1 178 ? -6.387 5.212 -1.637 1.00 98.25 178 SER A C 1
ATOM 1400 O O . SER A 1 178 ? -5.650 6.194 -1.671 1.00 98.25 178 SER A O 1
ATOM 1402 N N . TRP A 1 179 ? -7.558 5.204 -1.002 1.00 98.38 179 TRP A N 1
ATOM 1403 C CA . TRP A 1 179 ? -8.105 6.342 -0.266 1.00 98.38 179 TRP A CA 1
ATOM 1404 C C . TRP A 1 179 ? -8.604 5.854 1.084 1.00 98.38 179 TRP A C 1
ATOM 1406 O O . TRP A 1 179 ? -9.468 4.984 1.134 1.00 98.38 179 TRP A O 1
ATOM 1416 N N . SER A 1 180 ? -8.095 6.394 2.190 1.00 98.62 180 SER A N 1
ATOM 1417 C CA . SER A 1 180 ? -8.654 6.013 3.490 1.00 98.62 180 SER A CA 1
ATOM 1418 C C . SER A 1 180 ? -10.082 6.524 3.662 1.00 98.62 180 SER A C 1
ATOM 1420 O O . SER A 1 180 ? -10.442 7.608 3.195 1.00 98.62 180 SER A O 1
ATOM 1422 N N . GLY A 1 181 ? -10.896 5.765 4.397 1.00 98.50 181 GLY A N 1
ATOM 1423 C CA . GLY A 1 181 ? -12.239 6.202 4.762 1.00 98.50 181 GLY A CA 1
ATOM 1424 C C . GLY A 1 181 ? -12.206 7.469 5.612 1.00 98.50 181 GLY A C 1
ATOM 1425 O O . GLY A 1 181 ? -12.967 8.398 5.357 1.00 98.50 181 GLY A O 1
ATOM 1426 N N . SER A 1 182 ? -11.223 7.578 6.513 1.00 98.19 182 SER A N 1
ATOM 1427 C CA . SER A 1 182 ? -10.973 8.800 7.289 1.00 98.19 182 SER A CA 1
ATOM 1428 C C . SER A 1 182 ? -10.710 10.040 6.424 1.00 98.19 182 SER A C 1
ATOM 1430 O O . SER A 1 182 ? -11.077 11.145 6.821 1.00 98.19 182 SER A O 1
ATOM 1432 N N . LEU A 1 183 ? -10.085 9.897 5.250 1.00 98.50 183 LEU A N 1
ATOM 1433 C CA . LEU A 1 183 ? -9.862 11.015 4.333 1.00 98.50 183 LEU A CA 1
ATOM 1434 C C . LEU A 1 183 ? -11.170 11.402 3.638 1.00 98.50 183 LEU A C 1
ATOM 1436 O O . LEU A 1 183 ? -11.529 12.577 3.628 1.00 98.50 183 LEU A O 1
ATOM 1440 N N . ILE A 1 184 ? -11.897 10.420 3.097 1.00 98.69 184 ILE A N 1
ATOM 1441 C CA . ILE A 1 184 ? -13.177 10.646 2.409 1.00 98.69 184 ILE A CA 1
ATOM 1442 C C . ILE A 1 184 ? -14.181 11.329 3.352 1.00 98.69 184 ILE A C 1
ATOM 1444 O O . ILE A 1 184 ? -14.763 12.349 2.986 1.00 98.69 184 ILE A O 1
ATOM 1448 N N . GLU A 1 185 ? -14.332 10.836 4.586 1.00 98.31 185 GLU A N 1
ATOM 1449 C CA . GLU A 1 185 ? -15.236 11.425 5.586 1.00 98.31 185 GLU A CA 1
ATOM 1450 C C . GLU A 1 185 ? -14.869 12.884 5.914 1.00 98.31 185 GLU A C 1
ATOM 1452 O O . GLU A 1 185 ? -15.750 13.742 6.050 1.00 98.31 185 GLU A O 1
ATOM 1457 N N . GLN A 1 186 ? -13.573 13.195 6.016 1.00 98.19 186 GLN A N 1
ATOM 1458 C CA . GLN A 1 186 ? -13.103 14.555 6.287 1.00 98.19 186 GLN A CA 1
ATOM 1459 C C . GLN A 1 186 ? -13.272 15.484 5.078 1.00 98.19 186 GLN A C 1
ATOM 1461 O O . GLN A 1 186 ? -13.653 16.639 5.257 1.00 98.19 186 GLN A O 1
ATOM 1466 N N . LEU A 1 187 ? -13.083 15.003 3.847 1.00 98.50 187 LEU A N 1
ATOM 1467 C CA . LEU A 1 187 ? -13.349 15.793 2.639 1.00 98.50 187 LEU A CA 1
ATOM 1468 C C . LEU A 1 187 ? -14.845 16.078 2.456 1.00 98.50 187 LEU A C 1
ATOM 1470 O O . LEU A 1 187 ? -15.220 17.202 2.120 1.00 98.50 187 LEU A O 1
ATOM 1474 N N . ASP A 1 188 ? -15.708 15.109 2.757 1.00 98.31 188 ASP A N 1
ATOM 1475 C CA . ASP A 1 188 ? -17.164 15.294 2.772 1.00 98.31 188 ASP A CA 1
ATOM 1476 C C . ASP A 1 188 ? -17.605 16.297 3.841 1.00 98.31 188 ASP A C 1
ATOM 1478 O O . ASP A 1 188 ? -18.543 17.076 3.643 1.00 98.31 188 ASP A O 1
ATOM 1482 N N . ARG A 1 189 ? -16.902 16.332 4.976 1.00 97.56 189 ARG A N 1
ATOM 1483 C CA . ARG A 1 189 ? -17.065 17.395 5.966 1.00 97.56 189 ARG A CA 1
ATOM 1484 C C . ARG A 1 189 ? -16.616 18.750 5.422 1.00 97.56 189 ARG A C 1
ATOM 1486 O O . ARG A 1 189 ? -17.375 19.709 5.557 1.00 97.56 189 ARG A O 1
ATOM 1493 N N . CYS A 1 190 ? -15.440 18.842 4.800 1.00 98.31 190 CYS A N 1
ATOM 1494 C CA . CYS A 1 190 ? -14.953 20.088 4.206 1.00 98.31 190 CYS A CA 1
ATOM 1495 C C . CYS A 1 190 ? -15.935 20.654 3.175 1.00 98.31 190 CYS A C 1
ATOM 1497 O O . CYS A 1 190 ? -16.197 21.856 3.176 1.00 98.31 190 CYS A O 1
ATOM 1499 N N . GLU A 1 191 ? -16.514 19.789 2.341 1.00 98.25 191 GLU A N 1
ATOM 1500 C CA . GLU A 1 191 ? -17.570 20.134 1.386 1.00 98.25 191 GLU A CA 1
ATOM 1501 C C . GLU A 1 191 ? -18.823 20.682 2.087 1.00 98.25 191 GLU A C 1
ATOM 1503 O O . GLU A 1 191 ? -19.305 21.760 1.740 1.00 98.25 191 GLU A O 1
ATOM 1508 N N . ARG A 1 192 ? -19.335 19.968 3.096 1.00 98.00 192 ARG A N 1
ATOM 1509 C CA . ARG A 1 192 ? -20.572 20.331 3.807 1.00 98.00 192 ARG A CA 1
ATOM 1510 C C . ARG A 1 192 ? -20.447 21.617 4.626 1.00 98.00 192 ARG A C 1
ATOM 1512 O O . ARG A 1 192 ? -21.407 22.379 4.712 1.00 98.00 192 ARG A O 1
ATOM 1519 N N . GLU A 1 193 ? -19.304 21.829 5.271 1.00 97.69 193 GLU A N 1
ATOM 1520 C CA . GLU A 1 193 ? -19.083 22.925 6.227 1.00 97.69 193 GLU A CA 1
ATOM 1521 C C . GLU A 1 193 ? -18.354 24.129 5.609 1.00 97.69 193 GLU A C 1
ATOM 1523 O O . GLU A 1 193 ? -18.239 25.171 6.251 1.00 97.69 193 GLU A O 1
ATOM 1528 N N . GLY A 1 194 ? -17.885 24.020 4.362 1.00 97.31 194 GLY A N 1
ATOM 1529 C CA . GLY A 1 194 ? -17.138 25.087 3.695 1.00 97.31 194 GLY A CA 1
ATOM 1530 C C . GLY A 1 194 ? -15.740 25.317 4.282 1.00 97.31 194 GLY A C 1
ATOM 1531 O O . GLY A 1 194 ? -15.218 26.431 4.196 1.00 97.31 194 GLY A O 1
ATOM 1532 N N . LEU A 1 195 ? -15.131 24.283 4.875 1.00 96.94 195 LEU A N 1
ATOM 1533 C CA . LEU A 1 195 ? -13.762 24.341 5.407 1.00 96.94 195 LEU A CA 1
ATOM 1534 C C . LEU A 1 195 ? -12.747 24.545 4.274 1.00 96.94 195 LEU A C 1
ATOM 1536 O O . LEU A 1 195 ? -13.068 24.388 3.088 1.00 96.94 195 LEU A O 1
ATOM 1540 N N . CYS A 1 196 ? -11.519 24.930 4.621 1.00 97.25 196 CYS A N 1
ATOM 1541 C CA . CYS A 1 196 ? -10.462 25.226 3.655 1.00 97.25 196 CYS A CA 1
ATOM 1542 C C . CYS A 1 196 ? -10.886 26.301 2.637 1.00 97.25 196 CYS A C 1
ATOM 1544 O O . CYS A 1 196 ? -10.571 26.209 1.450 1.00 97.25 196 CYS A O 1
ATOM 1546 N N . GLY A 1 197 ? -11.675 27.290 3.067 1.00 95.56 197 GLY A N 1
ATOM 1547 C CA . GLY A 1 197 ? -12.205 28.341 2.192 1.00 95.56 197 GLY A CA 1
ATOM 1548 C C . GLY A 1 197 ? -13.214 27.853 1.142 1.00 95.56 197 GLY A C 1
ATOM 1549 O O . GLY A 1 197 ? -13.371 28.503 0.111 1.00 95.56 197 GLY A O 1
ATOM 1550 N N . GLY A 1 198 ? -13.874 26.711 1.367 1.00 96.81 198 GLY A N 1
ATOM 1551 C CA . GLY A 1 198 ? -14.902 26.160 0.475 1.00 96.81 198 GLY A CA 1
ATOM 1552 C C . GLY A 1 198 ? -14.364 25.467 -0.780 1.00 96.81 198 GLY A C 1
ATOM 1553 O O . GLY A 1 198 ? -15.135 25.114 -1.671 1.00 96.81 198 GLY A O 1
ATOM 1554 N N . GLN A 1 199 ? -13.053 25.240 -0.872 1.00 96.25 199 GLN A N 1
ATOM 1555 C CA . GLN A 1 199 ? -12.430 24.699 -2.084 1.00 96.25 199 GLN A CA 1
ATOM 1556 C C . GLN A 1 199 ? -12.758 23.226 -2.379 1.00 96.25 199 GLN A C 1
ATOM 1558 O O . GLN A 1 199 ? -12.455 22.757 -3.476 1.00 96.25 199 GLN A O 1
ATOM 1563 N N . PHE A 1 200 ? -13.353 22.506 -1.425 1.00 98.25 200 PHE A N 1
ATOM 1564 C CA . PHE A 1 200 ? -13.781 21.109 -1.568 1.00 98.25 200 PHE A CA 1
ATOM 1565 C C . PHE A 1 200 ? -15.248 20.951 -1.994 1.00 98.25 200 PHE A C 1
ATOM 1567 O O . PHE A 1 200 ? -15.756 19.834 -2.028 1.00 98.25 200 PHE A O 1
ATOM 1574 N N . ALA A 1 201 ? -15.934 22.040 -2.350 1.00 97.88 201 ALA A N 1
ATOM 1575 C CA . ALA A 1 201 ? -17.240 21.939 -2.993 1.00 97.88 201 ALA A CA 1
ATOM 1576 C C . ALA A 1 201 ? -17.139 21.099 -4.282 1.00 97.88 201 ALA A C 1
ATOM 1578 O O . ALA A 1 201 ? -16.343 21.427 -5.165 1.00 97.88 201 ALA A O 1
ATOM 1579 N N . GLY A 1 202 ? -17.919 20.017 -4.383 1.00 97.56 202 GLY A N 1
ATOM 1580 C CA . GLY A 1 202 ? -17.917 19.124 -5.544 1.00 97.56 202 GLY A CA 1
ATOM 1581 C C . GLY A 1 202 ? -16.618 18.334 -5.720 1.00 97.56 202 GLY A C 1
ATOM 1582 O O . GLY A 1 202 ? -16.281 17.957 -6.841 1.00 97.56 202 GLY A O 1
ATOM 1583 N N . TRP A 1 203 ? -15.850 18.083 -4.650 1.00 97.94 203 TRP A N 1
ATOM 1584 C CA . TRP A 1 203 ? -14.503 17.493 -4.751 1.00 97.94 203 TRP A CA 1
ATOM 1585 C C . TRP A 1 203 ? -14.456 16.143 -5.496 1.00 97.94 203 TRP A C 1
ATOM 1587 O O . TRP A 1 203 ? -13.447 15.810 -6.111 1.00 97.94 203 TRP A O 1
ATOM 1597 N N . LYS A 1 204 ? -15.565 15.391 -5.494 1.00 97.94 204 LYS A N 1
ATOM 1598 C CA . LYS A 1 204 ? -15.708 14.079 -6.152 1.00 97.94 204 LYS A CA 1
ATOM 1599 C C . LYS A 1 204 ? -15.999 14.169 -7.655 1.00 97.94 204 LYS A C 1
ATOM 1601 O O . LYS A 1 204 ? -15.857 13.166 -8.356 1.00 97.94 204 LYS A O 1
ATOM 1606 N N . ASP A 1 205 ? -16.440 15.321 -8.160 1.00 97.69 205 ASP A N 1
ATOM 1607 C CA . ASP A 1 205 ? -17.081 15.431 -9.478 1.00 97.69 205 ASP A CA 1
ATOM 1608 C C . ASP A 1 205 ? -16.145 15.049 -10.626 1.00 97.69 205 ASP A C 1
ATOM 1610 O O . ASP A 1 205 ? -16.531 14.297 -11.524 1.00 97.69 205 ASP A O 1
ATOM 1614 N N . ARG A 1 206 ? -14.886 15.501 -10.577 1.00 97.00 206 ARG A N 1
ATOM 1615 C CA . ARG A 1 206 ? -13.899 15.169 -11.614 1.00 97.00 206 ARG A CA 1
ATOM 1616 C C . ARG A 1 206 ? -13.523 13.694 -11.610 1.00 97.00 206 ARG A C 1
ATOM 1618 O O . ARG A 1 206 ? -13.420 13.099 -12.681 1.00 97.00 206 ARG A O 1
ATOM 1625 N N . PHE A 1 207 ? -13.380 13.082 -10.436 1.00 97.25 207 PHE A N 1
ATOM 1626 C CA . PHE A 1 207 ? -13.139 11.643 -10.351 1.00 97.25 207 PHE A CA 1
ATOM 1627 C C . PHE A 1 207 ? -14.334 10.850 -10.878 1.00 97.25 207 PHE A C 1
ATOM 1629 O O . PHE A 1 207 ? -14.156 9.942 -11.682 1.00 97.25 207 PHE A O 1
ATOM 1636 N N . ARG A 1 208 ? -15.564 11.240 -10.532 1.00 97.25 208 ARG A N 1
ATOM 1637 C CA . ARG A 1 208 ? -16.773 10.608 -11.083 1.00 97.25 208 ARG A CA 1
ATOM 1638 C C . ARG A 1 208 ? -16.854 10.723 -12.606 1.00 97.25 208 ARG A C 1
ATOM 1640 O O . ARG A 1 208 ? -17.212 9.750 -13.264 1.00 97.25 208 ARG A O 1
ATOM 1647 N N . ALA A 1 209 ? -16.484 11.871 -13.172 1.00 96.56 209 ALA A N 1
ATOM 1648 C CA . ALA A 1 209 ? -16.460 12.066 -14.620 1.00 96.56 209 ALA A CA 1
ATOM 1649 C C . ALA A 1 209 ? -15.425 11.158 -15.312 1.00 96.56 209 ALA A C 1
ATOM 1651 O O . ALA A 1 209 ? -15.755 10.468 -16.283 1.00 96.56 209 ALA A O 1
ATOM 1652 N N . ILE A 1 210 ? -14.194 11.105 -14.789 1.00 96.94 210 ILE A N 1
ATOM 1653 C CA . ILE A 1 210 ? -13.092 10.372 -15.427 1.00 96.94 210 ILE A CA 1
ATOM 1654 C C . ILE A 1 210 ? -13.236 8.844 -15.331 1.00 96.94 210 ILE A C 1
ATOM 1656 O O . ILE A 1 210 ? -12.665 8.125 -16.143 1.00 96.94 210 ILE A O 1
ATOM 1660 N N . LEU A 1 211 ? -14.048 8.318 -14.404 1.00 95.19 211 LEU A N 1
ATOM 1661 C CA . LEU A 1 211 ? -14.328 6.874 -14.280 1.00 95.19 211 LEU A CA 1
ATOM 1662 C C . LEU A 1 211 ? -14.990 6.252 -15.526 1.00 95.19 211 LEU A C 1
ATOM 1664 O O . LEU A 1 211 ? -14.978 5.022 -15.698 1.00 95.19 211 LEU A O 1
ATOM 1668 N N . SER A 1 212 ? -15.575 7.085 -16.391 1.00 94.25 212 SER A N 1
ATOM 1669 C CA . SER A 1 212 ? -16.120 6.662 -17.684 1.00 94.25 212 SER A CA 1
ATOM 1670 C C . SER A 1 212 ? -15.034 6.342 -18.720 1.00 94.25 212 SER A C 1
ATOM 1672 O O . SER A 1 212 ? -15.286 5.534 -19.615 1.00 94.25 212 SER A O 1
ATOM 1674 N N . GLU A 1 213 ? -13.820 6.878 -18.561 1.00 95.56 213 GLU A N 1
ATOM 1675 C CA . GLU A 1 213 ? -12.687 6.598 -19.441 1.00 95.56 213 GLU A CA 1
ATOM 1676 C C . GLU A 1 213 ? -12.161 5.180 -19.210 1.00 95.56 213 GLU A C 1
ATOM 1678 O O . GLU A 1 213 ? -11.758 4.807 -18.100 1.00 95.56 213 GLU A O 1
ATOM 1683 N N . LYS A 1 214 ? -12.165 4.373 -20.275 1.00 94.81 214 LYS A N 1
ATOM 1684 C CA . LYS A 1 214 ? -11.749 2.966 -20.240 1.00 94.81 214 LYS A CA 1
ATOM 1685 C C . LYS A 1 214 ? -10.438 2.734 -20.986 1.00 94.81 214 LYS A C 1
ATOM 1687 O O . LYS A 1 214 ? -10.086 3.465 -21.920 1.00 94.81 214 LYS A O 1
ATOM 1692 N N . THR A 1 215 ? -9.705 1.709 -20.573 1.00 94.44 215 THR A N 1
ATOM 1693 C CA . THR A 1 215 ? -8.606 1.141 -21.352 1.00 94.44 215 THR A CA 1
ATOM 1694 C C . THR A 1 215 ? -9.144 0.494 -22.629 1.00 94.44 215 THR A C 1
ATOM 1696 O O . THR A 1 215 ? -10.351 0.303 -22.818 1.00 94.44 215 THR A O 1
ATOM 1699 N N . ARG A 1 216 ? -8.249 0.207 -23.572 1.00 90.38 216 ARG A N 1
ATOM 1700 C CA . ARG A 1 216 ? -8.600 -0.527 -24.783 1.00 90.38 216 ARG A CA 1
ATOM 1701 C C . ARG A 1 216 ? -8.979 -1.964 -24.398 1.00 90.38 216 ARG A C 1
ATOM 1703 O O . ARG A 1 216 ? -8.208 -2.599 -23.691 1.00 90.38 216 ARG A O 1
ATOM 1710 N N . PRO A 1 217 ? -10.104 -2.503 -24.899 1.00 80.25 217 PRO A N 1
ATOM 1711 C CA . PRO A 1 217 ? -10.412 -3.909 -24.704 1.00 80.25 217 PRO A CA 1
ATOM 1712 C C . PRO A 1 217 ? -9.386 -4.792 -25.420 1.00 80.25 217 PRO A C 1
ATOM 1714 O O . PRO A 1 217 ? -9.118 -4.609 -26.609 1.00 80.25 217 PRO A O 1
ATOM 1717 N N . ASP A 1 218 ? -8.861 -5.779 -24.711 1.00 71.38 218 ASP A N 1
ATOM 1718 C CA . ASP A 1 218 ? -7.922 -6.789 -25.209 1.00 71.38 218 ASP A CA 1
ATOM 1719 C C . ASP A 1 218 ? -8.621 -8.110 -25.607 1.00 71.38 218 ASP A C 1
ATOM 1721 O O . ASP A 1 218 ? -7.991 -9.052 -26.093 1.00 71.38 218 ASP A O 1
ATOM 1725 N N . GLY A 1 219 ? -9.944 -8.176 -25.415 1.00 60.16 219 GLY A N 1
ATOM 1726 C CA . GLY A 1 219 ? -10.776 -9.346 -25.688 1.00 60.16 219 GLY A CA 1
ATOM 1727 C C . GLY A 1 219 ? -10.805 -10.395 -24.571 1.00 60.16 219 GLY A C 1
ATOM 1728 O O . GLY A 1 219 ? -11.380 -11.462 -24.796 1.00 60.16 219 GLY A O 1
ATOM 1729 N N . ARG A 1 220 ? -10.216 -10.122 -23.397 1.00 58.09 220 ARG A N 1
ATOM 1730 C CA . ARG A 1 220 ? -10.168 -11.051 -22.250 1.00 58.09 220 ARG A CA 1
ATOM 1731 C C . ARG A 1 220 ? -10.792 -10.501 -20.966 1.00 58.09 220 ARG A C 1
ATOM 1733 O O . ARG A 1 220 ? -11.174 -11.308 -20.123 1.00 58.09 220 ARG A O 1
ATOM 1740 N N . GLY A 1 221 ? -10.980 -9.185 -20.856 1.00 53.97 221 GLY A N 1
ATOM 1741 C CA . GLY A 1 221 ? -11.638 -8.563 -19.701 1.00 53.97 221 GLY A CA 1
ATOM 1742 C C . GLY A 1 221 ? -13.144 -8.829 -19.566 1.00 53.97 221 GLY A C 1
ATOM 1743 O O . GLY A 1 221 ? -13.799 -9.392 -20.453 1.00 53.97 221 GLY A O 1
ATOM 1744 N N . ALA A 1 222 ? -13.715 -8.392 -18.436 1.00 51.66 222 ALA A N 1
ATOM 1745 C CA . ALA A 1 222 ? -15.129 -8.550 -18.092 1.00 51.66 222 ALA A CA 1
ATOM 1746 C C . ALA A 1 222 ? -16.043 -8.017 -19.219 1.00 51.66 222 ALA A C 1
ATOM 1748 O O . ALA A 1 222 ? -16.188 -6.815 -19.422 1.00 51.66 222 ALA A O 1
ATOM 1749 N N . ALA A 1 223 ? -16.648 -8.940 -19.972 1.00 54.62 223 ALA A N 1
ATOM 1750 C CA . ALA A 1 223 ? -17.512 -8.696 -21.136 1.00 54.62 223 ALA A CA 1
ATOM 1751 C C . ALA A 1 223 ? -16.835 -8.139 -22.410 1.00 54.62 223 ALA A C 1
ATOM 1753 O O . ALA A 1 223 ? -17.528 -7.613 -23.283 1.00 54.62 223 ALA A O 1
ATOM 1754 N N . GLY A 1 224 ? -15.512 -8.269 -22.563 1.00 62.44 224 GLY A N 1
ATOM 1755 C CA . GLY A 1 224 ? -14.802 -7.739 -23.737 1.00 62.44 224 GLY A CA 1
ATOM 1756 C C . GLY A 1 224 ? -14.776 -6.206 -23.787 1.00 62.44 224 GLY A C 1
ATOM 1757 O O . GLY A 1 224 ? -14.667 -5.627 -24.869 1.00 62.44 224 GLY A O 1
ATOM 1758 N N . GLN A 1 225 ? -14.903 -5.558 -22.626 1.00 74.00 225 GLN A N 1
ATOM 1759 C CA . GLN A 1 225 ? -14.693 -4.124 -22.420 1.00 74.00 225 GLN A CA 1
ATOM 1760 C C . GLN A 1 225 ? -13.371 -3.904 -21.673 1.00 74.00 225 GLN A C 1
ATOM 1762 O O . GLN A 1 225 ? -12.912 -4.794 -20.963 1.00 74.00 225 GLN A O 1
ATOM 1767 N N . GLY A 1 226 ? -12.754 -2.732 -21.847 1.00 86.12 226 GLY A N 1
ATOM 1768 C CA . GLY A 1 226 ? -11.588 -2.344 -21.054 1.00 86.12 226 GLY A CA 1
ATOM 1769 C C . GLY A 1 226 ? -11.969 -1.898 -19.641 1.00 86.12 226 GLY A C 1
ATOM 1770 O O . GLY A 1 226 ? -13.123 -1.556 -19.358 1.00 86.12 226 GLY A O 1
ATOM 1771 N N . HIS A 1 227 ? -10.983 -1.875 -18.753 1.00 91.94 227 HIS A N 1
ATOM 1772 C CA . HIS A 1 227 ? -11.117 -1.441 -17.365 1.00 91.94 227 HIS A CA 1
ATOM 1773 C C . HIS A 1 227 ? -11.181 0.083 -17.240 1.00 91.94 227 HIS A C 1
ATOM 1775 O O . HIS A 1 227 ? -10.739 0.812 -18.122 1.00 91.94 227 HIS A O 1
ATOM 1781 N N . ALA A 1 228 ? -11.746 0.598 -16.140 1.00 94.69 228 ALA A N 1
ATOM 1782 C CA . ALA A 1 228 ? -11.646 2.029 -15.836 1.00 94.69 228 ALA A CA 1
ATOM 1783 C C . ALA A 1 228 ? -10.174 2.441 -15.712 1.00 94.69 228 ALA A C 1
ATOM 1785 O O . ALA A 1 228 ? -9.395 1.724 -15.087 1.00 94.69 228 ALA A O 1
ATOM 1786 N N . ARG A 1 229 ? -9.802 3.596 -16.272 1.00 96.88 229 ARG A N 1
ATOM 1787 C CA . ARG A 1 229 ? -8.420 4.093 -16.189 1.00 96.88 229 ARG A CA 1
ATOM 1788 C C . ARG A 1 229 ? -8.055 4.622 -14.805 1.00 96.88 229 ARG A C 1
ATOM 1790 O O . ARG A 1 229 ? -6.886 4.588 -14.451 1.00 96.88 229 ARG A O 1
ATOM 1797 N N . LEU A 1 230 ? -9.031 5.088 -14.027 1.00 98.12 230 LEU A N 1
ATOM 1798 C CA . LEU A 1 230 ? -8.879 5.367 -12.599 1.00 98.12 230 LEU A CA 1
ATOM 1799 C C . LEU A 1 230 ? -9.535 4.234 -11.808 1.00 98.12 230 LEU A C 1
ATOM 1801 O O . LEU A 1 230 ? -10.707 3.931 -12.045 1.00 98.12 230 LEU A O 1
ATOM 1805 N N . ARG A 1 231 ? -8.807 3.616 -10.874 1.00 97.06 231 ARG A N 1
ATOM 1806 C CA . ARG A 1 231 ? -9.339 2.518 -10.050 1.00 97.06 231 ARG A CA 1
ATOM 1807 C C . ARG A 1 231 ? -8.998 2.694 -8.583 1.00 97.06 231 ARG A C 1
ATOM 1809 O O . ARG A 1 231 ? -7.829 2.802 -8.230 1.00 97.06 231 ARG A O 1
ATOM 1816 N N . PHE A 1 232 ? -10.019 2.653 -7.738 1.00 98.50 232 PHE A N 1
ATOM 1817 C CA . PHE A 1 232 ? -9.852 2.656 -6.291 1.00 98.50 232 PHE A CA 1
ATOM 1818 C C . PHE A 1 232 ? -9.515 1.242 -5.827 1.00 98.50 232 PHE A C 1
ATOM 1820 O O . PHE A 1 232 ? -10.324 0.341 -6.030 1.00 98.50 232 PHE A O 1
ATOM 1827 N N . THR A 1 233 ? -8.342 1.013 -5.248 1.00 98.62 233 THR A N 1
ATOM 1828 C CA . THR A 1 233 ? -8.010 -0.275 -4.624 1.00 98.62 233 THR A CA 1
ATOM 1829 C C . THR A 1 233 ? -8.790 -0.443 -3.330 1.00 98.62 233 THR A C 1
ATOM 1831 O O . THR A 1 233 ? -9.118 0.545 -2.672 1.00 98.62 233 THR A O 1
ATOM 1834 N N . ALA A 1 234 ? -9.049 -1.683 -2.919 1.00 98.62 234 ALA A N 1
ATOM 1835 C CA . ALA A 1 234 ? -9.439 -1.933 -1.540 1.00 98.62 234 ALA A CA 1
ATOM 1836 C C . ALA A 1 234 ? -8.366 -1.395 -0.580 1.00 98.62 234 ALA A C 1
ATOM 1838 O O . ALA A 1 234 ? -7.176 -1.327 -0.914 1.00 98.62 234 ALA A O 1
ATOM 1839 N N . PHE A 1 235 ? -8.811 -1.006 0.609 1.00 98.56 235 PHE A N 1
ATOM 1840 C CA . PHE A 1 235 ? -7.999 -0.368 1.631 1.00 98.56 235 PHE A CA 1
ATOM 1841 C C . PHE A 1 235 ? -8.597 -0.643 3.018 1.00 98.56 235 PHE A C 1
ATOM 1843 O O . PHE A 1 235 ? -9.730 -1.115 3.112 1.00 98.56 235 PHE A O 1
ATOM 1850 N N . GLY A 1 236 ? -7.858 -0.354 4.091 1.00 98.19 236 GLY A N 1
ATOM 1851 C CA . GLY A 1 236 ? -8.412 -0.362 5.448 1.00 98.19 236 GLY A CA 1
ATOM 1852 C C . GLY A 1 236 ? -8.982 1.007 5.811 1.00 98.19 236 GLY A C 1
ATOM 1853 O O . GLY A 1 236 ? -8.294 2.015 5.647 1.00 98.19 236 GLY A O 1
ATOM 1854 N N . PHE A 1 237 ? -10.224 1.052 6.298 1.00 98.69 237 PHE A N 1
ATOM 1855 C CA . PHE A 1 237 ? -10.979 2.292 6.512 1.00 98.69 237 PHE A CA 1
ATOM 1856 C C . PHE A 1 237 ? -10.191 3.382 7.251 1.00 98.69 237 PHE A C 1
ATOM 1858 O O . PHE A 1 237 ? -10.078 4.506 6.757 1.00 98.69 237 PHE A O 1
ATOM 1865 N N . PHE A 1 238 ? -9.608 3.048 8.400 1.00 98.56 238 PHE A N 1
ATOM 1866 C CA . PHE A 1 238 ? -8.840 3.978 9.228 1.00 98.56 238 PHE A CA 1
ATOM 1867 C C . PHE A 1 238 ? -7.328 3.858 9.033 1.00 98.56 238 PHE A C 1
ATOM 1869 O O . PHE A 1 238 ? -6.576 4.327 9.878 1.00 98.56 238 PHE A O 1
ATOM 1876 N N . HIS A 1 239 ? -6.855 3.268 7.931 1.00 98.25 239 HIS A N 1
ATOM 1877 C CA . HIS A 1 239 ? -5.422 3.053 7.695 1.00 98.25 239 HIS A CA 1
ATOM 1878 C C . HIS A 1 239 ? -4.744 2.217 8.815 1.00 98.25 239 HIS A C 1
ATOM 1880 O O . HIS A 1 239 ? -3.757 2.656 9.410 1.00 98.25 239 HIS A O 1
ATOM 1886 N N . PRO A 1 240 ? -5.279 1.032 9.177 1.00 97.31 240 PRO A N 1
ATOM 1887 C CA . PRO A 1 240 ? -4.706 0.221 10.244 1.00 97.31 240 PRO A CA 1
ATOM 1888 C C . PRO A 1 240 ? -3.420 -0.475 9.809 1.00 97.31 240 PRO A C 1
ATOM 1890 O O . PRO A 1 240 ? -3.273 -0.858 8.647 1.00 97.31 240 PRO A O 1
ATOM 1893 N N . LEU A 1 241 ? -2.524 -0.762 10.751 1.00 94.88 241 LEU A N 1
ATOM 1894 C CA . LEU A 1 241 ? -1.416 -1.670 10.468 1.00 94.88 241 LEU A CA 1
ATOM 1895 C C . LEU A 1 241 ? -1.915 -3.121 10.488 1.00 94.88 241 LEU A C 1
ATOM 1897 O O . LEU A 1 241 ? -1.809 -3.821 11.493 1.00 94.88 241 LEU A O 1
ATOM 1901 N N . MET A 1 242 ? -2.486 -3.555 9.362 1.00 96.19 242 MET A N 1
ATOM 1902 C CA . MET A 1 242 ? -3.238 -4.810 9.238 1.00 96.19 242 MET A CA 1
ATOM 1903 C C . MET A 1 242 ? -2.529 -6.055 9.787 1.00 96.19 242 MET A C 1
ATOM 1905 O O . MET A 1 242 ? -3.204 -6.856 10.427 1.00 96.19 242 MET A O 1
ATOM 1909 N N . PRO A 1 243 ? -1.202 -6.254 9.615 1.00 95.19 243 PRO A N 1
ATOM 1910 C CA . PRO A 1 243 ? -0.536 -7.401 10.220 1.00 95.19 243 PRO A CA 1
ATOM 1911 C C . PRO A 1 243 ? -0.697 -7.476 11.742 1.00 95.19 243 PRO A C 1
ATOM 1913 O O . PRO A 1 243 ? -0.613 -8.578 12.276 1.00 95.19 243 PRO A O 1
ATOM 1916 N N . LEU A 1 244 ? -0.880 -6.352 12.442 1.00 94.31 244 LEU A N 1
ATOM 1917 C CA . LEU A 1 244 ? -0.861 -6.270 13.906 1.00 94.31 244 LEU A CA 1
ATOM 1918 C C . LEU A 1 244 ? -2.243 -6.273 14.577 1.00 94.31 244 LEU A C 1
ATOM 1920 O O . LEU A 1 244 ? -2.303 -6.232 15.805 1.00 94.31 244 LEU A O 1
ATOM 1924 N N . ILE A 1 245 ? -3.332 -6.339 13.809 1.00 96.25 245 ILE A N 1
ATOM 1925 C CA . ILE A 1 245 ? -4.702 -6.318 14.344 1.00 96.25 245 ILE A CA 1
ATOM 1926 C C . ILE A 1 245 ? -5.404 -7.677 14.156 1.00 96.25 245 ILE A C 1
ATOM 1928 O O . ILE A 1 245 ? -4.968 -8.486 13.331 1.00 96.25 245 ILE A O 1
ATOM 1932 N N . PRO A 1 246 ? -6.488 -7.954 14.900 1.00 96.81 246 PRO A N 1
ATOM 1933 C CA . PRO A 1 246 ? -7.273 -9.179 14.750 1.00 96.81 246 PRO A CA 1
ATOM 1934 C C . PRO A 1 246 ? -7.868 -9.357 13.346 1.00 96.81 246 PRO A C 1
ATOM 1936 O O . PRO A 1 246 ? -8.302 -8.403 12.706 1.00 96.81 246 PRO A O 1
ATOM 1939 N N . GLU A 1 247 ? -7.977 -10.607 12.884 1.00 96.00 247 GLU A N 1
ATOM 1940 C CA . GLU A 1 247 ? -8.506 -10.941 11.549 1.00 96.00 247 GLU A CA 1
ATOM 1941 C C . GLU A 1 247 ? -9.907 -10.368 11.290 1.00 96.00 247 GLU A C 1
ATOM 1943 O O . GLU A 1 247 ? -10.174 -9.831 10.215 1.00 96.00 247 GLU A O 1
ATOM 1948 N N . ARG A 1 248 ? -10.792 -10.441 12.295 1.00 97.25 248 ARG A N 1
ATOM 1949 C CA . ARG A 1 248 ? -12.148 -9.872 12.229 1.00 97.25 248 ARG A CA 1
ATOM 1950 C C . ARG A 1 248 ? -12.148 -8.358 12.009 1.00 97.25 248 ARG A C 1
ATOM 1952 O O . ARG A 1 248 ? -13.019 -7.862 11.300 1.00 97.25 248 ARG A O 1
ATOM 1959 N N . ASP A 1 249 ? -11.151 -7.655 12.539 1.00 98.38 249 ASP A N 1
ATOM 1960 C CA . ASP A 1 249 ? -11.031 -6.204 12.402 1.00 98.38 249 ASP A CA 1
ATOM 1961 C C . ASP A 1 249 ? -10.460 -5.843 11.020 1.00 98.38 249 ASP A C 1
ATOM 1963 O O . ASP A 1 249 ? -10.964 -4.927 10.372 1.00 98.38 249 ASP A O 1
ATOM 1967 N N . ILE A 1 250 ? -9.513 -6.634 10.480 1.00 98.69 250 ILE A N 1
ATOM 1968 C CA . ILE A 1 250 ? -9.068 -6.517 9.072 1.00 98.69 250 ILE A CA 1
ATOM 1969 C C . ILE A 1 250 ? -10.269 -6.616 8.123 1.00 98.69 250 ILE A C 1
ATOM 1971 O O . ILE A 1 250 ? -10.409 -5.802 7.205 1.00 98.69 250 ILE A O 1
ATOM 1975 N N . ILE A 1 251 ? -11.137 -7.609 8.341 1.00 98.81 251 ILE A N 1
ATOM 1976 C CA . ILE A 1 251 ? -12.328 -7.826 7.514 1.00 98.81 251 ILE A CA 1
ATOM 1977 C C . ILE A 1 251 ? -13.252 -6.609 7.587 1.00 98.81 251 ILE A C 1
ATOM 1979 O O . ILE A 1 251 ? -13.639 -6.084 6.542 1.00 98.81 251 ILE A O 1
ATOM 1983 N N . ASP A 1 252 ? -13.570 -6.127 8.789 1.00 98.69 252 ASP A N 1
ATOM 1984 C CA . ASP A 1 252 ? -14.491 -5.000 8.962 1.00 98.69 252 ASP A CA 1
ATOM 1985 C C . ASP A 1 252 ? -13.934 -3.691 8.366 1.00 98.69 252 ASP A C 1
ATOM 1987 O O . ASP A 1 252 ? -14.624 -2.991 7.620 1.00 98.69 252 ASP A O 1
ATOM 1991 N N . GLN A 1 253 ? -12.643 -3.407 8.574 1.00 98.75 253 GLN A N 1
ATOM 1992 C CA . GLN A 1 253 ? -11.947 -2.259 7.974 1.00 98.75 253 GLN A CA 1
ATOM 1993 C C . GLN A 1 253 ? -12.055 -2.258 6.442 1.00 98.75 253 GLN A C 1
ATOM 1995 O O . GLN A 1 253 ? -12.266 -1.202 5.840 1.00 98.75 253 GLN A O 1
ATOM 2000 N N . ILE A 1 254 ? -11.913 -3.423 5.801 1.00 98.88 254 ILE A N 1
ATOM 2001 C CA . ILE A 1 254 ? -12.002 -3.554 4.341 1.00 98.88 254 ILE A CA 1
ATOM 2002 C C . ILE A 1 254 ? -13.447 -3.403 3.865 1.00 98.88 254 ILE A C 1
ATOM 2004 O O . ILE A 1 254 ? -13.692 -2.682 2.895 1.00 98.88 254 ILE A O 1
ATOM 2008 N N . LEU A 1 255 ? -14.406 -4.065 4.517 1.00 98.69 255 LEU A N 1
ATOM 2009 C CA . LEU A 1 255 ? -15.811 -4.025 4.102 1.00 98.69 255 LEU A CA 1
ATOM 2010 C C . LEU A 1 255 ? -16.381 -2.606 4.204 1.00 98.69 255 LEU A C 1
ATOM 2012 O O . LEU A 1 255 ? -16.898 -2.093 3.210 1.00 98.69 255 LEU A O 1
ATOM 2016 N N . ARG A 1 256 ? -16.171 -1.918 5.334 1.00 98.69 256 ARG A N 1
ATOM 2017 C CA . ARG A 1 256 ? -16.592 -0.515 5.505 1.00 98.69 256 ARG A CA 1
ATOM 2018 C C . ARG A 1 256 ? -15.968 0.405 4.465 1.00 98.69 256 ARG A C 1
ATOM 2020 O O . ARG A 1 256 ? -16.627 1.311 3.960 1.00 98.69 256 ARG A O 1
ATOM 2027 N N . HIS A 1 257 ? -14.689 0.194 4.147 1.00 98.75 257 HIS A N 1
ATOM 2028 C CA . HIS A 1 257 ? -14.003 1.007 3.147 1.00 98.75 257 HIS A CA 1
ATOM 2029 C C . HIS A 1 257 ? -14.626 0.811 1.763 1.00 98.75 257 HIS A C 1
ATOM 2031 O O . HIS A 1 257 ? -14.897 1.785 1.063 1.00 98.75 257 HIS A O 1
ATOM 2037 N N . ARG A 1 258 ? -14.874 -0.440 1.365 1.00 98.50 258 ARG A N 1
ATOM 2038 C CA . ARG A 1 258 ? -15.466 -0.758 0.059 1.00 98.50 258 ARG A CA 1
ATOM 2039 C C . ARG A 1 258 ? -16.856 -0.141 -0.090 1.00 98.50 258 ARG A C 1
ATOM 2041 O O . ARG A 1 258 ? -17.119 0.465 -1.129 1.00 98.50 258 ARG A O 1
ATOM 2048 N N . ASP A 1 259 ? -17.682 -0.231 0.951 1.00 98.50 259 ASP A N 1
ATOM 2049 C CA . ASP A 1 259 ? -19.011 0.386 0.981 1.00 98.50 259 ASP A CA 1
ATOM 2050 C C . ASP A 1 259 ? -18.923 1.910 0.829 1.00 98.50 259 ASP A C 1
ATOM 2052 O O . ASP A 1 259 ? -19.662 2.506 0.041 1.00 98.50 259 ASP A O 1
ATOM 2056 N N . LEU A 1 260 ? -17.990 2.555 1.538 1.00 98.62 260 LEU A N 1
ATOM 2057 C CA . LEU A 1 260 ? -17.798 4.002 1.457 1.00 98.62 260 LEU A CA 1
ATOM 2058 C C . LEU A 1 260 ? -17.303 4.450 0.076 1.00 98.62 260 LEU A C 1
ATOM 2060 O O . LEU A 1 260 ? -17.789 5.453 -0.443 1.00 98.62 260 LEU A O 1
ATOM 2064 N N . VAL A 1 261 ? -16.373 3.719 -0.545 1.00 98.44 261 VAL A N 1
ATOM 2065 C CA . VAL A 1 261 ? -15.898 4.023 -1.907 1.00 98.44 261 VAL A CA 1
ATOM 2066 C C . VAL A 1 261 ? -17.042 3.938 -2.915 1.00 98.44 261 VAL A C 1
ATOM 2068 O O . VAL A 1 261 ? -17.182 4.835 -3.748 1.00 98.44 261 VAL A O 1
ATOM 2071 N N . GLU A 1 262 ? -17.895 2.916 -2.820 1.00 97.88 262 GLU A N 1
ATOM 2072 C CA . GLU A 1 262 ? -19.052 2.781 -3.709 1.00 97.88 262 GLU A CA 1
ATOM 2073 C C . GLU A 1 262 ? -20.047 3.934 -3.528 1.00 97.88 262 GLU A C 1
ATOM 2075 O O . GLU A 1 262 ? -20.491 4.528 -4.513 1.00 97.88 262 GLU A O 1
ATOM 2080 N N . GLN A 1 263 ? -20.321 4.333 -2.284 1.00 97.88 263 GLN A N 1
ATOM 2081 C CA . GLN A 1 263 ? -21.162 5.496 -1.982 1.00 97.88 263 GLN A CA 1
ATOM 2082 C C . GLN A 1 263 ? -20.547 6.811 -2.494 1.00 97.88 263 GLN A C 1
ATOM 2084 O O . GLN A 1 263 ? -21.243 7.653 -3.074 1.00 97.88 263 GLN A O 1
ATOM 2089 N N . ALA A 1 264 ? -19.240 6.997 -2.308 1.00 97.38 264 ALA A N 1
ATOM 2090 C CA . ALA A 1 264 ? -18.538 8.220 -2.672 1.00 97.38 264 ALA A CA 1
ATOM 2091 C C . ALA A 1 264 ? -18.368 8.360 -4.190 1.00 97.38 264 ALA A C 1
ATOM 2093 O O . ALA A 1 264 ? -18.612 9.434 -4.739 1.00 97.38 264 ALA A O 1
ATOM 2094 N N . PHE A 1 265 ? -18.011 7.300 -4.909 1.00 97.00 265 PHE A N 1
ATOM 2095 C CA . PHE A 1 265 ? -17.612 7.399 -6.318 1.00 97.00 265 PHE A CA 1
ATOM 2096 C C . PHE A 1 265 ? -18.574 6.724 -7.298 1.00 97.00 265 PHE A C 1
ATOM 2098 O O . PHE A 1 265 ? -18.435 6.917 -8.505 1.00 97.00 265 PHE A O 1
ATOM 2105 N N . GLY A 1 266 ? -19.579 5.990 -6.811 1.00 95.94 266 GLY A N 1
ATOM 2106 C CA . GLY A 1 266 ? -20.549 5.282 -7.653 1.00 95.94 266 GLY A CA 1
ATOM 2107 C C . GLY A 1 266 ? -19.967 4.060 -8.370 1.00 95.94 266 GLY A C 1
ATOM 2108 O O . GLY A 1 266 ? -20.575 3.556 -9.313 1.00 95.94 266 GLY A O 1
ATOM 2109 N N . VAL A 1 267 ? -18.782 3.607 -7.955 1.00 95.19 267 VAL A N 1
ATOM 2110 C CA . VAL A 1 267 ? -18.108 2.404 -8.452 1.00 95.19 267 VAL A CA 1
ATOM 2111 C C . VAL A 1 267 ? -17.541 1.622 -7.269 1.00 95.19 267 VAL A C 1
ATOM 2113 O O . VAL A 1 267 ? -17.055 2.244 -6.323 1.00 95.19 267 VAL A O 1
ATOM 2116 N N . PRO A 1 268 ? -17.559 0.281 -7.303 1.00 96.00 268 PRO A N 1
ATOM 2117 C CA . PRO A 1 268 ? -16.973 -0.505 -6.230 1.00 96.00 268 PRO A CA 1
ATOM 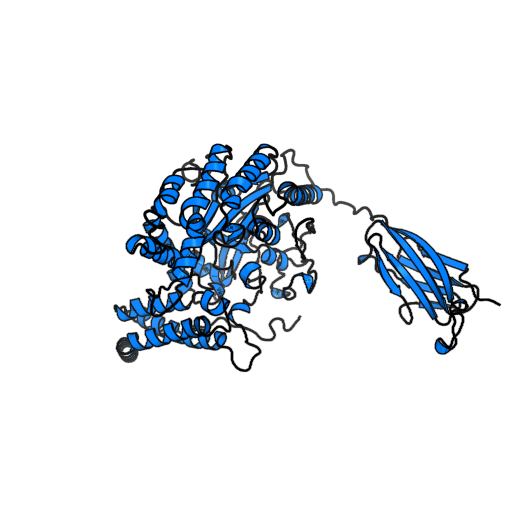2118 C C . PRO A 1 268 ? -15.451 -0.327 -6.205 1.00 96.00 268 PRO A C 1
ATOM 2120 O O . PRO A 1 268 ? -14.806 -0.242 -7.256 1.00 96.00 268 PRO A O 1
ATOM 2123 N N . ALA A 1 269 ? -14.865 -0.344 -5.006 1.00 97.06 269 ALA A N 1
ATOM 2124 C CA . ALA A 1 269 ? -13.427 -0.549 -4.871 1.00 97.06 269 ALA A CA 1
ATOM 2125 C C . ALA A 1 269 ? -13.022 -1.897 -5.499 1.00 97.06 269 ALA A C 1
ATOM 2127 O O . ALA A 1 269 ? -13.773 -2.881 -5.458 1.00 97.06 269 ALA A O 1
ATOM 2128 N N . SER A 1 270 ? -11.826 -1.947 -6.080 1.00 96.50 270 SER A N 1
ATOM 2129 C CA . SER A 1 270 ? -11.277 -3.154 -6.680 1.00 96.50 270 SER A CA 1
ATOM 2130 C C . SER A 1 270 ? -11.023 -4.228 -5.623 1.00 96.50 270 SER A C 1
ATOM 2132 O O . SER A 1 270 ? -10.939 -3.968 -4.424 1.00 96.50 270 SER A O 1
ATOM 2134 N N . ARG A 1 271 ? -10.884 -5.471 -6.085 1.00 97.94 271 ARG A N 1
ATOM 2135 C CA . ARG A 1 271 ? -10.542 -6.624 -5.239 1.00 97.94 271 ARG A CA 1
ATOM 2136 C C . ARG A 1 271 ? -9.026 -6.762 -5.045 1.00 97.94 271 ARG A C 1
ATOM 2138 O O . ARG A 1 271 ? -8.570 -7.772 -4.519 1.00 97.94 271 ARG A O 1
ATOM 2145 N N . ILE A 1 272 ? -8.258 -5.752 -5.458 1.00 98.69 272 ILE A N 1
ATOM 2146 C CA . ILE A 1 272 ? -6.835 -5.608 -5.154 1.00 98.69 272 ILE A CA 1
ATOM 2147 C C . ILE A 1 272 ? -6.711 -4.703 -3.934 1.00 98.69 272 ILE A C 1
ATOM 2149 O O . ILE A 1 272 ? -7.213 -3.580 -3.946 1.00 98.69 272 ILE A O 1
ATOM 2153 N N . LEU A 1 273 ? -6.039 -5.185 -2.897 1.00 98.81 273 LEU A N 1
ATOM 2154 C CA . LEU A 1 273 ? -5.731 -4.431 -1.692 1.00 98.81 273 LEU A CA 1
ATOM 2155 C C . LEU A 1 273 ? -4.393 -3.706 -1.855 1.00 98.81 273 LEU A C 1
ATOM 2157 O O . LEU A 1 273 ? -3.380 -4.330 -2.167 1.00 98.81 273 LEU A O 1
ATOM 2161 N N . PHE A 1 274 ? -4.377 -2.409 -1.564 1.00 98.62 274 PHE A N 1
ATOM 2162 C CA . PHE A 1 274 ? -3.161 -1.743 -1.102 1.00 98.62 274 PHE A CA 1
ATOM 2163 C C . PHE A 1 274 ? -3.181 -1.823 0.432 1.00 98.62 274 PHE A C 1
ATOM 2165 O O . PHE A 1 274 ? -4.035 -1.187 1.044 1.00 98.62 274 PHE A O 1
ATOM 2172 N N . PRO A 1 275 ? -2.361 -2.658 1.090 1.00 97.81 275 PRO A N 1
ATOM 2173 C CA . PRO A 1 275 ? -2.348 -2.662 2.544 1.00 97.81 275 PRO A CA 1
ATOM 2174 C C . PRO A 1 275 ? -1.752 -1.329 3.020 1.00 97.81 275 PRO A C 1
ATOM 2176 O O . PRO A 1 275 ? -0.793 -0.862 2.400 1.00 97.81 275 PRO A O 1
ATOM 2179 N N . PRO A 1 276 ? -2.290 -0.695 4.079 1.00 97.44 276 PRO A N 1
ATOM 2180 C CA . PRO A 1 276 ? -1.673 0.489 4.670 1.00 97.44 276 PRO A CA 1
ATOM 2181 C C . PRO A 1 276 ? -0.173 0.260 4.898 1.00 97.44 276 PRO A C 1
ATOM 2183 O O . PRO A 1 276 ? 0.222 -0.790 5.407 1.00 97.44 276 PRO A O 1
ATOM 2186 N N . GLU A 1 277 ? 0.658 1.211 4.463 1.00 96.12 277 GLU A N 1
ATOM 2187 C CA . GLU A 1 277 ? 2.132 1.133 4.518 1.00 96.12 277 GLU A CA 1
ATOM 2188 C C . GLU A 1 277 ? 2.762 0.022 3.659 1.00 96.12 277 GLU A C 1
ATOM 2190 O O . GLU A 1 277 ? 3.917 -0.360 3.851 1.00 96.12 277 GLU A O 1
ATOM 2195 N N . THR A 1 278 ? 1.996 -0.570 2.739 1.00 96.81 278 THR A N 1
ATOM 2196 C CA . THR A 1 278 ? 2.282 -1.876 2.114 1.00 96.81 278 THR A CA 1
ATOM 2197 C C . THR A 1 278 ? 2.644 -2.974 3.124 1.00 96.81 278 THR A C 1
ATOM 2199 O O . THR A 1 278 ? 3.315 -3.945 2.776 1.00 96.81 278 THR A O 1
ATOM 2202 N N . ALA A 1 279 ? 2.208 -2.824 4.379 1.00 97.12 279 ALA A N 1
ATOM 2203 C CA . ALA A 1 279 ? 2.524 -3.747 5.453 1.00 97.12 279 ALA A CA 1
ATOM 2204 C C . ALA A 1 279 ? 1.812 -5.077 5.213 1.00 97.12 279 ALA A C 1
ATOM 2206 O O . ALA A 1 279 ? 0.594 -5.192 5.379 1.00 97.12 279 ALA A O 1
ATOM 2207 N N . PHE A 1 280 ? 2.577 -6.090 4.822 1.00 97.81 280 PHE A N 1
ATOM 2208 C CA . PHE A 1 280 ? 2.052 -7.401 4.479 1.00 97.81 280 PHE A CA 1
ATOM 2209 C C . PHE A 1 280 ? 2.713 -8.487 5.319 1.00 97.81 280 PHE A C 1
ATOM 2211 O O . PHE A 1 280 ? 3.906 -8.459 5.600 1.00 97.81 280 PHE A O 1
ATOM 2218 N N . HIS A 1 281 ? 1.911 -9.468 5.716 1.00 96.31 281 HIS A N 1
ATOM 2219 C CA . HIS A 1 281 ? 2.375 -10.712 6.308 1.00 96.31 281 HIS A CA 1
ATOM 2220 C C . HIS A 1 281 ? 1.411 -11.805 5.867 1.00 96.31 281 HIS A C 1
ATOM 2222 O O . HIS A 1 281 ? 0.203 -11.656 6.025 1.00 96.31 281 HIS A O 1
ATOM 2228 N N . VAL A 1 282 ? 1.930 -12.937 5.391 1.00 96.44 282 VAL A N 1
ATOM 2229 C CA . VAL A 1 282 ? 1.124 -14.040 4.834 1.00 96.44 282 VAL A CA 1
ATOM 2230 C C . VAL A 1 282 ? -0.011 -14.548 5.747 1.00 96.44 282 VAL A C 1
ATOM 2232 O O . VAL A 1 282 ? -1.025 -15.025 5.250 1.00 96.44 282 VAL A O 1
ATOM 2235 N N . ARG A 1 283 ? 0.077 -14.346 7.072 1.00 95.19 283 ARG A N 1
ATOM 2236 C CA . ARG A 1 283 ? -0.984 -14.671 8.038 1.00 95.19 283 ARG A CA 1
ATOM 2237 C C . ARG A 1 283 ? -2.289 -13.909 7.817 1.00 95.19 283 ARG A C 1
ATOM 2239 O O . ARG A 1 283 ? -3.321 -14.359 8.282 1.00 95.19 283 ARG A O 1
ATOM 2246 N N . MET A 1 284 ? -2.264 -12.767 7.124 1.00 97.19 284 MET A N 1
ATOM 2247 C CA . MET A 1 284 ? -3.493 -12.017 6.845 1.00 97.19 284 MET A CA 1
ATOM 2248 C C . MET A 1 284 ? -4.309 -12.617 5.694 1.00 97.19 284 MET A C 1
ATOM 2250 O O . MET A 1 284 ? -5.466 -12.242 5.522 1.00 97.19 284 MET A O 1
ATOM 2254 N N . ILE A 1 285 ? -3.737 -13.529 4.893 1.00 98.56 285 ILE A N 1
ATOM 2255 C CA . ILE A 1 285 ? -4.382 -14.073 3.686 1.00 98.56 285 ILE A CA 1
ATOM 2256 C C . ILE A 1 285 ? -5.801 -14.614 3.959 1.00 98.56 285 ILE A C 1
ATOM 2258 O O . ILE A 1 285 ? -6.694 -14.267 3.180 1.00 98.56 285 ILE A O 1
ATOM 2262 N N . PRO A 1 286 ? -6.068 -15.402 5.022 1.00 98.25 286 PRO A N 1
ATOM 2263 C CA . PRO A 1 286 ? -7.420 -15.887 5.310 1.00 98.25 286 PRO A CA 1
ATOM 2264 C C . PRO A 1 286 ? -8.430 -14.741 5.479 1.00 98.25 286 PRO A C 1
ATOM 2266 O O . PRO A 1 286 ? -9.466 -14.726 4.807 1.00 98.25 286 PRO A O 1
ATOM 2269 N N . ALA A 1 287 ? -8.085 -13.730 6.284 1.00 98.31 287 ALA A N 1
ATOM 2270 C CA . ALA A 1 287 ? -8.914 -12.547 6.511 1.00 98.31 287 ALA A CA 1
ATOM 2271 C C . ALA A 1 287 ? -9.153 -11.754 5.214 1.00 98.31 287 ALA A C 1
ATOM 2273 O O . ALA A 1 287 ? -10.284 -11.364 4.912 1.00 98.31 287 ALA A O 1
ATOM 2274 N N . LEU A 1 288 ? -8.111 -11.576 4.394 1.00 98.75 288 LEU A N 1
ATOM 2275 C CA . LEU A 1 288 ? -8.224 -10.903 3.098 1.00 98.75 288 LEU A CA 1
ATOM 2276 C C . LEU A 1 288 ? -9.197 -11.629 2.160 1.00 98.75 288 LEU A C 1
ATOM 2278 O O . LEU A 1 288 ? -10.067 -10.997 1.555 1.00 98.75 288 LEU A O 1
ATOM 2282 N N . LYS A 1 289 ? -9.097 -12.959 2.063 1.00 98.62 289 LYS A N 1
ATOM 2283 C CA . LYS A 1 289 ? -10.007 -13.765 1.236 1.00 98.62 289 LYS A CA 1
ATOM 2284 C C . LYS A 1 289 ? -11.443 -13.684 1.738 1.00 98.62 289 LYS A C 1
ATOM 2286 O O . LYS A 1 289 ? -12.358 -13.546 0.925 1.00 98.62 289 LYS A O 1
ATOM 2291 N N . GLN A 1 290 ? -11.643 -13.723 3.054 1.00 98.56 290 GLN A N 1
ATOM 2292 C CA . GLN A 1 290 ? -12.963 -13.570 3.663 1.00 98.56 290 GLN A CA 1
ATOM 2293 C C . GLN A 1 290 ? -13.578 -12.192 3.366 1.00 98.56 290 GLN A C 1
ATOM 2295 O O . GLN A 1 290 ? -14.771 -12.110 3.080 1.00 98.56 290 GLN A O 1
ATOM 2300 N N . ALA A 1 291 ? -12.768 -11.130 3.323 1.00 98.62 291 ALA A N 1
ATOM 2301 C CA . ALA A 1 291 ? -13.187 -9.788 2.907 1.00 98.62 291 ALA A CA 1
ATOM 2302 C C . ALA A 1 291 ? -13.360 -9.627 1.376 1.00 98.62 291 ALA A C 1
ATOM 2304 O O . ALA A 1 291 ? -13.662 -8.538 0.870 1.00 98.62 291 ALA A O 1
ATOM 2305 N N . GLY A 1 292 ? -13.165 -10.703 0.606 1.00 98.44 292 GLY A N 1
ATOM 2306 C CA . GLY A 1 292 ? -13.301 -10.709 -0.846 1.00 98.44 292 GLY A CA 1
ATOM 2307 C C . GLY A 1 292 ? -12.171 -9.978 -1.573 1.00 98.44 292 GLY A C 1
ATOM 2308 O O . GLY A 1 292 ? -12.434 -9.336 -2.593 1.00 98.44 292 GLY A O 1
ATOM 2309 N N . ILE A 1 293 ? -10.952 -10.026 -1.042 1.00 98.81 293 ILE A N 1
ATOM 2310 C CA . ILE A 1 293 ? -9.734 -9.585 -1.727 1.00 98.81 293 ILE A CA 1
ATOM 2311 C C . ILE A 1 293 ? -9.152 -10.761 -2.520 1.00 98.81 293 ILE A C 1
ATOM 2313 O O . ILE A 1 293 ? -9.144 -11.900 -2.057 1.00 98.81 293 ILE A O 1
ATOM 2317 N N . GLU A 1 294 ? -8.675 -10.477 -3.728 1.00 98.56 294 GLU A N 1
ATOM 2318 C CA . GLU A 1 294 ? -8.091 -11.455 -4.658 1.00 98.56 294 GLU A CA 1
ATOM 2319 C C . GLU A 1 294 ? -6.599 -11.238 -4.882 1.00 98.56 294 GLU A C 1
ATOM 2321 O O . GLU A 1 294 ? -5.876 -12.189 -5.183 1.00 98.56 294 GLU A O 1
ATOM 2326 N N . ALA A 1 295 ? -6.136 -10.000 -4.712 1.00 98.81 295 ALA A N 1
ATOM 2327 C CA . ALA A 1 295 ? -4.734 -9.660 -4.845 1.00 98.81 295 ALA A CA 1
ATOM 2328 C C . ALA A 1 295 ? -4.302 -8.602 -3.827 1.00 98.81 295 ALA A C 1
ATOM 2330 O O . ALA A 1 295 ? -5.118 -7.805 -3.364 1.00 98.81 295 ALA A O 1
ATOM 2331 N N . VAL A 1 296 ? -3.016 -8.570 -3.499 1.00 98.81 296 VAL A N 1
ATOM 2332 C CA . VAL A 1 296 ? -2.424 -7.630 -2.544 1.00 98.81 296 VAL A CA 1
ATOM 2333 C C . VAL A 1 296 ? -1.149 -7.018 -3.114 1.00 98.81 296 VAL A C 1
ATOM 2335 O O . VAL A 1 296 ? -0.329 -7.711 -3.711 1.00 98.81 296 VAL A O 1
ATOM 2338 N N . ILE A 1 297 ? -0.988 -5.709 -2.958 1.00 98.88 297 ILE A N 1
ATOM 2339 C CA . ILE A 1 297 ? 0.229 -4.984 -3.337 1.00 98.88 297 ILE A CA 1
ATOM 2340 C C . ILE A 1 297 ? 1.247 -5.092 -2.193 1.00 98.88 297 ILE A C 1
ATOM 2342 O O . ILE A 1 297 ? 0.879 -4.916 -1.034 1.00 98.88 297 ILE A O 1
ATOM 2346 N N . TYR A 1 298 ? 2.518 -5.352 -2.506 1.00 98.50 298 TYR A N 1
ATOM 2347 C CA . TYR A 1 298 ? 3.595 -5.464 -1.512 1.00 98.50 298 TYR A CA 1
ATOM 2348 C C . TYR A 1 298 ? 4.893 -4.798 -2.002 1.00 98.50 298 TYR A C 1
ATOM 2350 O O . TYR A 1 298 ? 5.110 -4.686 -3.208 1.00 98.50 298 TYR A O 1
ATOM 2358 N N . ASP A 1 299 ? 5.778 -4.388 -1.086 1.00 97.81 299 ASP A N 1
ATOM 2359 C CA . ASP A 1 299 ? 7.118 -3.891 -1.438 1.00 97.81 299 ASP A CA 1
ATOM 2360 C C . ASP A 1 299 ? 8.010 -5.040 -1.948 1.00 97.81 299 ASP A C 1
ATOM 2362 O O . ASP A 1 299 ? 8.297 -6.013 -1.245 1.00 97.81 299 ASP A O 1
ATOM 2366 N N . SER A 1 300 ? 8.475 -4.911 -3.191 1.00 97.81 300 SER A N 1
ATOM 2367 C CA . SER A 1 300 ? 9.243 -5.917 -3.936 1.00 97.81 300 SER A CA 1
ATOM 2368 C C . SER A 1 300 ? 10.478 -6.482 -3.217 1.00 97.81 300 SER A C 1
ATOM 2370 O O . SER A 1 300 ? 10.892 -7.611 -3.520 1.00 97.81 300 SER A O 1
ATOM 2372 N N . VAL A 1 301 ? 11.074 -5.750 -2.265 1.00 96.81 301 VAL A N 1
ATOM 2373 C CA . VAL A 1 301 ? 12.275 -6.223 -1.561 1.00 96.81 301 VAL A CA 1
ATOM 2374 C C . VAL A 1 301 ? 11.994 -7.492 -0.763 1.00 96.81 301 VAL A C 1
ATOM 2376 O O . VAL A 1 301 ? 12.851 -8.368 -0.700 1.00 96.81 301 VAL A O 1
ATOM 2379 N N . HIS A 1 302 ? 10.783 -7.635 -0.222 1.00 97.62 302 HIS A N 1
ATOM 2380 C CA . HIS A 1 302 ? 10.400 -8.747 0.654 1.00 97.62 302 HIS A CA 1
ATOM 2381 C C . HIS A 1 302 ? 10.363 -10.077 -0.092 1.00 97.62 302 HIS A C 1
ATOM 2383 O O . HIS A 1 302 ? 10.740 -11.128 0.427 1.00 97.62 302 HIS A O 1
ATOM 2389 N N . ARG A 1 303 ? 9.996 -10.032 -1.377 1.00 97.50 303 ARG A N 1
ATOM 2390 C CA . ARG A 1 303 ? 10.096 -11.189 -2.272 1.00 97.50 303 ARG A CA 1
ATOM 2391 C C . ARG A 1 303 ? 11.544 -11.508 -2.641 1.00 97.50 303 ARG A C 1
ATOM 2393 O O . ARG A 1 303 ? 11.876 -12.685 -2.786 1.00 97.50 303 ARG A O 1
ATOM 2400 N N . SER A 1 304 ? 12.389 -10.484 -2.789 1.00 97.38 304 SER A N 1
ATOM 2401 C CA . SER A 1 304 ? 13.819 -10.640 -3.093 1.00 97.38 304 SER A CA 1
ATOM 2402 C C . SER A 1 304 ? 14.577 -11.251 -1.915 1.00 97.38 304 SER A C 1
ATOM 2404 O O . SER A 1 304 ? 15.339 -12.200 -2.094 1.00 97.38 304 SER A O 1
ATOM 2406 N N . ARG A 1 305 ? 14.318 -10.760 -0.701 1.00 96.50 305 ARG A N 1
ATOM 2407 C CA . ARG A 1 305 ? 14.925 -11.221 0.553 1.00 96.50 305 ARG A CA 1
ATOM 2408 C C . ARG A 1 305 ? 14.546 -12.656 0.902 1.00 96.50 305 ARG A C 1
ATOM 2410 O O . ARG A 1 305 ? 15.387 -13.392 1.410 1.00 96.50 305 ARG A O 1
ATOM 2417 N N . ALA A 1 306 ? 13.350 -13.089 0.507 1.00 97.38 306 ALA A N 1
ATOM 2418 C CA . ALA A 1 306 ? 12.891 -14.466 0.658 1.00 97.38 306 ALA A CA 1
ATOM 2419 C C . ALA A 1 306 ? 13.560 -15.484 -0.305 1.00 97.38 306 ALA A C 1
ATOM 2421 O O . ALA A 1 306 ? 13.266 -16.679 -0.232 1.00 97.38 306 ALA A O 1
ATOM 2422 N N . CYS A 1 307 ? 14.446 -15.069 -1.222 1.00 98.25 307 CYS A N 1
ATOM 2423 C CA . CYS A 1 307 ? 15.248 -15.989 -2.044 1.00 98.25 307 CYS A CA 1
ATOM 2424 C C . CYS A 1 307 ? 16.460 -16.536 -1.275 1.00 98.25 307 CYS A C 1
ATOM 2426 O O . CYS A 1 307 ? 17.224 -15.777 -0.677 1.00 98.25 307 CYS A O 1
ATOM 2428 N N . ARG A 1 308 ? 16.721 -17.849 -1.392 1.00 96.88 308 ARG A N 1
ATOM 2429 C CA . ARG A 1 308 ? 17.867 -18.541 -0.753 1.00 96.88 308 ARG A CA 1
ATOM 2430 C C . ARG A 1 308 ? 19.243 -17.941 -1.057 1.00 96.88 308 ARG A C 1
ATOM 2432 O O . ARG A 1 308 ? 20.178 -18.159 -0.296 1.00 96.88 308 ARG A O 1
ATOM 2439 N N . ASN A 1 309 ? 19.394 -17.249 -2.185 1.00 96.38 309 ASN A N 1
ATOM 2440 C CA . ASN A 1 309 ? 20.653 -16.633 -2.603 1.00 96.38 309 ASN A CA 1
ATOM 2441 C C . ASN A 1 309 ? 20.595 -15.099 -2.646 1.00 96.38 309 ASN A C 1
ATOM 2443 O O . ASN A 1 309 ? 21.348 -14.492 -3.411 1.00 96.38 309 ASN A O 1
ATOM 2447 N N . TYR A 1 310 ? 19.706 -14.479 -1.861 1.00 97.06 310 TYR A N 1
ATOM 2448 C CA . TYR A 1 310 ? 19.602 -13.025 -1.792 1.00 97.06 310 TYR A CA 1
ATOM 2449 C C . TYR A 1 310 ? 20.969 -12.379 -1.481 1.00 97.06 310 TYR A C 1
ATOM 2451 O O . TYR A 1 310 ? 21.570 -12.692 -0.447 1.00 97.06 310 TYR A O 1
ATOM 2459 N N . PRO A 1 311 ? 21.485 -11.480 -2.343 1.00 96.19 311 PRO A N 1
ATOM 2460 C CA . PRO A 1 311 ? 22.796 -10.866 -2.169 1.00 96.19 311 PRO A CA 1
ATOM 2461 C C . PRO A 1 311 ? 22.721 -9.684 -1.192 1.00 96.19 311 PRO A C 1
ATOM 2463 O O . PRO A 1 311 ? 22.886 -8.532 -1.595 1.00 96.19 311 PRO A O 1
ATOM 2466 N N . TYR A 1 312 ? 22.467 -9.971 0.087 1.00 94.75 312 TYR A N 1
ATOM 2467 C CA . TYR A 1 312 ? 22.343 -8.958 1.138 1.00 94.75 312 TYR A CA 1
ATOM 2468 C C . TYR A 1 312 ? 23.596 -8.056 1.199 1.00 94.75 312 TYR A C 1
ATOM 2470 O O . TYR A 1 312 ? 24.694 -8.557 1.464 1.00 94.75 312 TYR A O 1
ATOM 2478 N N . PRO A 1 313 ? 23.470 -6.731 0.979 1.00 92.31 313 PRO A N 1
ATOM 2479 C CA . PRO A 1 313 ? 24.612 -5.815 0.900 1.00 92.31 313 PRO A CA 1
ATOM 2480 C C . PRO A 1 313 ? 25.098 -5.345 2.284 1.00 92.31 313 PRO A C 1
ATOM 2482 O O . PRO A 1 313 ? 25.983 -4.496 2.388 1.00 92.31 313 PRO A O 1
ATOM 2485 N N . GLY A 1 314 ? 24.536 -5.877 3.373 1.00 90.62 314 GLY A N 1
ATOM 2486 C CA . GLY A 1 314 ? 24.860 -5.441 4.725 1.00 90.62 314 GLY A CA 1
ATOM 2487 C C . GLY A 1 314 ? 24.135 -4.152 5.107 1.00 90.62 314 GLY A C 1
ATOM 2488 O O . GLY A 1 314 ? 23.023 -3.878 4.667 1.00 90.62 314 GLY A O 1
ATOM 2489 N N . LYS A 1 315 ? 24.790 -3.338 5.943 1.00 87.69 315 LYS A N 1
ATOM 2490 C CA . LYS A 1 315 ? 24.188 -2.151 6.577 1.00 87.69 315 LYS A CA 1
ATOM 2491 C C . LYS A 1 315 ? 23.663 -1.099 5.594 1.00 87.69 315 LYS A C 1
ATOM 2493 O O . LYS A 1 315 ? 22.843 -0.283 5.995 1.00 87.69 315 LYS A O 1
ATOM 2498 N N . GLU A 1 316 ? 24.139 -1.097 4.351 1.00 87.81 316 GLU A N 1
ATOM 2499 C CA . GLU A 1 316 ? 23.715 -0.138 3.324 1.00 87.81 316 GLU A CA 1
ATOM 2500 C C . GLU A 1 316 ? 22.242 -0.308 2.929 1.00 87.81 316 GLU A C 1
ATOM 2502 O O . GLU A 1 316 ? 21.600 0.676 2.576 1.00 87.81 316 GLU A O 1
ATOM 2507 N N . GLU A 1 317 ? 21.681 -1.516 3.054 1.00 89.00 317 GLU A N 1
ATOM 2508 C CA . GLU A 1 317 ? 20.250 -1.767 2.831 1.00 89.00 317 GLU A CA 1
ATOM 2509 C C . GLU A 1 317 ? 19.359 -1.088 3.881 1.00 89.00 317 GLU A C 1
ATOM 2511 O O . GLU A 1 317 ? 18.194 -0.783 3.624 1.00 89.00 317 GLU A O 1
ATOM 2516 N N . GLY A 1 318 ? 19.905 -0.850 5.076 1.00 85.44 318 GLY A N 1
ATOM 2517 C CA . GLY A 1 318 ? 19.178 -0.263 6.197 1.00 85.44 318 GLY A CA 1
ATOM 2518 C C . GLY A 1 318 ? 18.123 -1.182 6.826 1.00 85.44 318 GLY A C 1
ATOM 2519 O O . GLY A 1 318 ? 17.307 -0.693 7.601 1.00 85.44 318 GLY A O 1
ATOM 2520 N N . MET A 1 319 ? 18.120 -2.479 6.509 1.00 87.75 319 MET A N 1
ATOM 2521 C CA . MET A 1 319 ? 17.306 -3.508 7.171 1.00 87.75 319 MET A CA 1
ATOM 2522 C C . MET A 1 319 ? 18.217 -4.542 7.838 1.00 87.75 319 MET A C 1
ATOM 2524 O O . MET A 1 319 ? 19.402 -4.638 7.512 1.00 87.75 319 MET A O 1
ATOM 2528 N N . LEU A 1 320 ? 17.681 -5.313 8.786 1.00 84.62 320 LEU A N 1
ATOM 2529 C CA . LEU A 1 320 ? 18.399 -6.449 9.366 1.00 84.62 320 LEU A CA 1
ATOM 2530 C C . LEU A 1 320 ? 18.649 -7.536 8.303 1.00 84.62 320 LEU A C 1
ATOM 2532 O O . LEU A 1 320 ? 17.907 -7.603 7.317 1.00 84.62 320 LEU A O 1
ATOM 2536 N N . PRO A 1 321 ? 19.671 -8.401 8.474 1.00 88.88 321 PRO A N 1
ATOM 2537 C CA . PRO A 1 321 ? 19.854 -9.552 7.592 1.00 88.88 321 PRO A CA 1
ATOM 2538 C C . PRO A 1 321 ? 18.553 -10.368 7.501 1.00 88.88 321 PRO A C 1
ATOM 2540 O O . PRO A 1 321 ? 17.894 -10.530 8.531 1.00 88.88 321 PRO A O 1
ATOM 2543 N N . PRO A 1 322 ? 18.174 -10.877 6.315 1.00 90.25 322 PRO A N 1
ATOM 2544 C CA . PRO A 1 322 ? 16.980 -11.706 6.188 1.00 90.25 322 PRO A CA 1
ATOM 2545 C C . PRO A 1 322 ? 17.089 -12.929 7.090 1.00 90.25 322 PRO A C 1
ATOM 2547 O O . PRO A 1 322 ? 18.149 -13.556 7.190 1.00 90.25 322 PRO A O 1
ATOM 2550 N N . ASN A 1 323 ? 15.991 -13.264 7.760 1.00 88.69 323 ASN A N 1
ATOM 2551 C CA . ASN A 1 323 ? 15.945 -14.452 8.596 1.00 88.69 323 ASN A CA 1
ATOM 2552 C C . ASN A 1 323 ? 16.027 -15.701 7.694 1.00 88.69 323 ASN A C 1
ATOM 2554 O O . ASN A 1 323 ? 15.220 -15.825 6.771 1.00 88.69 323 ASN A O 1
ATOM 2558 N N . PRO A 1 324 ? 16.947 -16.654 7.941 1.00 90.50 324 PRO A N 1
ATOM 2559 C CA . PRO A 1 324 ? 17.037 -17.879 7.148 1.00 90.50 324 PRO A CA 1
ATOM 2560 C C . PRO A 1 324 ? 15.727 -18.678 7.047 1.00 90.50 324 PRO A C 1
ATOM 2562 O O . PRO A 1 324 ? 15.546 -19.396 6.065 1.00 90.50 324 PRO A O 1
ATOM 2565 N N . SER A 1 325 ? 14.805 -18.556 8.014 1.00 89.56 325 SER A N 1
ATOM 2566 C CA . SER A 1 325 ? 13.476 -19.188 7.932 1.00 89.56 325 SER A CA 1
ATOM 2567 C C . SER A 1 325 ? 12.571 -18.578 6.863 1.00 89.56 325 SER A C 1
ATOM 2569 O O . SER A 1 325 ? 11.664 -19.253 6.391 1.00 89.56 325 SER A O 1
ATOM 2571 N N . GLU A 1 326 ? 12.818 -17.329 6.476 1.00 92.88 326 GLU A N 1
ATOM 2572 C CA . GLU A 1 326 ? 12.082 -16.609 5.432 1.00 92.88 326 GLU A CA 1
ATOM 2573 C C . GLU A 1 326 ? 12.687 -16.873 4.041 1.00 92.88 326 GLU A C 1
ATOM 2575 O O . GLU A 1 326 ? 12.026 -16.714 3.016 1.00 92.88 326 GLU A O 1
ATOM 2580 N N . GLN A 1 327 ? 13.940 -17.339 3.970 1.00 95.06 327 GLN A N 1
ATOM 2581 C CA . GLN A 1 327 ? 14.663 -17.596 2.719 1.00 95.06 327 GLN A CA 1
ATOM 2582 C C . GLN A 1 327 ? 14.319 -18.960 2.103 1.00 95.06 327 GLN A C 1
ATOM 2584 O O . GLN A 1 327 ? 15.187 -19.806 1.872 1.00 95.06 327 GLN A O 1
ATOM 2589 N N . VAL A 1 328 ? 13.037 -19.204 1.844 1.00 96.00 328 VAL A N 1
ATOM 2590 C CA . VAL A 1 328 ? 12.546 -20.509 1.370 1.00 96.00 328 VAL A CA 1
ATOM 2591 C C . VAL A 1 328 ? 12.425 -20.606 -0.147 1.00 96.00 328 VAL A C 1
ATOM 2593 O O . VAL A 1 328 ? 12.397 -21.726 -0.666 1.00 96.00 328 VAL A O 1
ATOM 2596 N N . ASN A 1 329 ? 12.397 -19.477 -0.862 1.00 98.00 329 ASN A N 1
ATOM 2597 C CA . ASN A 1 329 ? 12.220 -19.462 -2.313 1.00 98.00 329 ASN A CA 1
ATOM 2598 C C . ASN A 1 329 ? 13.489 -19.877 -3.057 1.00 98.00 329 ASN A C 1
ATOM 2600 O O . ASN A 1 329 ? 14.616 -19.689 -2.586 1.00 98.00 329 ASN A O 1
ATOM 2604 N N . ASP A 1 330 ? 13.300 -20.397 -4.267 1.00 96.88 330 ASP A N 1
ATOM 2605 C CA . ASP A 1 330 ? 14.410 -20.824 -5.108 1.00 96.88 330 ASP A CA 1
ATOM 2606 C C . ASP A 1 330 ? 15.372 -19.667 -5.457 1.00 96.88 330 ASP A C 1
ATOM 2608 O O . ASP A 1 330 ? 14.954 -18.507 -5.562 1.00 96.88 330 ASP A O 1
ATOM 2612 N N . PRO A 1 331 ? 16.675 -19.973 -5.624 1.00 96.75 331 PRO A N 1
ATOM 2613 C CA . PRO A 1 331 ? 17.668 -19.013 -6.090 1.00 96.75 331 PRO A CA 1
ATOM 2614 C C . PRO A 1 331 ? 17.326 -18.406 -7.457 1.00 96.75 331 PRO A C 1
ATOM 2616 O O . PRO A 1 331 ? 16.808 -19.099 -8.334 1.00 96.75 331 PRO A O 1
ATOM 2619 N N . VAL A 1 332 ? 17.710 -17.145 -7.668 1.00 95.19 332 VAL A N 1
ATOM 2620 C CA . VAL A 1 332 ? 17.670 -16.476 -8.984 1.00 95.19 332 VAL A CA 1
ATOM 2621 C C . VAL A 1 332 ? 19.055 -15.979 -9.397 1.00 95.19 332 VAL A C 1
ATOM 2623 O O . VAL A 1 332 ? 19.898 -15.703 -8.548 1.00 95.19 332 VAL A O 1
ATOM 2626 N N . ASP A 1 333 ? 19.304 -15.858 -10.701 1.00 93.62 333 ASP A N 1
ATOM 2627 C CA . ASP A 1 333 ? 20.649 -15.601 -11.246 1.00 93.62 333 ASP A CA 1
ATOM 2628 C C . ASP A 1 333 ? 20.796 -14.234 -11.946 1.00 93.62 333 ASP A C 1
ATOM 2630 O O . ASP A 1 333 ? 21.851 -13.947 -12.515 1.00 93.62 333 ASP A O 1
ATOM 2634 N N . ASP A 1 334 ? 19.759 -13.392 -11.924 1.00 95.19 334 ASP A N 1
ATOM 2635 C CA . ASP A 1 334 ? 19.672 -12.115 -12.651 1.00 95.19 334 ASP A CA 1
ATOM 2636 C C . ASP A 1 334 ? 19.696 -10.882 -11.731 1.00 95.19 334 ASP A C 1
ATOM 2638 O O . ASP A 1 334 ? 19.041 -9.874 -11.985 1.00 95.19 334 ASP A O 1
ATOM 2642 N N . TRP A 1 335 ? 20.465 -10.965 -10.643 1.00 96.38 335 TRP A N 1
ATOM 2643 C CA . TRP A 1 335 ? 20.674 -9.851 -9.719 1.00 96.38 335 TRP A CA 1
ATOM 2644 C C . TRP A 1 335 ? 21.424 -8.692 -10.387 1.00 96.38 335 TRP A C 1
ATOM 2646 O O . TRP A 1 335 ? 22.615 -8.816 -10.695 1.00 96.38 335 TRP A O 1
ATOM 2656 N N . CYS A 1 336 ? 20.780 -7.532 -10.508 1.00 95.25 336 CYS A N 1
ATOM 2657 C CA . CYS A 1 336 ? 21.363 -6.326 -11.086 1.00 95.25 336 CYS A CA 1
ATOM 2658 C C . CYS A 1 336 ? 21.396 -5.156 -10.090 1.00 95.25 336 CYS A C 1
ATOM 2660 O O . CYS A 1 336 ? 20.506 -4.973 -9.261 1.00 95.25 336 CYS A O 1
ATOM 2662 N N . ALA A 1 337 ? 22.471 -4.366 -10.158 1.00 96.38 337 ALA A N 1
ATOM 2663 C CA . ALA A 1 337 ? 22.618 -3.131 -9.394 1.00 96.38 337 ALA A CA 1
ATOM 2664 C C . ALA A 1 337 ? 22.210 -1.948 -10.275 1.00 96.38 337 ALA A C 1
ATOM 2666 O O . ALA A 1 337 ? 22.864 -1.682 -11.289 1.00 96.38 337 ALA A O 1
ATOM 2667 N N . LEU A 1 338 ? 21.150 -1.241 -9.888 1.00 96.38 338 LEU A N 1
ATOM 2668 C CA . LEU A 1 338 ? 20.667 -0.086 -10.637 1.00 96.38 338 LEU A CA 1
ATOM 2669 C C . LEU A 1 338 ? 21.640 1.093 -10.535 1.00 96.38 338 LEU A C 1
ATOM 2671 O O . LEU A 1 338 ? 22.222 1.363 -9.488 1.00 96.38 338 LEU A O 1
ATOM 2675 N N . GLN A 1 339 ? 21.804 1.803 -11.645 1.00 95.94 339 GLN A N 1
ATOM 2676 C CA . GLN A 1 339 ? 22.560 3.049 -11.745 1.00 95.94 339 GLN A CA 1
ATOM 2677 C C . GLN A 1 339 ? 21.601 4.222 -11.953 1.00 95.94 339 GLN A C 1
ATOM 2679 O O . GLN A 1 339 ? 20.564 4.059 -12.592 1.00 95.94 339 GLN A O 1
ATOM 2684 N N . HIS A 1 340 ? 21.987 5.413 -11.482 1.00 93.94 340 HIS A N 1
ATOM 2685 C CA . HIS A 1 340 ? 21.197 6.658 -11.555 1.00 93.94 340 HIS A CA 1
ATOM 2686 C C . HIS A 1 340 ? 19.949 6.704 -10.659 1.00 93.94 340 HIS A C 1
ATOM 2688 O O . HIS A 1 340 ? 19.083 7.555 -10.843 1.00 93.94 340 HIS A O 1
ATOM 2694 N N . VAL A 1 341 ? 19.889 5.822 -9.666 1.00 95.25 341 VAL A N 1
ATOM 2695 C CA . VAL A 1 341 ? 18.919 5.838 -8.570 1.00 95.25 341 VAL A CA 1
ATOM 2696 C C . VAL A 1 341 ? 19.636 5.394 -7.299 1.00 95.25 341 VAL A C 1
ATOM 2698 O O . VAL A 1 341 ? 20.611 4.641 -7.367 1.00 95.25 341 VAL A O 1
ATOM 2701 N N . TRP A 1 342 ? 19.189 5.868 -6.138 1.00 92.88 342 TRP A N 1
ATOM 2702 C CA . TRP A 1 342 ? 19.688 5.339 -4.873 1.00 92.88 342 TRP A CA 1
ATOM 2703 C C . TRP A 1 342 ? 19.054 3.967 -4.607 1.00 92.88 342 TRP A C 1
ATOM 2705 O O . TRP A 1 342 ? 17.900 3.877 -4.198 1.00 92.88 342 TRP A O 1
ATOM 2715 N N . ALA A 1 343 ? 19.819 2.908 -4.876 1.00 95.19 343 ALA A N 1
ATOM 2716 C CA . ALA A 1 343 ? 19.433 1.515 -4.674 1.00 95.19 343 ALA A CA 1
ATOM 2717 C C . ALA A 1 343 ? 20.605 0.744 -4.035 1.00 95.19 343 ALA A C 1
ATOM 2719 O O . ALA A 1 343 ? 21.465 0.234 -4.757 1.00 95.19 343 ALA A O 1
ATOM 2720 N N . PRO A 1 344 ? 20.702 0.700 -2.691 1.00 93.31 344 PRO A N 1
ATOM 2721 C CA . PRO A 1 344 ? 21.781 -0.015 -2.006 1.00 93.31 344 PRO A CA 1
ATOM 2722 C C . PRO A 1 344 ? 21.738 -1.533 -2.219 1.00 93.31 344 PRO A C 1
ATOM 2724 O O . PRO A 1 344 ? 22.782 -2.182 -2.174 1.00 93.31 344 PRO A O 1
ATOM 2727 N N . SER A 1 345 ? 20.561 -2.105 -2.483 1.00 95.06 345 SER A N 1
ATOM 2728 C CA . SER A 1 345 ? 20.412 -3.537 -2.745 1.00 95.06 345 SER A CA 1
ATOM 2729 C C . SER A 1 345 ? 20.222 -3.815 -4.230 1.00 95.06 345 SER A C 1
ATOM 2731 O O . SER A 1 345 ? 19.668 -3.009 -4.980 1.00 95.06 345 SER A O 1
ATOM 2733 N N . LYS A 1 346 ? 20.689 -4.988 -4.667 1.00 96.44 346 LYS A N 1
ATOM 2734 C CA . LYS A 1 346 ? 20.416 -5.477 -6.020 1.00 96.44 346 LYS A CA 1
ATOM 2735 C C . LYS A 1 346 ? 18.963 -5.919 -6.132 1.00 96.44 346 LYS A C 1
ATOM 2737 O O . LYS A 1 346 ? 18.418 -6.492 -5.192 1.00 96.44 346 LYS A O 1
ATOM 2742 N N . ILE A 1 347 ? 18.388 -5.734 -7.312 1.00 96.81 347 ILE A N 1
ATOM 2743 C CA . ILE A 1 347 ? 17.058 -6.242 -7.657 1.00 96.81 347 ILE A CA 1
ATOM 2744 C C . ILE A 1 347 ? 17.170 -7.377 -8.676 1.00 96.81 347 ILE A C 1
ATOM 2746 O O . ILE A 1 347 ? 18.214 -7.551 -9.305 1.00 96.81 347 ILE A O 1
ATOM 2750 N N . SER A 1 348 ? 16.100 -8.147 -8.847 1.00 96.94 348 SER A N 1
ATOM 2751 C CA . SER A 1 348 ? 16.006 -9.206 -9.855 1.00 96.94 348 SER A CA 1
ATOM 2752 C C . SER A 1 348 ? 14.783 -8.956 -10.745 1.00 96.94 348 SER A C 1
ATOM 2754 O O . SER A 1 348 ? 13.650 -9.058 -10.268 1.00 96.94 348 SER A O 1
ATOM 2756 N N . PRO A 1 349 ? 14.968 -8.632 -12.039 1.00 94.50 349 PRO A N 1
ATOM 2757 C CA . PRO A 1 349 ? 13.853 -8.416 -12.957 1.00 94.50 349 PRO A CA 1
ATOM 2758 C C . PRO A 1 349 ? 12.945 -9.640 -13.134 1.00 94.50 349 PRO A C 1
ATOM 2760 O O . PRO A 1 349 ? 11.756 -9.474 -13.393 1.00 94.50 349 PRO A O 1
ATOM 2763 N N . SER A 1 350 ? 13.465 -10.863 -12.978 1.00 93.81 350 SER A N 1
ATOM 2764 C CA . SER A 1 350 ? 12.657 -12.091 -13.049 1.00 93.81 350 SER A CA 1
ATOM 2765 C C . SER A 1 350 ? 11.654 -12.258 -11.902 1.00 93.81 350 SER A C 1
ATOM 2767 O O . SER A 1 350 ? 10.668 -12.986 -12.069 1.00 93.81 350 SER A O 1
ATOM 2769 N N . LEU A 1 351 ? 11.888 -11.579 -10.773 1.00 96.88 351 LEU A N 1
ATOM 2770 C CA . LEU A 1 351 ? 10.981 -11.520 -9.624 1.00 96.88 351 LEU A CA 1
ATOM 2771 C C . LEU A 1 351 ? 9.929 -10.406 -9.749 1.00 96.88 351 LEU A C 1
ATOM 2773 O O . LEU A 1 351 ? 8.957 -10.402 -9.000 1.00 96.88 351 LEU A O 1
ATOM 2777 N N . LEU A 1 352 ? 10.093 -9.462 -10.683 1.00 97.19 352 LEU A N 1
ATOM 2778 C CA . LEU A 1 352 ? 9.132 -8.380 -10.912 1.00 97.19 352 LEU A CA 1
ATOM 2779 C C . LEU A 1 352 ? 7.972 -8.878 -11.774 1.00 97.19 352 LEU A C 1
ATOM 2781 O O . LEU A 1 352 ? 7.938 -8.637 -12.978 1.00 97.19 352 LEU A O 1
ATOM 2785 N N . LYS A 1 353 ? 7.042 -9.609 -11.166 1.00 96.69 353 LYS A N 1
ATOM 2786 C CA . LYS A 1 353 ? 5.765 -10.030 -11.756 1.00 96.69 353 LYS A CA 1
ATOM 2787 C C . LYS A 1 353 ? 4.784 -10.431 -10.648 1.00 96.69 353 LYS A C 1
ATOM 2789 O O . LYS A 1 353 ? 5.232 -10.811 -9.568 1.00 96.69 353 LYS A O 1
ATOM 2794 N N . PRO A 1 354 ? 3.466 -10.396 -10.892 1.00 98.44 354 PRO A N 1
ATOM 2795 C CA . PRO A 1 354 ? 2.505 -10.997 -9.984 1.00 98.44 354 PRO A CA 1
ATOM 2796 C C . PRO A 1 354 ? 2.733 -12.507 -9.834 1.00 98.44 354 PRO A C 1
ATOM 2798 O O . PRO A 1 354 ? 2.975 -13.204 -10.822 1.00 98.44 354 PRO A O 1
ATOM 2801 N N . GLU A 1 355 ? 2.639 -13.014 -8.607 1.00 98.31 355 GLU A N 1
ATOM 2802 C CA . GLU A 1 355 ? 2.803 -14.435 -8.261 1.00 98.31 355 GLU A CA 1
ATOM 2803 C C . GLU A 1 355 ? 1.746 -14.843 -7.220 1.00 98.31 355 GLU A C 1
ATOM 2805 O O . GLU A 1 355 ? 1.219 -13.989 -6.506 1.00 98.31 355 GLU A O 1
ATOM 2810 N N . TYR A 1 356 ? 1.424 -16.136 -7.105 1.00 98.69 356 TYR A N 1
ATOM 2811 C CA . TYR A 1 356 ? 0.641 -16.613 -5.962 1.00 98.69 356 TYR A CA 1
ATOM 2812 C C . TYR A 1 356 ? 1.529 -16.731 -4.726 1.00 98.69 356 TYR A C 1
ATOM 2814 O O . TYR A 1 356 ? 2.623 -17.285 -4.796 1.00 98.69 356 TYR A O 1
ATOM 2822 N N . VAL A 1 357 ? 1.034 -16.266 -3.583 1.00 98.50 357 VAL A N 1
ATOM 2823 C CA . VAL A 1 357 ? 1.690 -16.376 -2.274 1.00 98.50 357 VAL A CA 1
ATOM 2824 C C . VAL A 1 357 ? 0.849 -17.236 -1.352 1.00 98.50 357 VAL A C 1
ATOM 2826 O O . VAL A 1 357 ? -0.377 -17.119 -1.366 1.00 98.50 357 VAL A O 1
ATOM 2829 N N . GLY A 1 358 ? 1.504 -18.102 -0.580 1.00 97.06 358 GLY A N 1
ATOM 2830 C CA . GLY A 1 358 ? 0.856 -19.103 0.265 1.00 97.06 358 GLY A CA 1
ATOM 2831 C C . GLY A 1 358 ? 1.028 -18.873 1.763 1.00 97.06 358 GLY A C 1
ATOM 2832 O O . GLY A 1 358 ? 2.046 -18.357 2.217 1.00 97.06 358 GLY A O 1
ATOM 2833 N N . TYR A 1 359 ? 0.035 -19.317 2.526 1.00 96.94 359 TYR A N 1
ATOM 2834 C CA . TYR A 1 359 ? 0.062 -19.440 3.979 1.00 96.94 359 TYR A CA 1
ATOM 2835 C C . TYR A 1 359 ? -0.660 -20.717 4.397 1.00 96.94 359 TYR A C 1
ATOM 2837 O O . TYR A 1 359 ? -1.784 -20.955 3.962 1.00 96.94 359 TYR A O 1
ATOM 2845 N N . THR A 1 360 ? -0.042 -21.516 5.261 1.00 96.38 360 THR A N 1
ATOM 2846 C CA . THR A 1 360 ? -0.716 -22.632 5.929 1.00 96.38 360 THR A CA 1
ATOM 2847 C C . THR A 1 360 ? -1.064 -22.197 7.346 1.00 96.38 360 THR A C 1
ATOM 2849 O O . THR A 1 360 ? -0.169 -21.842 8.116 1.00 96.38 360 THR A O 1
ATOM 2852 N N . ASP A 1 361 ? -2.353 -22.191 7.676 1.00 93.62 361 ASP A N 1
ATOM 2853 C CA . ASP A 1 361 ? -2.822 -21.814 9.010 1.00 93.62 361 ASP A CA 1
ATOM 2854 C C . ASP A 1 361 ? -2.500 -22.895 10.069 1.00 93.62 361 ASP A C 1
ATOM 2856 O O . ASP A 1 361 ? -2.074 -24.002 9.718 1.00 93.62 361 ASP A O 1
ATOM 2860 N N . PRO A 1 362 ? -2.654 -22.605 11.379 1.00 91.31 362 PRO A N 1
ATOM 2861 C CA . PRO A 1 362 ? -2.353 -23.571 12.438 1.00 91.31 362 PRO A CA 1
ATOM 2862 C C . PRO A 1 362 ? -3.172 -24.869 12.378 1.00 91.31 362 PRO A C 1
ATOM 2864 O O . PRO A 1 362 ? -2.725 -25.883 12.917 1.00 91.31 362 PRO A O 1
ATOM 2867 N N . ASP A 1 363 ? -4.332 -24.852 11.717 1.00 93.62 363 ASP A N 1
ATOM 2868 C CA . ASP A 1 363 ? -5.184 -26.026 11.506 1.00 93.62 363 ASP A CA 1
ATOM 2869 C C . ASP A 1 363 ? -4.742 -26.860 10.285 1.00 93.62 363 ASP A C 1
ATOM 2871 O O . ASP A 1 363 ? -5.259 -27.955 10.048 1.00 93.62 363 ASP A O 1
ATOM 2875 N N . GLY A 1 364 ? -3.747 -26.382 9.531 1.00 95.31 364 GLY A N 1
ATOM 2876 C CA . GLY A 1 364 ? -3.183 -27.047 8.360 1.00 95.31 364 GLY A CA 1
ATOM 2877 C C . GLY A 1 364 ? -3.883 -26.702 7.045 1.00 95.31 364 GLY A C 1
ATOM 2878 O O . GLY A 1 364 ? -3.626 -27.365 6.038 1.00 95.31 364 GLY A O 1
ATOM 2879 N N . THR A 1 365 ? -4.761 -25.696 7.021 1.00 97.19 365 THR A N 1
ATOM 2880 C CA . THR A 1 365 ? -5.433 -25.256 5.792 1.00 97.19 365 THR A CA 1
ATOM 2881 C C . THR A 1 365 ? -4.516 -24.336 5.000 1.00 97.19 365 THR A C 1
ATOM 2883 O O . THR A 1 365 ? -3.980 -23.360 5.522 1.00 97.19 365 THR A O 1
ATOM 2886 N N . GLU A 1 366 ? -4.353 -24.630 3.713 1.00 96.69 366 GLU A N 1
ATOM 2887 C CA . GLU A 1 366 ? -3.604 -23.776 2.796 1.00 96.69 366 GLU A CA 1
ATOM 2888 C C . GLU A 1 366 ? -4.477 -22.652 2.236 1.00 96.69 366 GLU A C 1
ATOM 2890 O O . GLU A 1 366 ? -5.576 -22.865 1.714 1.00 96.69 366 GLU A O 1
ATOM 2895 N N . HIS A 1 367 ? -3.939 -21.440 2.284 1.00 98.00 367 HIS A N 1
ATOM 2896 C CA . HIS A 1 367 ? -4.541 -20.234 1.749 1.00 98.00 367 HIS A CA 1
ATOM 2897 C C . HIS A 1 367 ? -3.574 -19.570 0.782 1.00 98.00 367 HIS A C 1
ATOM 2899 O O . HIS A 1 367 ? -2.388 -19.439 1.069 1.00 98.00 367 HIS A O 1
ATOM 2905 N N . THR A 1 368 ? -4.087 -19.113 -0.357 1.00 98.38 368 THR A N 1
ATOM 2906 C CA . THR A 1 368 ? -3.295 -18.404 -1.364 1.00 98.38 368 THR A CA 1
ATOM 2907 C C . THR A 1 368 ? -3.966 -17.114 -1.814 1.00 98.38 368 THR A C 1
ATOM 2909 O O . THR A 1 368 ? -5.199 -17.019 -1.834 1.00 98.38 368 THR A O 1
ATOM 2912 N N . ILE A 1 369 ? -3.146 -16.132 -2.189 1.00 98.75 369 ILE A N 1
ATOM 2913 C CA . ILE A 1 369 ? -3.556 -14.851 -2.779 1.00 98.75 369 ILE A CA 1
ATOM 2914 C C . ILE A 1 369 ? -2.568 -14.446 -3.875 1.00 98.75 369 ILE A C 1
ATOM 2916 O O . ILE A 1 369 ? -1.409 -14.857 -3.834 1.00 98.75 369 ILE A O 1
ATOM 2920 N N . ILE A 1 370 ? -2.993 -13.632 -4.841 1.00 98.88 370 ILE A N 1
ATOM 2921 C CA . ILE A 1 370 ? -2.060 -13.024 -5.797 1.00 98.88 370 ILE A CA 1
ATOM 2922 C C . ILE A 1 370 ? -1.324 -11.873 -5.099 1.00 98.88 370 ILE A C 1
ATOM 2924 O O . ILE A 1 370 ? -1.954 -10.998 -4.514 1.00 98.88 370 ILE A O 1
ATOM 2928 N N . ALA A 1 371 ? -0.000 -11.833 -5.179 1.00 98.75 371 ALA A N 1
ATOM 2929 C CA . ALA A 1 371 ? 0.802 -10.710 -4.710 1.00 98.75 371 ALA A CA 1
ATOM 2930 C C . ALA A 1 371 ? 1.356 -9.924 -5.900 1.00 98.75 371 ALA A C 1
ATOM 2932 O O . ALA A 1 371 ? 1.879 -10.509 -6.846 1.00 98.75 371 ALA A O 1
ATOM 2933 N N . ILE A 1 372 ? 1.228 -8.598 -5.860 1.00 98.81 372 ILE A N 1
ATOM 2934 C CA . ILE A 1 372 ? 1.635 -7.679 -6.924 1.00 98.81 372 ILE A CA 1
ATOM 2935 C C . ILE A 1 372 ? 2.847 -6.871 -6.446 1.00 98.81 372 ILE A C 1
ATOM 2937 O O . ILE A 1 372 ? 2.715 -6.119 -5.474 1.00 98.81 372 ILE A O 1
ATOM 2941 N N . PRO A 1 373 ? 4.009 -6.982 -7.114 1.00 98.56 373 PRO A N 1
ATOM 2942 C CA . PRO A 1 373 ? 5.209 -6.280 -6.689 1.00 98.56 373 PRO A CA 1
ATOM 2943 C C . PRO A 1 373 ? 5.088 -4.784 -6.958 1.00 98.56 373 PRO A C 1
ATOM 2945 O O . PRO A 1 373 ? 4.861 -4.341 -8.087 1.00 98.56 373 PRO A O 1
ATOM 2948 N N . ALA A 1 374 ? 5.312 -4.002 -5.916 1.00 98.38 374 ALA A N 1
ATOM 2949 C CA . ALA A 1 374 ? 5.554 -2.578 -5.995 1.00 98.38 374 ALA A CA 1
ATOM 2950 C C . ALA A 1 374 ? 7.066 -2.354 -5.875 1.00 98.38 374 ALA A C 1
ATOM 2952 O O . ALA A 1 374 ? 7.690 -2.764 -4.894 1.00 98.38 374 ALA A O 1
ATOM 2953 N N . GLU A 1 375 ? 7.685 -1.822 -6.930 1.00 97.25 375 GLU A N 1
ATOM 2954 C CA . GLU A 1 375 ? 9.141 -1.732 -6.997 1.00 97.25 375 GLU A CA 1
ATOM 2955 C C . GLU A 1 375 ? 9.629 -0.611 -6.074 1.00 97.25 375 GLU A C 1
ATOM 2957 O O . GLU A 1 375 ? 9.203 0.543 -6.183 1.00 97.25 375 GLU A O 1
ATOM 2962 N N . ARG A 1 376 ? 10.518 -0.986 -5.150 1.00 95.44 376 ARG A N 1
ATOM 2963 C CA . ARG A 1 376 ? 10.975 -0.145 -4.043 1.00 95.44 376 ARG A CA 1
ATOM 2964 C C . ARG A 1 376 ? 11.691 1.117 -4.508 1.00 95.44 376 ARG A C 1
ATOM 2966 O O . ARG A 1 376 ? 11.374 2.216 -4.060 1.00 95.44 376 ARG A O 1
ATOM 2973 N N . TYR A 1 377 ? 12.730 0.972 -5.323 1.00 96.00 377 TYR A N 1
ATOM 2974 C CA . TYR A 1 377 ? 13.684 2.053 -5.580 1.00 96.00 377 TYR A CA 1
ATOM 2975 C C . TYR A 1 377 ? 13.199 3.010 -6.668 1.00 96.00 377 TYR A C 1
ATOM 2977 O O . TYR A 1 377 ? 13.237 4.227 -6.496 1.00 96.00 377 TYR A O 1
ATOM 2985 N N . LEU A 1 378 ? 12.701 2.461 -7.767 1.00 96.62 378 LEU A N 1
ATOM 2986 C CA . LEU A 1 378 ? 12.028 3.161 -8.850 1.00 96.62 378 LEU A CA 1
ATOM 2987 C C . LEU A 1 378 ? 10.752 3.832 -8.342 1.00 96.62 378 LEU A C 1
ATOM 2989 O O . LEU A 1 378 ? 10.529 4.989 -8.681 1.00 96.62 378 LEU A O 1
ATOM 2993 N N . GLY A 1 379 ? 9.948 3.157 -7.508 1.00 94.69 379 GLY A N 1
ATOM 2994 C CA . GLY A 1 379 ? 8.756 3.749 -6.890 1.00 94.69 379 GLY A CA 1
ATOM 2995 C C . GLY A 1 379 ? 9.095 4.940 -5.989 1.00 94.69 379 GLY A C 1
ATOM 2996 O O . GLY A 1 379 ? 8.509 6.013 -6.134 1.00 94.69 379 GLY A O 1
ATOM 2997 N N . ASN A 1 380 ? 10.111 4.799 -5.131 1.00 93.62 380 ASN A N 1
ATOM 2998 C CA . ASN A 1 380 ? 10.590 5.889 -4.276 1.00 93.62 380 ASN A CA 1
ATOM 2999 C C . ASN A 1 380 ? 11.135 7.086 -5.067 1.00 93.62 380 ASN A C 1
ATOM 3001 O O . ASN A 1 380 ? 10.916 8.235 -4.681 1.00 93.62 380 ASN A O 1
ATOM 3005 N N . GLU A 1 381 ? 11.871 6.848 -6.151 1.00 95.12 381 GLU A N 1
ATOM 3006 C CA . GLU A 1 381 ? 12.398 7.936 -6.979 1.00 95.12 381 GLU A CA 1
ATOM 3007 C C . GLU A 1 381 ? 11.290 8.577 -7.831 1.00 95.12 381 GLU A C 1
ATOM 3009 O O . GLU A 1 381 ? 11.244 9.801 -7.955 1.00 95.12 381 GLU A O 1
ATOM 3014 N N . ASP A 1 382 ? 10.332 7.789 -8.335 1.00 95.25 382 ASP A N 1
ATOM 3015 C CA . ASP A 1 382 ? 9.112 8.294 -8.977 1.00 95.25 382 ASP A CA 1
ATOM 3016 C C . ASP A 1 382 ? 8.331 9.223 -8.035 1.00 95.25 382 ASP A C 1
ATOM 3018 O O . ASP A 1 382 ? 7.909 10.308 -8.439 1.00 95.25 382 ASP A O 1
ATOM 3022 N N . ALA A 1 383 ? 8.224 8.872 -6.752 1.00 92.25 383 ALA A N 1
ATOM 3023 C CA . ALA A 1 383 ? 7.556 9.682 -5.731 1.00 92.25 383 ALA A CA 1
ATOM 3024 C C . ALA A 1 383 ? 8.114 11.113 -5.610 1.00 92.25 383 ALA A C 1
ATOM 3026 O O . ALA A 1 383 ? 7.420 12.024 -5.153 1.00 92.25 383 ALA A O 1
ATOM 3027 N N . ARG A 1 384 ? 9.369 11.346 -6.017 1.00 92.00 384 ARG A N 1
ATOM 3028 C CA . ARG A 1 384 ? 10.010 12.668 -5.939 1.00 92.00 384 ARG A CA 1
ATOM 3029 C C . ARG A 1 384 ? 9.611 13.618 -7.062 1.00 92.00 384 ARG A C 1
ATOM 3031 O O . ARG A 1 384 ? 9.879 14.812 -6.942 1.00 92.00 384 ARG A O 1
ATOM 3038 N N . GLY A 1 385 ? 8.948 13.142 -8.114 1.00 91.38 385 GLY A N 1
ATOM 3039 C CA . GLY A 1 385 ? 8.499 14.018 -9.201 1.00 91.38 385 GLY A CA 1
ATOM 3040 C C . GLY A 1 385 ? 8.240 13.339 -10.541 1.00 91.38 385 GLY A C 1
ATOM 3041 O O . GLY A 1 385 ? 8.186 14.023 -11.558 1.00 91.38 385 GLY A O 1
ATOM 3042 N N . GLY A 1 386 ? 8.088 12.022 -10.596 1.00 92.19 386 GLY A N 1
ATOM 3043 C CA . GLY A 1 386 ? 7.836 11.299 -11.836 1.00 92.19 386 GLY A CA 1
ATOM 3044 C C . GLY A 1 386 ? 8.986 11.476 -12.812 1.00 92.19 386 GLY A C 1
ATOM 3045 O O . GLY A 1 386 ? 10.147 11.408 -12.422 1.00 92.19 386 GLY A O 1
ATOM 3046 N N . PHE A 1 387 ? 8.675 11.774 -14.072 1.00 92.94 387 PHE A N 1
ATOM 3047 C CA . PHE A 1 387 ? 9.678 12.033 -15.114 1.00 92.94 387 PHE A CA 1
ATOM 3048 C C . PHE A 1 387 ? 10.626 13.208 -14.798 1.00 92.94 387 PHE A C 1
ATOM 3050 O O . PHE A 1 387 ? 11.687 13.324 -15.406 1.00 92.94 387 PHE A O 1
ATOM 3057 N N . GLY A 1 388 ? 10.268 14.074 -13.841 1.00 88.81 388 GLY A N 1
ATOM 3058 C CA . GLY A 1 388 ? 11.147 15.130 -13.337 1.00 88.81 388 GLY A CA 1
ATOM 3059 C C . GLY A 1 388 ? 12.225 14.646 -12.355 1.00 88.81 388 GLY A C 1
ATOM 3060 O O . GLY A 1 388 ? 13.137 15.412 -12.052 1.00 88.81 388 GLY A O 1
ATOM 3061 N N . ALA A 1 389 ? 12.132 13.407 -11.860 1.00 93.56 389 ALA A N 1
ATOM 3062 C CA . ALA A 1 389 ? 13.059 12.818 -10.890 1.00 93.56 389 ALA A CA 1
ATOM 3063 C C . ALA A 1 389 ? 13.577 11.443 -11.344 1.00 93.56 389 ALA A C 1
ATOM 3065 O O . ALA A 1 389 ? 14.781 11.260 -11.530 1.00 93.56 389 ALA A O 1
ATOM 3066 N N . LEU A 1 390 ? 12.673 10.489 -11.584 1.00 95.69 390 LEU A N 1
ATOM 3067 C CA . LEU A 1 390 ? 13.022 9.159 -12.067 1.00 95.69 390 LEU A CA 1
ATOM 3068 C C . LEU A 1 390 ? 13.515 9.244 -13.515 1.00 95.69 390 LEU A C 1
ATOM 3070 O O . LEU A 1 390 ? 12.796 9.679 -14.416 1.00 95.69 390 LEU A O 1
ATOM 3074 N N . GLN A 1 391 ? 14.728 8.752 -13.769 1.00 96.25 391 GLN A N 1
ATOM 3075 C CA . GLN A 1 391 ? 15.279 8.648 -15.122 1.00 96.25 391 GLN A CA 1
ATOM 3076 C C . GLN A 1 391 ? 14.700 7.433 -15.862 1.00 96.25 391 GLN A C 1
ATOM 3078 O O . GLN A 1 391 ? 15.423 6.478 -16.159 1.00 96.25 391 GLN A O 1
ATOM 3083 N N . TYR A 1 392 ? 13.396 7.482 -16.158 1.00 96.88 392 TYR A N 1
ATOM 3084 C CA . TYR A 1 392 ? 12.612 6.406 -16.778 1.00 96.88 392 TYR A CA 1
ATOM 3085 C C . TYR A 1 392 ? 13.358 5.691 -17.920 1.00 96.88 392 TYR A C 1
ATOM 3087 O O . TYR A 1 392 ? 13.621 4.496 -17.765 1.00 96.88 392 TYR A O 1
ATOM 3095 N N . PRO A 1 393 ? 13.816 6.370 -19.000 1.00 96.25 393 PRO A N 1
ATOM 3096 C CA . PRO A 1 393 ? 14.479 5.678 -20.106 1.00 96.25 393 PRO A CA 1
ATOM 3097 C C . PRO A 1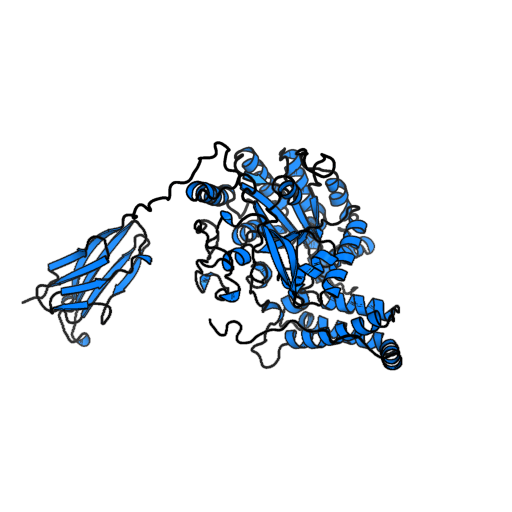 393 ? 15.763 4.960 -19.683 1.00 96.25 393 PRO A C 1
ATOM 3099 O O . PRO A 1 393 ? 16.033 3.853 -20.137 1.00 96.25 393 PRO A O 1
ATOM 3102 N N . SER A 1 394 ? 16.563 5.570 -18.800 1.00 96.69 394 SER A N 1
ATOM 3103 C CA . SER A 1 394 ? 17.844 4.998 -18.377 1.00 96.69 394 SER A CA 1
ATOM 3104 C C . SER A 1 394 ? 17.663 3.792 -17.461 1.00 96.69 394 SER A C 1
ATOM 3106 O O . SER A 1 394 ? 18.421 2.832 -17.582 1.00 96.69 394 SER A O 1
ATOM 3108 N N . LEU A 1 395 ? 16.709 3.841 -16.534 1.00 97.38 395 LEU A N 1
ATOM 3109 C CA . LEU A 1 395 ? 16.477 2.773 -15.560 1.00 97.38 395 LEU A CA 1
ATOM 3110 C C . LEU A 1 395 ? 15.725 1.599 -16.189 1.00 97.38 395 LEU A C 1
ATOM 3112 O O . LEU A 1 395 ? 16.132 0.451 -16.025 1.00 97.38 395 LEU A O 1
ATOM 3116 N N . PHE A 1 396 ? 14.699 1.867 -16.995 1.00 97.44 396 PHE A N 1
ATOM 3117 C CA . PHE A 1 396 ? 13.940 0.816 -17.671 1.00 97.44 396 PHE A CA 1
ATOM 3118 C C . PHE A 1 396 ? 14.773 0.113 -18.757 1.00 97.44 396 PHE A C 1
ATOM 3120 O O . PHE A 1 396 ? 14.657 -1.100 -18.930 1.00 97.44 396 PHE A O 1
ATOM 3127 N N . GLU A 1 397 ? 15.691 0.822 -19.426 1.00 96.69 397 GLU A N 1
ATOM 3128 C CA . GLU A 1 397 ? 16.683 0.201 -20.316 1.00 96.69 397 GLU A CA 1
ATOM 3129 C C . GLU A 1 397 ? 17.621 -0.756 -19.563 1.00 96.69 397 GLU A C 1
ATOM 3131 O O . GLU A 1 397 ? 17.965 -1.811 -20.096 1.00 96.69 397 GLU A O 1
ATOM 3136 N N . GLN A 1 398 ? 18.026 -0.429 -18.328 1.00 97.12 398 GLN A N 1
ATOM 3137 C CA . GLN A 1 398 ? 18.832 -1.339 -17.503 1.00 97.12 398 GLN A CA 1
ATOM 3138 C C . GLN A 1 398 ? 18.063 -2.631 -17.200 1.00 97.12 398 GLN A C 1
ATOM 3140 O O . GLN A 1 398 ? 18.613 -3.715 -17.394 1.00 97.12 398 GLN A O 1
ATOM 3145 N N . LEU A 1 399 ? 16.782 -2.528 -16.819 1.00 96.44 399 LEU A N 1
ATOM 3146 C CA . LEU A 1 399 ? 15.918 -3.696 -16.611 1.00 96.44 399 LEU A CA 1
ATOM 3147 C C . LEU A 1 399 ? 15.771 -4.525 -17.890 1.00 96.44 399 LEU A C 1
ATOM 3149 O O . LEU A 1 399 ? 15.951 -5.740 -17.863 1.00 96.44 399 LEU A O 1
ATOM 3153 N N . HIS A 1 400 ? 15.485 -3.875 -19.022 1.00 96.06 400 HIS A N 1
ATOM 3154 C CA . HIS A 1 400 ? 15.322 -4.548 -20.310 1.00 96.06 400 HIS A CA 1
ATOM 3155 C C . HIS A 1 400 ? 16.586 -5.318 -20.706 1.00 96.06 400 HIS A C 1
ATOM 3157 O O . HIS A 1 400 ? 16.506 -6.484 -21.097 1.00 96.06 400 HIS A O 1
ATOM 3163 N N . ARG A 1 401 ? 17.762 -4.687 -20.590 1.00 95.38 401 ARG A N 1
ATOM 3164 C CA . ARG A 1 401 ? 19.050 -5.337 -20.876 1.00 95.38 401 ARG A CA 1
ATOM 3165 C C . ARG A 1 401 ? 19.303 -6.525 -19.971 1.00 95.38 401 ARG A C 1
ATOM 3167 O O . ARG A 1 401 ? 19.797 -7.537 -20.461 1.00 95.38 401 ARG A O 1
ATOM 3174 N N . GLU A 1 402 ? 18.982 -6.408 -18.687 1.00 95.50 402 GLU A N 1
ATOM 3175 C CA . GLU A 1 402 ? 19.161 -7.516 -17.758 1.00 95.50 402 GLU A CA 1
ATOM 3176 C C . GLU A 1 402 ? 18.226 -8.671 -18.117 1.00 95.50 402 GLU A C 1
ATOM 3178 O O . GLU A 1 402 ? 18.709 -9.779 -18.295 1.00 95.50 402 GLU A O 1
ATOM 3183 N N . VAL A 1 403 ? 16.934 -8.426 -18.360 1.00 94.38 403 VAL A N 1
ATOM 3184 C CA . VAL A 1 403 ? 15.974 -9.456 -18.810 1.00 94.38 403 VAL A CA 1
ATOM 3185 C C . VAL A 1 403 ? 16.440 -10.147 -20.099 1.00 94.38 403 VAL A C 1
ATOM 3187 O O . VAL A 1 403 ? 16.328 -11.369 -20.241 1.00 94.38 403 VAL A O 1
ATOM 3190 N N . GLU A 1 404 ? 16.996 -9.391 -21.048 1.00 93.19 404 GLU A N 1
ATOM 3191 C CA . GLU A 1 404 ? 17.544 -9.935 -22.293 1.00 93.19 404 GLU A CA 1
ATOM 3192 C C . GLU A 1 404 ? 18.815 -10.768 -22.054 1.00 93.19 404 GLU A C 1
ATOM 3194 O O . GLU A 1 404 ? 18.933 -11.907 -22.527 1.00 93.19 404 GLU A O 1
ATOM 3199 N N . ALA A 1 405 ? 19.782 -10.227 -21.311 1.00 93.19 405 ALA A N 1
ATOM 3200 C CA . ALA A 1 405 ? 21.063 -10.871 -21.035 1.00 93.19 405 ALA A CA 1
ATOM 3201 C C . ALA A 1 405 ? 20.887 -12.126 -20.173 1.00 93.19 405 ALA A C 1
ATOM 3203 O O . ALA A 1 405 ? 21.460 -13.191 -20.463 1.00 93.19 405 ALA A O 1
ATOM 3204 N N . SER A 1 406 ? 20.052 -12.003 -19.152 1.00 92.06 406 SER A N 1
ATOM 3205 C CA . SER A 1 406 ? 19.676 -13.046 -18.224 1.00 92.06 406 SER A CA 1
ATOM 3206 C C . SER A 1 406 ? 18.596 -13.950 -18.773 1.00 92.06 406 SER A C 1
ATOM 3208 O O . SER A 1 406 ? 18.300 -14.911 -18.085 1.00 92.06 406 SER A O 1
ATOM 3210 N N . GLY A 1 407 ? 18.062 -13.731 -19.984 1.00 90.38 407 GLY A N 1
ATOM 3211 C CA . GLY A 1 407 ? 17.081 -14.592 -20.657 1.00 90.38 407 GLY A CA 1
ATOM 3212 C C . GLY A 1 407 ? 15.944 -15.076 -19.756 1.00 90.38 407 GLY A C 1
ATOM 3213 O O . GLY A 1 407 ? 15.499 -16.214 -19.923 1.00 90.38 407 GLY A O 1
ATOM 3214 N N . SER A 1 408 ? 15.554 -14.254 -18.780 1.00 89.56 408 SER A N 1
ATOM 3215 C CA . SER A 1 408 ? 14.530 -14.553 -17.778 1.00 89.56 408 SER A CA 1
ATOM 3216 C C . SER A 1 408 ? 13.119 -14.211 -18.254 1.00 89.56 408 SER A C 1
ATOM 3218 O O . SER A 1 408 ? 12.148 -14.497 -17.560 1.00 89.56 408 SER A O 1
ATOM 3220 N N . TYR A 1 409 ? 13.000 -13.638 -19.456 1.00 93.56 409 TYR A N 1
ATOM 3221 C CA . TYR A 1 409 ? 11.727 -13.243 -20.040 1.00 93.56 409 TYR A CA 1
ATOM 3222 C C . TYR A 1 409 ? 10.765 -14.427 -20.208 1.00 93.56 409 TYR A C 1
ATOM 3224 O O . TYR A 1 409 ? 11.030 -15.360 -20.973 1.00 93.56 409 TYR A O 1
ATOM 3232 N N . ASP A 1 410 ? 9.617 -14.345 -19.538 1.00 91.94 410 ASP A N 1
ATOM 3233 C CA . ASP A 1 410 ? 8.499 -15.270 -19.685 1.00 91.94 410 ASP A CA 1
ATOM 3234 C C . ASP A 1 410 ? 7.387 -14.601 -20.501 1.00 91.94 410 ASP A C 1
ATOM 3236 O O . ASP A 1 410 ? 6.806 -13.607 -20.086 1.00 91.94 410 ASP A O 1
ATOM 3240 N N . LEU A 1 411 ? 7.069 -15.155 -21.672 1.00 92.25 411 LEU A N 1
ATOM 3241 C CA . LEU A 1 411 ? 6.002 -14.632 -22.533 1.00 92.25 411 LEU A CA 1
ATOM 3242 C C . LEU A 1 411 ? 4.602 -14.762 -21.924 1.00 92.25 411 LEU A C 1
ATOM 3244 O O . LEU A 1 411 ? 3.701 -14.039 -22.345 1.00 92.25 411 LEU A O 1
ATOM 3248 N N . LYS A 1 412 ? 4.393 -15.714 -21.009 1.00 92.75 412 LYS A N 1
ATOM 3249 C CA . LYS A 1 412 ? 3.099 -15.910 -20.343 1.00 92.75 412 LYS A CA 1
ATOM 3250 C C . LYS A 1 412 ? 2.938 -15.004 -19.126 1.00 92.75 412 LYS A C 1
ATOM 3252 O O . LYS A 1 412 ? 1.813 -14.665 -18.787 1.00 92.75 412 LYS A O 1
ATOM 3257 N N . HIS A 1 413 ? 4.056 -14.616 -18.515 1.00 93.81 413 HIS A N 1
ATOM 3258 C CA . HIS A 1 413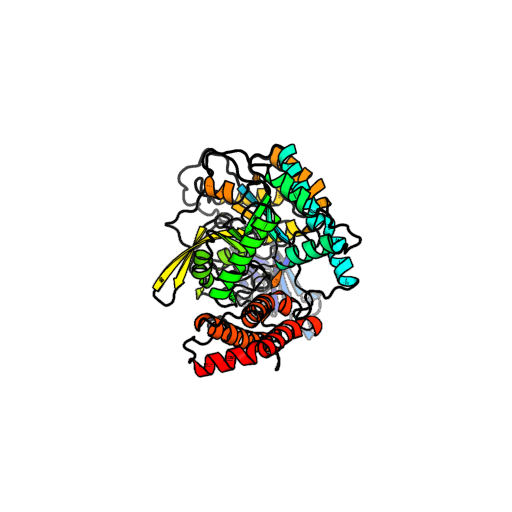 ? 4.117 -13.800 -17.303 1.00 93.81 413 HIS A CA 1
ATOM 3259 C C . HIS A 1 413 ? 5.247 -12.760 -17.445 1.00 93.81 413 HIS A C 1
ATOM 3261 O O . HIS A 1 413 ? 6.271 -12.856 -16.760 1.00 93.81 413 HIS A O 1
ATOM 3267 N N . PRO A 1 414 ? 5.134 -11.819 -18.403 1.00 95.38 414 PRO A N 1
ATOM 3268 C CA . PRO A 1 414 ? 6.187 -10.846 -18.677 1.00 95.38 414 PRO A CA 1
ATOM 3269 C C . PRO A 1 414 ? 6.397 -9.920 -17.472 1.00 95.38 414 PRO A C 1
ATOM 3271 O O . PRO A 1 414 ? 5.461 -9.741 -16.696 1.00 95.38 414 PRO A O 1
ATOM 3274 N N . PRO A 1 415 ? 7.577 -9.292 -17.310 1.00 96.56 415 PRO A N 1
ATOM 3275 C CA . PRO A 1 415 ? 7.841 -8.453 -16.147 1.00 96.56 415 PRO A CA 1
ATOM 3276 C C . PRO A 1 415 ? 6.786 -7.355 -15.950 1.00 96.56 415 PRO A C 1
ATOM 3278 O O . PRO A 1 415 ? 6.427 -6.670 -16.912 1.00 96.56 415 PRO A O 1
ATOM 3281 N N . PHE A 1 416 ? 6.322 -7.198 -14.710 1.00 98.38 416 PHE A N 1
ATOM 3282 C CA . PHE A 1 416 ? 5.393 -6.169 -14.255 1.00 98.38 416 PHE A CA 1
ATOM 3283 C C . PHE A 1 416 ? 5.676 -5.744 -12.821 1.00 98.38 416 PHE A C 1
ATOM 3285 O O . PHE A 1 416 ? 5.886 -6.582 -11.947 1.00 98.38 416 PHE A O 1
ATOM 3292 N N . PHE A 1 417 ? 5.627 -4.438 -12.580 1.00 98.50 417 PHE A N 1
ATOM 3293 C CA . PHE A 1 417 ? 5.751 -3.852 -11.252 1.00 98.50 417 PHE A CA 1
ATOM 3294 C C . PHE A 1 417 ? 5.001 -2.523 -11.147 1.00 98.50 417 PHE A C 1
ATOM 3296 O O . PHE A 1 417 ? 4.742 -1.849 -12.146 1.00 98.50 417 PHE A O 1
ATOM 3303 N N . LEU A 1 418 ? 4.665 -2.130 -9.922 1.00 98.50 418 LEU A N 1
ATOM 3304 C CA . LEU A 1 418 ? 4.051 -0.839 -9.632 1.00 98.50 418 LEU A CA 1
ATOM 3305 C C . LEU A 1 418 ? 5.088 0.188 -9.189 1.00 98.50 418 LEU A C 1
ATOM 3307 O O . LEU A 1 418 ? 5.905 -0.082 -8.313 1.00 98.50 418 LEU A O 1
ATOM 3311 N N . LEU A 1 419 ? 4.990 1.394 -9.737 1.00 97.75 419 LEU A N 1
ATOM 3312 C CA . LEU A 1 419 ? 5.547 2.601 -9.141 1.00 97.75 419 LEU A CA 1
ATOM 3313 C C . LEU A 1 419 ? 4.510 3.134 -8.149 1.00 97.75 419 LEU A C 1
ATOM 3315 O O . LEU A 1 419 ? 3.481 3.683 -8.552 1.00 97.75 419 LEU A O 1
ATOM 3319 N N . HIS A 1 420 ? 4.741 2.906 -6.857 1.00 95.38 420 HIS A N 1
ATOM 3320 C CA . HIS A 1 420 ? 3.813 3.280 -5.791 1.00 95.38 420 HIS A CA 1
ATOM 3321 C C . HIS A 1 420 ? 4.387 4.380 -4.901 1.00 95.38 420 HIS A C 1
ATOM 3323 O O . HIS A 1 420 ? 5.593 4.446 -4.681 1.00 95.38 420 HIS A O 1
ATOM 3329 N N . SER A 1 421 ? 3.525 5.273 -4.423 1.00 94.00 421 SER A N 1
ATOM 3330 C CA . SER A 1 421 ? 3.903 6.369 -3.525 1.00 94.00 421 SER A CA 1
ATOM 3331 C C . SER A 1 421 ? 2.680 7.049 -2.926 1.00 94.00 421 SER A C 1
ATOM 3333 O O . SER A 1 421 ? 1.573 6.922 -3.458 1.00 94.00 421 SER A O 1
ATOM 3335 N N . ASP A 1 422 ? 2.900 7.831 -1.870 1.00 93.94 422 ASP A N 1
ATOM 3336 C CA . ASP A 1 422 ? 1.965 8.881 -1.468 1.00 93.94 422 ASP A CA 1
ATOM 3337 C C . ASP A 1 422 ? 1.689 9.822 -2.649 1.00 93.94 422 ASP A C 1
ATOM 3339 O O . ASP A 1 422 ? 2.604 10.298 -3.332 1.00 93.94 422 ASP A O 1
ATOM 3343 N N . GLY A 1 423 ? 0.412 10.082 -2.903 1.00 92.38 423 GLY A N 1
ATOM 3344 C CA . GLY A 1 423 ? -0.065 10.933 -3.990 1.00 92.38 423 GLY A CA 1
ATOM 3345 C C . GLY A 1 423 ? -0.399 12.363 -3.569 1.00 92.38 423 GLY A C 1
ATOM 3346 O O . GLY A 1 423 ? -0.733 13.185 -4.420 1.00 92.38 423 GLY A O 1
ATOM 3347 N N . ASP A 1 424 ? -0.314 12.670 -2.279 1.00 91.12 424 ASP A N 1
ATOM 3348 C CA . ASP A 1 424 ? -0.651 13.960 -1.675 1.00 91.12 424 ASP A CA 1
ATOM 3349 C C . ASP A 1 424 ? 0.537 14.610 -0.940 1.00 91.12 424 ASP A C 1
ATOM 3351 O O . ASP A 1 424 ? 0.398 15.693 -0.367 1.00 91.12 424 ASP A O 1
ATOM 3355 N N . ASN A 1 425 ? 1.719 13.985 -0.993 1.00 84.44 425 ASN A N 1
ATOM 3356 C CA . ASN A 1 425 ? 2.945 14.441 -0.339 1.00 84.44 425 ASN A CA 1
ATOM 3357 C C . ASN A 1 425 ? 4.105 14.634 -1.330 1.00 84.44 425 ASN A C 1
ATOM 3359 O O . ASN A 1 425 ? 4.209 13.954 -2.350 1.00 84.44 425 ASN A O 1
ATOM 3363 N N . TYR A 1 426 ? 5.022 15.549 -0.989 1.00 82.88 426 TYR A N 1
ATOM 3364 C CA . TYR A 1 426 ? 6.258 15.831 -1.737 1.00 82.88 426 TYR A CA 1
ATOM 3365 C C . TYR A 1 426 ? 6.036 15.936 -3.258 1.00 82.88 426 TYR A C 1
ATOM 3367 O O . TYR A 1 426 ? 5.088 16.585 -3.692 1.00 82.88 426 TYR A O 1
ATOM 3375 N N . GLY A 1 427 ? 6.920 15.347 -4.073 1.00 82.38 427 GLY A N 1
ATOM 3376 C CA . GLY A 1 427 ? 6.832 15.386 -5.533 1.00 82.38 427 GLY A CA 1
ATOM 3377 C C . GLY A 1 427 ? 5.542 14.769 -6.069 1.00 82.38 427 GLY A C 1
ATOM 3378 O O . GLY A 1 427 ? 4.918 15.338 -6.967 1.00 82.38 427 GLY A O 1
ATOM 3379 N N . GLY A 1 428 ? 5.120 13.657 -5.462 1.00 82.00 428 GLY A N 1
ATOM 3380 C CA . GLY A 1 428 ? 3.877 12.941 -5.734 1.00 82.00 428 GLY A CA 1
ATOM 3381 C C . GLY A 1 428 ? 2.615 13.746 -5.446 1.00 82.00 428 GLY A C 1
ATOM 3382 O O . GLY A 1 428 ? 1.588 13.422 -6.018 1.00 82.00 428 GLY A O 1
ATOM 3383 N N . GLY A 1 429 ? 2.690 14.812 -4.644 1.00 87.50 429 GLY A N 1
ATOM 3384 C CA . GLY A 1 429 ? 1.600 15.748 -4.355 1.00 87.50 429 GLY A CA 1
ATOM 3385 C C . GLY A 1 429 ? 1.634 17.043 -5.172 1.00 87.50 429 GLY A C 1
ATOM 3386 O O . GLY A 1 429 ? 0.932 17.990 -4.823 1.00 87.50 429 GLY A O 1
ATOM 3387 N N . THR A 1 430 ? 2.454 17.136 -6.227 1.00 91.25 430 THR A N 1
ATOM 3388 C CA . THR A 1 430 ? 2.570 18.356 -7.050 1.00 91.25 430 THR A CA 1
ATOM 3389 C C . THR A 1 430 ? 1.825 18.259 -8.374 1.00 91.25 430 THR A C 1
ATOM 3391 O O . THR A 1 430 ? 1.764 17.196 -8.987 1.00 91.25 430 THR A O 1
ATOM 3394 N N . ASP A 1 431 ? 1.340 19.395 -8.885 1.00 93.44 431 ASP A N 1
ATOM 3395 C CA . ASP A 1 431 ? 0.697 19.440 -10.203 1.00 93.44 431 ASP A CA 1
ATOM 3396 C C . ASP A 1 431 ? 1.621 18.958 -11.333 1.00 93.44 431 ASP A C 1
ATOM 3398 O O . ASP A 1 431 ? 1.173 18.283 -12.257 1.00 93.44 431 ASP A O 1
ATOM 3402 N N . SER A 1 432 ? 2.918 19.255 -11.238 1.00 94.31 432 SER A N 1
ATOM 3403 C CA . SER A 1 432 ? 3.924 18.920 -12.240 1.00 94.31 432 SER A CA 1
ATOM 3404 C C . SER A 1 432 ? 4.033 17.420 -12.477 1.00 94.31 432 SER A C 1
ATOM 3406 O O . SER A 1 432 ? 4.158 17.020 -13.634 1.00 94.31 432 SER A O 1
ATOM 3408 N N . TYR A 1 433 ? 3.899 16.596 -11.427 1.00 95.75 433 TYR A N 1
ATOM 3409 C CA . TYR A 1 433 ? 3.906 15.137 -11.543 1.00 95.75 433 TYR A CA 1
ATOM 3410 C C . TYR A 1 433 ? 2.791 14.679 -12.490 1.00 95.75 433 TYR A C 1
ATOM 3412 O O . TYR A 1 433 ? 3.044 14.019 -13.499 1.00 95.75 433 TYR A O 1
ATOM 3420 N N . TYR A 1 434 ? 1.558 15.092 -12.195 1.00 96.50 434 TYR A N 1
ATOM 3421 C CA . TYR A 1 434 ? 0.355 14.642 -12.900 1.00 96.50 434 TYR A CA 1
ATOM 3422 C C . TYR A 1 434 ? 0.110 15.365 -14.223 1.00 96.50 434 TYR A C 1
ATOM 3424 O O . TYR A 1 434 ? -0.727 14.941 -15.020 1.00 96.50 434 TYR A O 1
ATOM 3432 N N . ARG A 1 435 ? 0.828 16.468 -14.458 1.00 95.69 435 ARG A N 1
ATOM 3433 C CA . ARG A 1 435 ? 0.715 17.275 -15.669 1.00 95.69 435 ARG A CA 1
ATOM 3434 C C . ARG A 1 435 ? 1.945 17.134 -16.550 1.00 95.69 435 ARG A C 1
ATOM 3436 O O . ARG A 1 435 ? 2.047 16.179 -17.314 1.00 95.69 435 ARG A O 1
ATOM 3443 N N . HIS A 1 436 ? 2.885 18.066 -16.431 1.00 95.31 436 HIS A N 1
ATOM 3444 C CA . HIS A 1 436 ? 4.041 18.162 -17.317 1.00 95.31 436 HIS A CA 1
ATOM 3445 C C . HIS A 1 436 ? 4.885 16.877 -17.342 1.00 95.31 436 HIS A C 1
ATOM 3447 O O . HIS A 1 436 ? 5.241 16.388 -18.408 1.00 95.31 436 HIS A O 1
ATOM 3453 N N . ASN A 1 437 ? 5.152 16.269 -16.187 1.00 96.00 437 ASN A N 1
ATOM 3454 C CA . ASN A 1 437 ? 5.966 15.053 -16.118 1.00 96.00 437 ASN A CA 1
ATOM 3455 C C . ASN A 1 437 ? 5.197 13.837 -16.661 1.00 96.00 437 ASN A C 1
ATOM 3457 O O . ASN A 1 437 ? 5.792 12.959 -17.281 1.00 96.00 437 ASN A O 1
ATOM 3461 N N . THR A 1 438 ? 3.870 13.817 -16.514 1.00 97.56 438 THR A N 1
ATOM 3462 C CA . THR A 1 438 ? 3.006 12.820 -17.159 1.00 97.56 438 THR A CA 1
ATOM 3463 C C . THR A 1 438 ? 2.984 12.982 -18.686 1.00 97.56 438 THR A C 1
ATOM 3465 O O . THR A 1 438 ? 3.005 11.983 -19.400 1.00 97.56 438 THR A O 1
ATOM 3468 N N . GLU A 1 439 ? 3.010 14.208 -19.218 1.00 97.44 439 GLU A N 1
ATOM 3469 C CA . GLU A 1 439 ? 3.147 14.452 -20.668 1.00 97.44 439 GLU A CA 1
ATOM 3470 C C . GLU A 1 439 ? 4.477 13.905 -21.208 1.00 97.44 439 GLU A C 1
ATOM 3472 O O . GLU A 1 439 ? 4.497 13.261 -22.257 1.00 97.44 439 GLU A O 1
ATOM 3477 N N . GLN A 1 440 ? 5.572 14.082 -20.464 1.00 97.94 440 GLN A N 1
ATOM 3478 C CA . GLN A 1 440 ? 6.881 13.528 -20.826 1.00 97.94 440 GLN A CA 1
ATOM 3479 C C . GLN A 1 440 ? 6.893 11.993 -20.782 1.00 97.94 440 GLN A C 1
ATOM 3481 O O . GLN A 1 440 ? 7.445 11.357 -21.681 1.00 97.94 440 GLN A O 1
ATOM 3486 N N . LEU A 1 441 ? 6.228 11.392 -19.787 1.00 98.00 441 LEU A N 1
ATOM 3487 C CA . LEU A 1 441 ? 6.024 9.943 -19.716 1.00 98.00 441 LEU A CA 1
ATOM 3488 C C . LEU A 1 441 ? 5.270 9.427 -20.949 1.00 98.00 441 LEU A C 1
ATOM 3490 O O . LEU A 1 441 ? 5.700 8.466 -21.582 1.00 98.00 441 LEU A O 1
ATOM 3494 N N . VAL A 1 442 ? 4.171 10.089 -21.315 1.00 98.25 442 VAL A N 1
ATOM 3495 C CA . VAL A 1 442 ? 3.371 9.764 -22.504 1.00 98.25 442 VAL A CA 1
ATOM 3496 C C . VAL A 1 442 ? 4.199 9.873 -23.786 1.00 98.25 442 VAL A C 1
ATOM 3498 O O . VAL A 1 442 ? 4.107 8.995 -24.643 1.00 98.25 442 VAL A O 1
ATOM 3501 N N . ALA A 1 443 ? 5.006 10.928 -23.929 1.00 97.38 443 ALA A N 1
ATOM 3502 C CA . ALA A 1 443 ? 5.875 11.111 -25.089 1.00 97.38 443 ALA A CA 1
ATOM 3503 C C . ALA A 1 443 ? 6.886 9.962 -25.215 1.00 97.38 443 ALA A C 1
ATOM 3505 O O . ALA A 1 443 ? 6.966 9.332 -26.267 1.00 97.38 443 ALA A O 1
ATOM 3506 N N . TRP A 1 444 ? 7.576 9.620 -24.124 1.00 98.00 444 TRP A N 1
ATOM 3507 C CA . TRP A 1 444 ? 8.535 8.514 -24.107 1.00 98.00 444 TRP A CA 1
ATOM 3508 C C . TRP A 1 444 ? 7.893 7.162 -24.448 1.00 98.00 444 TRP A C 1
ATOM 3510 O O . TRP A 1 444 ? 8.434 6.419 -25.265 1.00 98.00 444 TRP A O 1
ATOM 3520 N N . LEU A 1 445 ? 6.721 6.849 -23.887 1.00 97.00 445 LEU A N 1
ATOM 3521 C CA . LEU A 1 445 ? 6.026 5.583 -24.166 1.00 97.00 445 LEU A CA 1
ATOM 3522 C C . LEU A 1 445 ? 5.541 5.469 -25.620 1.00 97.00 445 LEU A C 1
ATOM 3524 O O . LEU A 1 445 ? 5.442 4.364 -26.151 1.00 97.00 445 LEU A O 1
ATOM 3528 N N . ASN A 1 446 ? 5.262 6.593 -26.283 1.00 94.44 446 ASN A N 1
ATOM 3529 C CA . ASN A 1 446 ? 4.956 6.608 -27.715 1.00 94.44 446 ASN A CA 1
ATOM 3530 C C . ASN A 1 446 ? 6.205 6.415 -28.595 1.00 94.44 446 ASN A C 1
ATOM 3532 O O . ASN A 1 446 ? 6.085 5.964 -29.736 1.00 94.44 446 ASN A O 1
ATOM 3536 N N . GLU A 1 447 ? 7.394 6.740 -28.085 1.00 95.75 447 GLU A N 1
ATOM 3537 C CA . GLU A 1 447 ? 8.670 6.574 -28.788 1.00 95.75 447 GLU A CA 1
ATOM 3538 C C . GLU A 1 447 ? 9.280 5.175 -28.599 1.00 95.75 447 GLU A C 1
ATOM 3540 O O . GLU A 1 447 ? 9.913 4.660 -29.524 1.00 95.75 447 GLU A O 1
ATOM 3545 N N . ASP A 1 448 ? 9.080 4.541 -27.438 1.00 95.81 448 ASP A N 1
ATOM 3546 C CA . ASP A 1 448 ? 9.702 3.258 -27.094 1.00 95.81 448 ASP A CA 1
ATOM 3547 C C . ASP A 1 448 ? 8.674 2.150 -26.763 1.00 95.81 448 ASP A C 1
ATOM 3549 O O . ASP A 1 448 ? 8.278 1.976 -25.608 1.00 95.81 448 ASP A O 1
ATOM 3553 N N . PRO A 1 449 ? 8.276 1.317 -27.748 1.00 92.50 449 PRO A N 1
ATOM 3554 C CA . PRO A 1 449 ? 7.234 0.297 -27.578 1.00 92.50 449 PRO A CA 1
ATOM 3555 C C . PRO A 1 449 ? 7.676 -0.933 -26.762 1.00 92.50 449 PRO A C 1
ATOM 3557 O O . PRO A 1 449 ? 6.917 -1.911 -26.658 1.00 92.50 449 PRO A O 1
ATOM 3560 N N . ARG A 1 450 ? 8.911 -0.931 -26.236 1.00 95.75 450 ARG A N 1
ATOM 3561 C CA . ARG A 1 450 ? 9.429 -1.954 -25.312 1.00 95.75 450 ARG A CA 1
ATOM 3562 C C . ARG A 1 450 ? 8.895 -1.765 -23.893 1.00 95.75 450 ARG A C 1
ATOM 3564 O O . ARG A 1 450 ? 8.968 -2.703 -23.101 1.00 95.75 450 ARG A O 1
ATOM 3571 N N . PHE A 1 451 ? 8.346 -0.595 -23.582 1.00 97.56 451 PHE A N 1
ATOM 3572 C CA . PHE A 1 451 ? 7.787 -0.268 -22.275 1.00 97.56 451 PHE A CA 1
ATOM 3573 C C . PHE A 1 451 ? 6.306 0.060 -22.408 1.00 97.56 451 PHE A C 1
ATOM 3575 O O . PHE A 1 451 ? 5.895 0.732 -23.352 1.00 97.56 451 PHE A O 1
ATOM 3582 N N . GLU A 1 452 ? 5.492 -0.426 -21.478 1.00 97.62 452 GLU A N 1
ATOM 3583 C CA . GLU A 1 452 ? 4.050 -0.196 -21.517 1.00 97.62 452 GLU A CA 1
ATOM 3584 C C . GLU A 1 452 ? 3.497 0.084 -20.120 1.00 97.62 452 GLU A C 1
ATOM 3586 O O . GLU A 1 452 ? 3.611 -0.741 -19.213 1.00 97.62 452 GLU A O 1
ATOM 3591 N N . LEU A 1 453 ? 2.877 1.258 -19.971 1.00 98.50 453 LEU A N 1
ATOM 3592 C CA . LEU A 1 453 ? 2.076 1.595 -18.800 1.00 98.50 453 LEU A CA 1
ATOM 3593 C C . LEU A 1 453 ? 0.717 0.892 -18.911 1.00 98.50 453 LEU A C 1
ATOM 3595 O O . LEU A 1 453 ? -0.025 1.124 -19.872 1.00 98.50 453 LEU A O 1
ATOM 3599 N N . ILE A 1 454 ? 0.395 0.058 -17.926 1.00 97.88 454 ILE A N 1
ATOM 3600 C CA . ILE A 1 454 ? -0.797 -0.794 -17.904 1.00 97.88 454 ILE A CA 1
ATOM 3601 C C . ILE A 1 454 ? -1.433 -0.827 -16.506 1.00 97.88 454 ILE A C 1
ATOM 3603 O O . ILE A 1 454 ? -0.733 -0.812 -15.491 1.00 97.88 454 ILE A O 1
ATOM 3607 N N . GLY A 1 455 ? -2.767 -0.858 -16.446 1.00 96.94 455 GLY A N 1
ATOM 3608 C CA . GLY A 1 455 ? -3.511 -1.105 -15.208 1.00 96.94 455 GLY A CA 1
ATOM 3609 C C . GLY A 1 455 ? -3.267 -2.514 -14.653 1.00 96.94 455 GLY A C 1
ATOM 3610 O O . GLY A 1 455 ? -2.973 -3.443 -15.400 1.00 96.94 455 GLY A O 1
ATOM 3611 N N . ILE A 1 456 ? -3.405 -2.693 -13.336 1.00 97.31 456 ILE A N 1
ATOM 3612 C CA . ILE A 1 456 ? -3.172 -3.994 -12.684 1.00 97.31 456 ILE A CA 1
ATOM 3613 C C . ILE A 1 456 ? -4.113 -5.057 -13.260 1.00 97.31 456 ILE A C 1
ATOM 3615 O O . ILE A 1 456 ? -3.675 -6.142 -13.624 1.00 97.31 456 ILE A O 1
ATOM 3619 N N . GLU A 1 457 ? -5.403 -4.747 -13.365 1.00 94.81 457 GLU A N 1
ATOM 3620 C CA . GLU A 1 457 ? -6.405 -5.681 -13.872 1.00 94.81 457 GLU A CA 1
ATOM 3621 C C . GLU A 1 457 ? -6.233 -5.965 -15.367 1.00 94.81 457 GLU A C 1
ATOM 3623 O O . GLU A 1 457 ? -6.333 -7.119 -15.767 1.00 94.81 457 GLU A O 1
ATOM 3628 N N . ASP A 1 458 ? -5.887 -4.956 -16.178 1.00 94.81 458 ASP A N 1
ATOM 3629 C CA . ASP A 1 458 ? -5.543 -5.175 -17.589 1.00 94.81 458 ASP A CA 1
ATOM 3630 C C . ASP A 1 458 ? -4.330 -6.109 -17.732 1.00 94.81 458 ASP A C 1
ATOM 3632 O O . ASP A 1 458 ? -4.289 -6.926 -18.652 1.00 94.81 458 ASP A O 1
ATOM 3636 N N . TYR A 1 459 ? -3.343 -6.010 -16.833 1.00 96.06 459 TYR A N 1
ATOM 3637 C CA . TYR A 1 459 ? -2.204 -6.927 -16.813 1.00 96.06 459 TYR A CA 1
ATOM 3638 C C . TYR A 1 459 ? -2.627 -8.338 -16.385 1.00 96.06 459 TYR A C 1
ATOM 3640 O O . TYR A 1 459 ? -2.273 -9.301 -17.059 1.00 96.06 459 TYR A O 1
ATOM 3648 N N . LEU A 1 460 ? -3.387 -8.478 -15.293 1.00 95.50 460 LEU A N 1
ATOM 3649 C CA . LEU A 1 460 ? -3.803 -9.785 -14.767 1.00 95.50 460 LEU A CA 1
ATOM 3650 C C . LEU A 1 460 ? -4.751 -10.533 -15.718 1.00 95.50 460 LEU A C 1
ATOM 3652 O O . LEU A 1 460 ? -4.681 -11.758 -15.785 1.00 95.50 460 LEU A O 1
ATOM 3656 N N . ASP A 1 461 ? -5.581 -9.827 -16.489 1.00 92.75 461 ASP A N 1
ATOM 3657 C CA . ASP A 1 461 ? -6.435 -10.435 -17.519 1.00 92.75 461 ASP A CA 1
ATOM 3658 C C . ASP A 1 461 ? -5.612 -10.992 -18.698 1.00 92.75 461 ASP A C 1
ATOM 3660 O O . ASP A 1 461 ? -5.943 -12.039 -19.272 1.00 92.75 461 ASP A O 1
ATOM 3664 N N . GLN A 1 462 ? -4.516 -10.313 -19.057 1.00 91.81 462 GLN A N 1
ATOM 3665 C CA . GLN A 1 462 ? -3.623 -10.720 -20.148 1.00 91.81 462 GLN A CA 1
ATOM 3666 C C . GLN A 1 462 ? -2.625 -11.801 -19.724 1.00 91.81 462 GLN A C 1
ATOM 3668 O O . GLN A 1 462 ? -2.338 -12.720 -20.500 1.00 91.81 462 GLN A O 1
ATOM 3673 N N . PHE A 1 463 ? -2.103 -11.682 -18.506 1.00 94.56 463 PHE A N 1
ATOM 3674 C CA . PHE A 1 463 ? -0.968 -12.436 -17.980 1.00 94.56 463 PHE A CA 1
ATOM 3675 C C . PHE A 1 463 ? -1.241 -12.924 -16.545 1.00 94.56 463 PHE A C 1
ATOM 3677 O O . PHE A 1 463 ? -0.512 -12.562 -15.616 1.00 94.56 463 PHE A O 1
ATOM 3684 N N . PRO A 1 464 ? -2.297 -13.731 -16.322 1.00 95.19 464 PRO A N 1
ATOM 3685 C CA . PRO A 1 464 ? -2.612 -14.225 -14.986 1.00 95.19 464 PRO A CA 1
ATOM 3686 C C . PRO A 1 464 ? -1.463 -15.097 -14.456 1.00 95.19 464 PRO A C 1
ATOM 3688 O O . PRO A 1 464 ? -0.915 -15.889 -15.228 1.00 95.19 464 PRO A O 1
ATOM 3691 N N . PRO A 1 465 ? -1.100 -14.998 -13.163 1.00 96.88 465 PRO A N 1
ATOM 3692 C CA . PRO A 1 465 ? -0.051 -15.828 -12.584 1.00 96.88 465 PRO A CA 1
ATOM 3693 C C . PRO A 1 465 ? -0.423 -17.315 -12.611 1.00 96.88 465 PRO A C 1
ATOM 3695 O O . PRO A 1 465 ? -1.596 -17.688 -12.593 1.00 96.88 465 PRO A O 1
ATOM 3698 N N . ASP A 1 466 ? 0.598 -18.168 -12.618 1.00 95.25 466 ASP A N 1
ATOM 3699 C CA . ASP A 1 466 ? 0.456 -19.623 -12.612 1.00 95.25 466 ASP A CA 1
ATOM 3700 C C . ASP A 1 466 ? -0.007 -20.123 -11.224 1.00 95.25 466 ASP A C 1
ATOM 3702 O O . ASP A 1 466 ? 0.764 -20.010 -10.268 1.00 95.25 466 ASP A O 1
ATOM 3706 N N . PRO A 1 467 ? -1.233 -20.669 -11.075 1.00 94.38 467 PRO A N 1
ATOM 3707 C CA . PRO A 1 467 ? -1.759 -21.117 -9.782 1.00 94.38 467 PRO A CA 1
ATOM 3708 C C . PRO A 1 467 ? -1.013 -22.316 -9.193 1.00 94.38 467 PRO A C 1
ATOM 3710 O O . PRO A 1 467 ? -1.090 -22.533 -7.986 1.00 94.38 467 PRO A O 1
ATOM 3713 N N . ASP A 1 468 ? -0.257 -23.056 -10.009 1.00 95.50 468 ASP A N 1
ATOM 3714 C CA . ASP A 1 468 ? 0.571 -24.172 -9.542 1.00 95.50 468 ASP A CA 1
ATOM 3715 C C . ASP A 1 468 ? 1.911 -23.689 -8.947 1.00 95.50 468 ASP A C 1
ATOM 3717 O O . ASP A 1 468 ? 2.697 -24.491 -8.434 1.00 95.50 468 ASP A O 1
ATOM 3721 N N . LYS A 1 469 ? 2.200 -22.380 -9.016 1.00 95.25 469 LYS A N 1
ATOM 3722 C CA . LYS A 1 469 ? 3.427 -21.766 -8.495 1.00 95.25 469 LYS A CA 1
ATOM 3723 C C . LYS A 1 469 ? 3.120 -20.830 -7.342 1.00 95.25 469 LYS A C 1
ATOM 3725 O O . LYS A 1 469 ? 2.799 -19.660 -7.535 1.00 95.25 469 LYS A O 1
ATOM 3730 N N . VAL A 1 470 ? 3.299 -21.358 -6.140 1.00 97.56 470 VAL A N 1
ATOM 3731 C CA . VAL A 1 470 ? 3.153 -20.610 -4.895 1.00 97.56 470 VAL A CA 1
ATOM 3732 C C . VAL A 1 470 ? 4.534 -20.272 -4.344 1.00 97.56 470 VAL A C 1
ATOM 3734 O O . VAL A 1 470 ? 5.392 -21.147 -4.224 1.00 97.56 470 VAL A O 1
ATOM 3737 N N . VAL A 1 471 ? 4.750 -18.999 -4.025 1.00 97.75 471 VAL A N 1
ATOM 3738 C CA . VAL A 1 471 ? 5.988 -18.482 -3.433 1.00 97.75 471 VAL A CA 1
ATOM 3739 C C . VAL A 1 471 ? 5.738 -17.982 -2.012 1.00 97.75 471 VAL A C 1
ATOM 3741 O O . VAL A 1 471 ? 4.599 -17.837 -1.565 1.00 97.75 471 VAL A O 1
ATOM 3744 N N . HIS A 1 472 ? 6.823 -17.699 -1.304 1.00 97.81 472 HIS A N 1
ATOM 3745 C CA . HIS A 1 472 ? 6.800 -17.023 -0.012 1.00 97.81 472 HIS A CA 1
ATOM 3746 C C . HIS A 1 472 ? 7.210 -15.553 -0.144 1.00 97.81 472 HIS A C 1
ATOM 3748 O O . HIS A 1 472 ? 8.015 -15.203 -1.012 1.00 97.81 472 HIS A O 1
ATOM 3754 N N . ILE A 1 473 ? 6.693 -14.696 0.731 1.00 97.56 473 ILE A N 1
ATOM 3755 C CA . ILE A 1 473 ? 7.112 -13.296 0.861 1.00 97.56 473 ILE A CA 1
ATOM 3756 C C . ILE A 1 473 ? 7.402 -13.040 2.338 1.00 97.56 473 ILE A C 1
ATOM 3758 O O . ILE A 1 473 ? 6.558 -13.338 3.185 1.00 97.56 473 ILE A O 1
ATOM 3762 N N . GLU A 1 474 ? 8.586 -12.494 2.624 1.00 96.19 474 GLU A N 1
ATOM 3763 C CA . GLU A 1 474 ? 8.959 -12.061 3.975 1.00 96.19 474 GLU A CA 1
ATOM 3764 C C . GLU A 1 474 ? 7.960 -10.999 4.476 1.00 96.19 474 GLU A C 1
ATOM 3766 O O . GLU A 1 474 ? 7.501 -10.167 3.689 1.00 96.19 474 GLU A O 1
ATOM 3771 N N . PRO A 1 475 ? 7.576 -11.000 5.760 1.00 94.50 475 PRO A N 1
ATOM 3772 C CA . PRO A 1 475 ? 6.791 -9.908 6.314 1.00 94.50 475 PRO A CA 1
ATOM 3773 C C . PRO A 1 475 ? 7.509 -8.565 6.167 1.00 94.50 475 PRO A C 1
ATOM 3775 O O . PRO A 1 475 ? 8.734 -8.507 6.180 1.00 94.50 475 PRO A O 1
ATOM 3778 N N . GLY A 1 476 ? 6.749 -7.477 6.098 1.00 94.31 476 GLY A N 1
ATOM 3779 C CA . GLY A 1 476 ? 7.306 -6.133 6.231 1.00 94.31 476 GLY A CA 1
ATOM 3780 C C . GLY A 1 476 ? 6.488 -5.066 5.522 1.00 94.31 476 GLY A C 1
ATOM 3781 O O . GLY A 1 476 ? 5.442 -5.344 4.933 1.00 94.31 476 GLY A O 1
ATOM 3782 N N . SER A 1 477 ? 6.956 -3.823 5.633 1.00 94.62 477 SER A N 1
ATOM 3783 C CA . SER A 1 477 ? 6.316 -2.628 5.068 1.00 94.62 477 SER A CA 1
ATOM 3784 C C . SER A 1 477 ? 7.157 -1.996 3.945 1.00 94.62 477 SER A C 1
ATOM 3786 O O . SER A 1 477 ? 8.191 -2.548 3.553 1.00 94.62 477 SER A O 1
ATOM 3788 N N . TRP A 1 478 ? 6.730 -0.862 3.387 1.00 93.75 478 TRP A N 1
ATOM 3789 C CA . TRP A 1 478 ? 7.534 -0.132 2.404 1.00 93.75 478 TRP A CA 1
ATOM 3790 C C . TRP A 1 478 ? 8.655 0.681 3.033 1.00 93.75 478 TRP A C 1
ATOM 3792 O O . TRP A 1 478 ? 8.616 1.093 4.195 1.00 93.75 478 TRP A O 1
ATOM 3802 N N . ALA A 1 479 ? 9.620 1.027 2.184 1.00 89.62 479 ALA A N 1
ATOM 3803 C CA . ALA A 1 479 ? 10.703 1.936 2.520 1.00 89.62 479 ALA A CA 1
ATOM 3804 C C . ALA A 1 479 ? 10.246 3.256 3.187 1.00 89.62 479 ALA A C 1
ATOM 3806 O O . ALA A 1 479 ? 10.945 3.772 4.058 1.00 89.62 479 ALA A O 1
ATOM 3807 N N . GLY A 1 480 ? 9.084 3.789 2.789 1.00 84.12 480 GLY A N 1
ATOM 3808 C CA . GLY A 1 480 ? 8.543 5.053 3.293 1.00 84.12 480 GLY A CA 1
ATOM 3809 C C . GLY A 1 480 ? 8.102 5.030 4.759 1.00 84.12 480 GLY A C 1
ATOM 3810 O O . GLY A 1 480 ? 8.087 6.091 5.378 1.00 84.12 480 GLY A O 1
ATOM 3811 N N . ALA A 1 481 ? 7.795 3.856 5.324 1.00 84.06 481 ALA A N 1
ATOM 3812 C CA . ALA A 1 481 ? 7.285 3.755 6.689 1.00 84.06 481 ALA A CA 1
ATOM 3813 C C . ALA A 1 481 ? 8.379 3.466 7.725 1.00 84.06 481 ALA A C 1
ATOM 3815 O O . ALA A 1 481 ? 8.584 4.233 8.670 1.00 84.06 481 ALA A O 1
ATOM 3816 N N . ASP A 1 482 ? 9.087 2.350 7.551 1.00 86.25 482 ASP A N 1
ATOM 3817 C CA . ASP A 1 482 ? 10.108 1.873 8.491 1.00 86.25 482 ASP A CA 1
ATOM 3818 C C . ASP A 1 482 ? 11.341 1.280 7.803 1.00 86.25 482 ASP A C 1
ATOM 3820 O O . ASP A 1 482 ? 12.093 0.510 8.395 1.00 86.25 482 ASP A O 1
ATOM 3824 N N . ASN A 1 483 ? 11.557 1.669 6.544 1.00 90.06 483 ASN A N 1
ATOM 3825 C CA . ASN A 1 483 ? 12.533 1.080 5.629 1.00 90.06 483 ASN A CA 1
ATOM 3826 C C . ASN A 1 483 ? 12.221 -0.381 5.209 1.00 90.06 483 ASN A C 1
ATOM 3828 O O . ASN A 1 483 ? 12.987 -0.980 4.451 1.00 90.06 483 ASN A O 1
ATOM 3832 N N . GLY A 1 484 ? 11.079 -0.933 5.628 1.00 90.69 484 GLY A N 1
ATOM 3833 C CA . GLY A 1 484 ? 10.644 -2.310 5.396 1.00 90.69 484 GLY A CA 1
ATOM 3834 C C . GLY A 1 484 ? 11.122 -3.290 6.454 1.00 90.69 484 GLY A C 1
ATOM 3835 O O . GLY A 1 484 ? 11.512 -4.400 6.122 1.00 90.69 484 GLY A O 1
ATOM 3836 N N . ASP A 1 485 ? 11.111 -2.889 7.719 1.00 88.88 485 ASP A N 1
ATOM 3837 C CA . ASP A 1 485 ? 11.438 -3.782 8.825 1.00 88.88 485 ASP A CA 1
ATOM 3838 C C . ASP A 1 485 ? 10.431 -4.956 8.883 1.00 88.88 485 ASP A C 1
ATOM 3840 O O . ASP A 1 485 ? 9.228 -4.719 9.050 1.00 88.88 485 ASP A O 1
ATOM 3844 N N . PRO A 1 486 ? 10.883 -6.223 8.774 1.00 88.50 486 PRO A N 1
ATOM 3845 C CA . PRO A 1 486 ? 10.002 -7.388 8.862 1.00 88.50 486 PRO A CA 1
ATOM 3846 C C . PRO A 1 486 ? 9.252 -7.523 10.189 1.00 88.50 486 PRO A C 1
ATOM 3848 O O . PRO A 1 486 ? 8.250 -8.237 10.272 1.00 88.50 486 PRO A O 1
ATOM 3851 N N . GLN A 1 487 ? 9.709 -6.834 11.234 1.00 84.94 487 GLN A N 1
ATOM 3852 C CA . GLN A 1 487 ? 9.053 -6.827 12.539 1.00 84.94 487 GLN A CA 1
ATOM 3853 C C . GLN A 1 487 ? 8.007 -5.747 12.706 1.00 84.94 487 GLN A C 1
ATOM 3855 O O . GLN A 1 487 ? 7.307 -5.762 13.718 1.00 84.94 487 GLN A O 1
ATOM 3860 N N . PHE A 1 488 ? 7.937 -4.776 11.795 1.00 89.38 488 PHE A N 1
ATOM 3861 C CA . PHE A 1 488 ? 7.127 -3.582 11.997 1.00 89.38 488 PHE A CA 1
ATOM 3862 C C . PHE A 1 488 ? 7.572 -2.780 13.249 1.00 89.38 488 PHE A C 1
ATOM 3864 O O . PHE A 1 488 ? 6.743 -2.215 13.968 1.00 89.38 488 PHE A O 1
ATOM 3871 N N . MET A 1 489 ? 8.883 -2.705 13.550 1.00 85.12 489 MET A N 1
ATOM 3872 C CA . MET A 1 489 ? 9.392 -2.075 14.790 1.00 85.12 489 MET A CA 1
ATOM 3873 C C . MET A 1 489 ? 9.040 -0.605 14.949 1.00 85.12 489 MET A C 1
ATOM 3875 O O . MET A 1 489 ? 8.999 -0.099 16.075 1.00 85.12 489 MET A O 1
ATOM 3879 N N . LYS A 1 490 ? 8.776 0.091 13.846 1.00 87.12 490 LYS A N 1
ATOM 3880 C CA . LYS A 1 490 ? 8.315 1.477 13.868 1.00 87.12 490 LYS A CA 1
ATOM 3881 C C . LYS A 1 490 ? 7.056 1.655 14.714 1.00 87.12 490 LYS A C 1
ATOM 3883 O O . LYS A 1 490 ? 6.961 2.654 15.423 1.00 87.12 490 LYS A O 1
ATOM 3888 N N . TRP A 1 491 ? 6.154 0.674 14.710 1.00 91.06 491 TRP A N 1
ATOM 3889 C CA . TRP A 1 491 ? 4.899 0.696 15.472 1.00 91.06 491 TRP A CA 1
ATOM 3890 C C . TRP A 1 491 ? 5.027 0.095 16.881 1.00 91.06 491 TRP A C 1
ATOM 3892 O O . TRP A 1 491 ? 4.043 -0.044 17.605 1.00 91.06 491 TRP A O 1
ATOM 3902 N N . PHE A 1 492 ? 6.261 -0.209 17.285 1.00 86.81 492 PHE A N 1
ATOM 3903 C CA . PHE A 1 492 ? 6.672 -0.641 18.620 1.00 86.81 492 PHE A CA 1
ATOM 3904 C C . PHE A 1 492 ? 7.757 0.284 19.183 1.00 86.81 492 PHE A C 1
ATOM 3906 O O . PHE A 1 492 ? 8.633 -0.153 19.935 1.00 86.81 492 PHE A O 1
ATOM 3913 N N . SER A 1 493 ? 7.786 1.554 18.773 1.00 79.94 493 SER A N 1
ATOM 3914 C CA . SER A 1 493 ? 8.928 2.429 19.031 1.00 79.94 493 SER A CA 1
ATOM 3915 C C . SER A 1 493 ? 9.240 2.550 20.528 1.00 79.94 493 SER A C 1
ATOM 3917 O O . SER A 1 493 ? 8.401 2.347 21.406 1.00 79.94 493 SER A O 1
ATOM 3919 N N . ARG A 1 494 ? 10.503 2.861 20.843 1.00 76.50 494 ARG A N 1
ATOM 3920 C CA . ARG A 1 494 ? 11.024 2.932 22.225 1.00 76.50 494 ARG A CA 1
ATOM 3921 C C . ARG A 1 494 ? 10.915 1.625 23.018 1.00 76.50 494 ARG A C 1
ATOM 3923 O O . ARG A 1 494 ? 11.074 1.633 24.231 1.00 76.50 494 ARG A O 1
ATOM 3930 N N . TYR A 1 495 ? 10.734 0.484 22.360 1.00 73.69 495 TYR A N 1
ATOM 3931 C CA . TYR A 1 495 ? 10.690 -0.820 23.025 1.00 73.69 495 TYR A CA 1
ATOM 3932 C C . TYR A 1 495 ? 11.943 -1.201 23.829 1.00 73.69 495 TYR A C 1
ATOM 3934 O O . TYR A 1 495 ? 11.889 -2.087 24.678 1.00 73.69 495 TYR A O 1
ATOM 3942 N N . ARG A 1 496 ? 13.092 -0.573 23.544 1.00 77.00 496 ARG A N 1
ATOM 3943 C CA . ARG A 1 496 ? 14.334 -0.763 24.313 1.00 77.00 496 ARG A CA 1
ATOM 3944 C C . ARG A 1 496 ? 14.434 0.165 25.526 1.00 77.00 496 ARG A C 1
ATOM 3946 O O . ARG A 1 496 ? 15.388 0.053 26.293 1.00 77.00 496 ARG A O 1
ATOM 3953 N N . GLU A 1 497 ? 13.504 1.102 25.677 1.00 83.19 497 GLU A N 1
ATOM 3954 C CA . GLU A 1 497 ? 13.435 2.007 26.820 1.00 83.19 497 GLU A CA 1
ATOM 3955 C C . GLU A 1 497 ? 12.643 1.361 27.972 1.00 83.19 497 GLU A C 1
ATOM 3957 O O . GLU A 1 497 ? 11.844 0.454 27.741 1.00 83.19 497 GLU A O 1
ATOM 3962 N N . PRO A 1 498 ? 12.809 1.827 29.226 1.00 84.31 498 PRO A N 1
ATOM 3963 C CA . PRO A 1 498 ? 12.042 1.309 30.365 1.00 84.31 498 PRO A CA 1
ATOM 3964 C C . PRO A 1 498 ? 10.519 1.477 30.243 1.00 84.31 498 PRO A C 1
ATOM 3966 O O . PRO A 1 498 ? 9.774 0.860 30.998 1.00 84.31 498 PRO A O 1
ATOM 3969 N N . SER A 1 499 ? 10.065 2.356 29.348 1.00 83.06 499 SER A N 1
ATOM 3970 C CA . SER A 1 499 ? 8.662 2.653 29.084 1.00 83.06 499 SER A CA 1
ATOM 3971 C C . SER A 1 499 ? 8.503 3.007 27.611 1.00 83.06 499 SER A C 1
ATOM 3973 O O . SER A 1 499 ? 9.227 3.864 27.108 1.00 83.06 499 SER A O 1
ATOM 3975 N N . SER A 1 500 ? 7.509 2.417 26.953 1.00 88.62 500 SER A N 1
ATOM 3976 C CA . SER A 1 500 ? 7.137 2.740 25.577 1.00 88.62 500 SER A CA 1
ATOM 3977 C C . SER A 1 500 ? 5.653 3.121 25.538 1.00 88.62 500 SER A C 1
ATOM 3979 O O . SER A 1 500 ? 4.819 2.286 25.896 1.00 88.62 500 SER A O 1
ATOM 3981 N N . PRO A 1 501 ? 5.300 4.360 25.136 1.00 87.94 501 PRO A N 1
ATOM 3982 C CA . PRO A 1 501 ? 3.897 4.735 24.962 1.00 87.94 501 PRO A CA 1
ATOM 3983 C C . PRO A 1 501 ? 3.199 3.843 23.926 1.00 87.94 501 PRO A C 1
ATOM 3985 O O . PRO A 1 501 ? 2.037 3.504 24.111 1.00 87.94 501 PRO A O 1
ATOM 3988 N N . ASP A 1 502 ? 3.937 3.388 22.916 1.00 89.62 502 ASP A N 1
ATOM 3989 C CA . ASP A 1 502 ? 3.464 2.521 21.839 1.00 89.62 502 ASP A CA 1
ATOM 3990 C C . ASP A 1 502 ? 3.128 1.108 22.334 1.00 89.62 502 ASP A C 1
ATOM 3992 O O . ASP A 1 502 ? 2.090 0.543 21.997 1.00 89.62 502 ASP A O 1
ATOM 3996 N N . LEU A 1 503 ? 3.972 0.520 23.188 1.00 89.00 503 LEU A N 1
ATOM 3997 C CA . LEU A 1 503 ? 3.656 -0.775 23.802 1.00 89.00 503 LEU A CA 1
ATOM 3998 C C . LEU A 1 503 ? 2.495 -0.654 24.796 1.00 89.00 503 LEU A C 1
ATOM 4000 O O . LEU A 1 503 ? 1.664 -1.559 24.893 1.00 89.00 503 LEU A O 1
ATOM 4004 N N . HIS A 1 504 ? 2.406 0.464 25.523 1.00 90.00 504 HIS A N 1
ATOM 4005 C CA . HIS A 1 504 ? 1.264 0.729 26.396 1.00 90.00 504 HIS A CA 1
ATOM 4006 C C . HIS A 1 504 ? -0.033 0.884 25.596 1.00 90.00 504 HIS A C 1
ATOM 4008 O O . HIS A 1 504 ? -1.059 0.342 26.010 1.00 90.00 504 HIS A O 1
ATOM 4014 N N . SER A 1 505 ? 0.005 1.579 24.455 1.00 93.19 505 SER A N 1
ATOM 4015 C CA . SER A 1 505 ? -1.160 1.768 23.594 1.00 93.19 505 SER A CA 1
ATOM 4016 C C . SER A 1 505 ? -1.646 0.443 23.003 1.00 93.19 505 SER A C 1
ATOM 4018 O O . SER A 1 505 ? -2.846 0.175 23.053 1.00 93.19 505 SER A O 1
ATOM 4020 N N . TRP A 1 506 ? -0.745 -0.446 22.571 1.00 93.81 506 TRP A N 1
ATOM 4021 C CA . TRP A 1 506 ? -1.115 -1.806 22.154 1.00 93.81 506 TRP A CA 1
ATOM 4022 C C . TRP A 1 506 ? -1.760 -2.619 23.278 1.00 93.81 506 TRP A C 1
ATOM 4024 O O . TRP A 1 506 ? -2.753 -3.307 23.040 1.00 93.81 506 TRP A O 1
ATOM 4034 N N . ALA A 1 507 ? -1.250 -2.524 24.509 1.00 92.75 507 ALA A N 1
ATOM 4035 C CA . ALA A 1 507 ? -1.826 -3.240 25.646 1.00 92.75 507 ALA A CA 1
ATOM 4036 C C . ALA A 1 507 ? -3.266 -2.784 25.953 1.00 92.75 507 ALA A C 1
ATOM 4038 O O . ALA A 1 507 ? -4.151 -3.621 26.155 1.00 92.75 507 ALA A O 1
ATOM 4039 N N . VAL A 1 508 ? -3.524 -1.470 25.963 1.00 95.81 508 VAL A N 1
ATOM 4040 C CA . VAL A 1 508 ? -4.881 -0.946 26.207 1.00 95.81 508 VAL A CA 1
ATOM 4041 C C . VAL A 1 508 ? -5.816 -1.195 25.025 1.00 95.81 508 VAL A C 1
ATOM 4043 O O . VAL A 1 508 ? -6.982 -1.514 25.254 1.00 95.81 508 VAL A O 1
ATOM 4046 N N . LEU A 1 509 ? -5.314 -1.123 23.787 1.00 97.00 509 LEU A N 1
ATOM 4047 C CA . LEU A 1 509 ? -6.089 -1.426 22.585 1.00 97.00 509 LEU A CA 1
ATOM 4048 C C . LEU A 1 509 ? -6.493 -2.898 22.539 1.00 97.00 509 LEU A C 1
ATOM 4050 O O . LEU A 1 509 ? -7.667 -3.179 22.352 1.00 97.00 509 LEU A O 1
ATOM 4054 N N . THR A 1 510 ? -5.569 -3.823 22.810 1.00 96.81 510 THR A N 1
ATOM 4055 C CA . THR A 1 510 ? -5.853 -5.272 22.818 1.00 96.81 510 THR A CA 1
ATOM 4056 C C . THR A 1 510 ? -6.948 -5.621 23.830 1.00 96.81 510 THR A C 1
ATOM 4058 O O . THR A 1 510 ? -7.857 -6.399 23.543 1.00 96.81 510 THR A O 1
ATOM 4061 N N . SER A 1 511 ? -6.896 -5.009 25.018 1.00 96.81 511 SER A N 1
ATOM 4062 C CA . SER A 1 511 ? -7.932 -5.166 26.046 1.00 96.81 511 SER A CA 1
ATOM 4063 C C . SER A 1 511 ? -9.282 -4.597 25.594 1.00 96.81 511 SER A C 1
ATOM 4065 O O . SER A 1 511 ? -10.324 -5.228 25.772 1.00 96.81 511 SER A O 1
ATOM 4067 N N . PHE A 1 512 ? -9.272 -3.412 24.978 1.00 98.25 512 PHE A N 1
ATOM 4068 C CA . PHE A 1 512 ? -10.485 -2.772 24.477 1.00 98.25 512 PHE A CA 1
ATOM 4069 C C . PHE A 1 512 ? -11.115 -3.545 23.307 1.00 98.25 512 PHE A C 1
ATOM 4071 O O . PHE A 1 512 ? -12.326 -3.757 23.312 1.00 98.25 512 PHE A O 1
ATOM 4078 N N . GLN A 1 513 ? -10.298 -4.045 22.375 1.00 98.25 513 GLN A N 1
ATOM 4079 C CA . GLN A 1 513 ? -10.723 -4.941 21.300 1.00 98.25 513 GLN A CA 1
ATOM 4080 C C . GLN A 1 513 ? -11.441 -6.159 21.868 1.00 98.25 513 GLN A C 1
ATOM 4082 O O . GLN A 1 513 ? -12.567 -6.443 21.473 1.00 98.25 513 GLN A O 1
ATOM 4087 N N . ASN A 1 514 ? -10.849 -6.822 22.866 1.00 97.94 514 ASN A N 1
ATOM 4088 C CA . ASN A 1 514 ? -11.473 -7.985 23.487 1.00 97.94 514 ASN A CA 1
ATOM 4089 C C . ASN A 1 514 ? -12.844 -7.666 24.093 1.00 97.94 514 ASN A C 1
ATOM 4091 O O . ASN A 1 514 ? -13.791 -8.414 23.880 1.00 97.94 514 ASN A O 1
ATOM 4095 N N . ALA A 1 515 ? -12.979 -6.531 24.779 1.00 98.06 515 ALA A N 1
ATOM 4096 C CA . ALA A 1 515 ? -14.253 -6.113 25.354 1.00 98.06 515 ALA A CA 1
ATOM 4097 C C . ALA A 1 515 ? -15.339 -5.896 24.287 1.00 98.06 515 ALA A C 1
ATOM 4099 O O . ALA A 1 515 ? -16.457 -6.392 24.435 1.00 98.06 515 ALA A O 1
ATOM 4100 N N . VAL A 1 516 ? -15.016 -5.184 23.202 1.00 98.50 516 VAL A N 1
ATOM 4101 C CA . VAL A 1 516 ? -15.942 -4.958 22.080 1.00 98.50 516 VAL A CA 1
ATOM 4102 C C . VAL A 1 516 ? -16.302 -6.284 21.409 1.00 98.50 516 VAL A C 1
ATOM 4104 O O . VAL A 1 516 ? -17.479 -6.561 21.169 1.00 98.50 516 VAL A O 1
ATOM 4107 N N . HIS A 1 517 ? -15.307 -7.133 21.156 1.00 98.38 517 HIS A N 1
ATOM 4108 C CA . HIS A 1 517 ? -15.488 -8.445 20.543 1.00 98.38 517 HIS A CA 1
ATOM 4109 C C . HIS A 1 517 ? -16.399 -9.341 21.381 1.00 98.38 517 HIS A C 1
ATOM 4111 O O . HIS A 1 517 ? -17.359 -9.884 20.835 1.00 98.38 517 HIS A O 1
ATOM 4117 N N . SER A 1 518 ? -16.191 -9.403 22.700 1.00 98.31 518 SER A N 1
ATOM 4118 C CA . SER A 1 518 ? -17.027 -10.202 23.598 1.00 98.31 518 SER A CA 1
ATOM 4119 C C . SER A 1 518 ? -18.484 -9.752 23.638 1.00 98.31 518 SER A C 1
ATOM 4121 O O . SER A 1 518 ? -19.399 -10.576 23.716 1.00 98.31 518 SER A O 1
ATOM 4123 N N . LEU A 1 519 ? -18.731 -8.442 23.569 1.00 98.44 519 LEU A N 1
ATOM 4124 C CA . LEU A 1 519 ? -20.091 -7.905 23.510 1.00 98.44 519 LEU A CA 1
ATOM 4125 C C . LEU A 1 519 ? -20.798 -8.306 22.213 1.00 98.44 519 LEU A C 1
ATOM 4127 O O . LEU A 1 519 ? -21.937 -8.785 22.257 1.00 98.44 519 LEU A O 1
ATOM 4131 N N . LEU A 1 520 ? -20.112 -8.160 21.078 1.00 97.56 520 LEU A N 1
ATOM 4132 C CA . LEU A 1 520 ? -20.644 -8.513 19.763 1.00 97.56 520 LEU A CA 1
ATOM 4133 C C . LEU A 1 520 ? -20.925 -10.020 19.650 1.00 97.56 520 LEU A C 1
ATOM 4135 O O . LEU A 1 520 ? -22.015 -10.400 19.215 1.00 97.56 520 LEU A O 1
ATOM 4139 N N . ASP A 1 521 ? -20.014 -10.870 20.125 1.00 97.62 521 ASP A N 1
ATOM 4140 C CA . ASP A 1 521 ? -20.154 -12.332 20.085 1.00 97.62 521 ASP A CA 1
ATOM 4141 C C . ASP A 1 521 ? -21.302 -12.822 20.993 1.00 97.62 521 ASP A C 1
ATOM 4143 O O . ASP A 1 521 ? -22.015 -13.774 20.662 1.00 97.62 521 ASP A O 1
ATOM 4147 N N . ALA A 1 522 ? -21.581 -12.111 22.093 1.00 97.38 522 ALA A N 1
ATOM 4148 C CA . ALA A 1 522 ? -22.744 -12.343 22.959 1.00 97.38 522 ALA A CA 1
ATOM 4149 C C . ALA A 1 522 ? -24.074 -11.776 22.403 1.00 97.38 522 ALA A C 1
ATOM 4151 O O . ALA A 1 522 ? -25.115 -11.793 23.093 1.00 97.38 522 ALA A O 1
ATOM 4152 N N . GLY A 1 523 ? -24.054 -11.230 21.182 1.00 96.56 523 GLY A N 1
ATOM 4153 C CA . GLY A 1 523 ? -25.194 -10.601 20.515 1.00 96.56 523 GLY A CA 1
ATOM 4154 C C . GLY A 1 523 ? -25.657 -9.302 21.180 1.00 96.56 523 GLY A C 1
ATOM 4155 O O . GLY A 1 523 ? -26.830 -8.939 21.066 1.00 96.56 523 GLY A O 1
ATOM 4156 N N . ILE A 1 524 ? -24.787 -8.627 21.937 1.00 97.44 524 ILE A N 1
ATOM 4157 C CA . ILE A 1 524 ? -25.050 -7.312 22.530 1.00 97.44 524 ILE A CA 1
ATOM 4158 C C . ILE A 1 524 ? -24.556 -6.257 21.537 1.00 97.44 524 ILE A C 1
ATOM 4160 O O . ILE A 1 524 ? -23.377 -5.939 21.487 1.00 97.44 524 ILE A O 1
ATOM 4164 N N . ASN A 1 525 ? -25.474 -5.724 20.733 1.00 96.56 525 ASN A N 1
ATOM 4165 C CA . ASN A 1 525 ? -25.176 -4.745 19.685 1.00 96.56 525 ASN A CA 1
ATOM 4166 C C . ASN A 1 525 ? -26.046 -3.490 19.875 1.00 96.56 525 ASN A C 1
ATOM 4168 O O . ASN A 1 525 ? -27.004 -3.249 19.138 1.00 96.56 525 ASN A O 1
ATOM 4172 N N . THR A 1 526 ? -25.787 -2.751 20.957 1.00 97.94 526 THR A N 1
ATOM 4173 C CA . THR A 1 526 ? -26.446 -1.467 21.247 1.00 97.94 526 THR A CA 1
ATOM 4174 C C . THR A 1 526 ? -25.759 -0.332 20.483 1.00 97.94 526 THR A C 1
ATOM 4176 O O . THR A 1 526 ? -24.662 -0.498 19.957 1.00 97.94 526 THR A O 1
ATOM 4179 N N . ALA A 1 527 ? -26.367 0.857 20.461 1.00 97.88 527 ALA A N 1
ATOM 4180 C CA . ALA A 1 527 ? -25.728 2.040 19.878 1.00 97.88 527 ALA A CA 1
ATOM 4181 C C . ALA A 1 527 ? -24.378 2.375 20.547 1.00 97.88 527 ALA A C 1
ATOM 4183 O O . ALA A 1 527 ? -23.458 2.819 19.870 1.00 97.88 527 ALA A O 1
ATOM 4184 N N . ALA A 1 528 ? -24.240 2.121 21.855 1.00 98.12 528 ALA A N 1
ATOM 4185 C CA . ALA A 1 528 ? -22.978 2.314 22.567 1.00 98.12 528 ALA A CA 1
ATOM 4186 C C . ALA A 1 528 ? -21.896 1.329 22.094 1.00 98.12 528 ALA A C 1
ATOM 4188 O O . ALA A 1 528 ? -20.745 1.724 21.937 1.00 98.12 528 ALA A O 1
ATOM 4189 N N . VAL A 1 529 ? -22.267 0.074 21.805 1.00 98.44 529 VAL A N 1
ATOM 4190 C CA . VAL A 1 529 ? -21.343 -0.926 21.241 1.00 98.44 529 VAL A CA 1
ATOM 4191 C C . VAL A 1 529 ? -20.917 -0.558 19.824 1.00 98.44 529 VAL A C 1
ATOM 4193 O O . VAL A 1 529 ? -19.738 -0.664 19.517 1.00 98.44 529 VAL A O 1
ATOM 4196 N N . GLN A 1 530 ? -21.833 -0.073 18.984 1.00 98.00 530 GLN A N 1
ATOM 4197 C CA . GLN A 1 530 ? -21.505 0.369 17.620 1.00 98.00 530 GLN A CA 1
ATOM 4198 C C . GLN A 1 530 ? -20.549 1.566 17.616 1.00 98.00 530 GLN A C 1
ATOM 4200 O O . GLN A 1 530 ? -19.616 1.618 16.816 1.00 98.00 530 GLN A O 1
ATOM 4205 N N . GLU A 1 531 ? -20.754 2.515 18.532 1.00 97.25 531 GLU A N 1
ATOM 4206 C CA . GLU A 1 531 ? -19.842 3.646 18.700 1.00 97.25 531 GLU A CA 1
ATOM 4207 C C . GLU A 1 531 ? -18.474 3.187 19.223 1.00 97.25 531 GLU A C 1
ATOM 4209 O O . GLU A 1 531 ? -17.439 3.596 18.701 1.00 97.25 531 GLU A O 1
ATOM 4214 N N . ALA A 1 532 ? -18.451 2.283 20.207 1.00 98.19 532 ALA A N 1
ATOM 4215 C CA . ALA A 1 532 ? -17.212 1.713 20.727 1.00 98.19 532 ALA A CA 1
ATOM 4216 C C . ALA A 1 532 ? -16.448 0.896 19.672 1.00 98.19 532 ALA A C 1
ATOM 4218 O O . ALA A 1 532 ? -15.228 0.998 19.605 1.00 98.19 532 ALA A O 1
ATOM 4219 N N . GLU A 1 533 ? -17.142 0.139 18.821 1.00 98.38 533 GLU A N 1
ATOM 4220 C CA . GLU A 1 533 ? -16.551 -0.575 17.686 1.00 98.38 533 GLU A CA 1
ATOM 4221 C C . GLU A 1 533 ? -15.920 0.405 16.694 1.00 98.38 533 GLU A C 1
ATOM 4223 O O . GLU A 1 533 ? -14.762 0.240 16.318 1.00 98.38 533 GLU A O 1
ATOM 4228 N N . ARG A 1 534 ? -16.617 1.487 16.324 1.00 97.56 534 ARG A N 1
ATOM 4229 C CA . ARG A 1 534 ? -16.031 2.514 15.452 1.00 97.56 534 ARG A CA 1
ATOM 4230 C C . ARG A 1 534 ? -14.790 3.157 16.081 1.00 97.56 534 ARG A C 1
ATOM 4232 O O . ARG A 1 534 ? -13.797 3.352 15.382 1.00 97.56 534 ARG A O 1
ATOM 4239 N N . LEU A 1 535 ? -14.826 3.469 17.377 1.00 97.50 535 LEU A N 1
ATOM 4240 C CA . LEU A 1 535 ? -13.676 4.009 18.113 1.00 97.50 535 LEU A CA 1
ATOM 4241 C C . LEU A 1 535 ? -12.509 3.020 18.174 1.00 97.50 535 LEU A C 1
ATOM 4243 O O . LEU A 1 535 ? -11.362 3.436 18.034 1.00 97.50 535 LEU A O 1
ATOM 4247 N N . MET A 1 536 ? -12.791 1.730 18.363 1.00 98.12 536 MET A N 1
ATOM 4248 C CA . MET A 1 536 ? -11.799 0.653 18.347 1.00 98.12 536 MET A CA 1
ATOM 4249 C C . MET A 1 536 ? -11.093 0.594 16.991 1.00 98.12 536 MET A C 1
ATOM 4251 O O . MET A 1 536 ? -9.872 0.699 16.945 1.00 98.12 536 MET A O 1
ATOM 4255 N N . LEU A 1 537 ? -11.848 0.533 15.891 1.00 98.25 537 LEU A N 1
ATOM 4256 C CA . LEU A 1 537 ? -11.289 0.504 14.534 1.00 98.25 537 LEU A CA 1
ATOM 4257 C C . LEU A 1 537 ? -10.524 1.787 14.186 1.00 98.25 537 LEU A C 1
ATOM 4259 O O . LEU A 1 537 ? -9.533 1.749 13.459 1.00 98.25 537 LEU A O 1
ATOM 4263 N N . LEU A 1 538 ? -10.963 2.939 14.698 1.00 97.62 538 LEU A N 1
ATOM 4264 C CA . LEU A 1 538 ? -10.222 4.191 14.561 1.00 97.62 538 LEU A CA 1
ATOM 4265 C C . LEU A 1 538 ? -8.891 4.143 15.324 1.00 97.62 538 LEU A C 1
ATOM 4267 O O . LEU A 1 538 ? -7.867 4.583 14.803 1.00 97.62 538 LEU A O 1
ATOM 4271 N N . ALA A 1 539 ? -8.892 3.597 16.540 1.00 96.88 539 ALA A N 1
ATOM 4272 C CA . ALA A 1 539 ? -7.703 3.469 17.377 1.00 96.88 539 ALA A CA 1
ATOM 4273 C C . ALA A 1 539 ? -6.636 2.532 16.784 1.00 96.88 539 ALA A C 1
ATOM 4275 O O . ALA A 1 539 ? -5.477 2.622 17.173 1.00 96.88 539 ALA A O 1
ATOM 4276 N N . GLU A 1 540 ? -6.996 1.676 15.827 1.00 97.06 540 GLU A N 1
ATOM 4277 C CA . GLU A 1 540 ? -6.069 0.803 15.096 1.00 97.06 540 GLU A CA 1
ATOM 4278 C C . GLU A 1 540 ? -5.233 1.524 14.029 1.00 97.06 540 GLU A C 1
ATOM 4280 O O . GLU A 1 540 ? -4.330 0.913 13.451 1.00 97.06 540 GLU A O 1
ATOM 4285 N N . THR A 1 541 ? -5.516 2.799 13.733 1.00 96.50 541 THR A N 1
ATOM 4286 C CA . THR A 1 541 ? -4.797 3.547 12.691 1.00 96.50 541 THR A CA 1
ATOM 4287 C C . THR A 1 541 ? -3.289 3.584 12.940 1.00 96.50 541 THR A C 1
ATOM 4289 O O . THR A 1 541 ? -2.817 4.013 13.995 1.00 96.50 541 THR A O 1
ATOM 4292 N N . SER A 1 542 ? -2.502 3.191 11.935 1.00 95.31 542 SER A N 1
ATOM 4293 C CA . SER A 1 542 ? -1.038 3.124 12.028 1.00 95.31 542 SER A CA 1
ATOM 4294 C C . SER A 1 542 ? -0.406 4.484 12.374 1.00 95.31 542 SER A C 1
ATOM 4296 O O . SER A 1 542 ? 0.685 4.546 12.948 1.00 95.31 542 SER A O 1
ATOM 4298 N N . CYS A 1 543 ? -1.105 5.584 12.079 1.00 94.19 543 CYS A N 1
ATOM 4299 C CA . CYS A 1 543 ? -0.638 6.952 12.267 1.00 94.19 543 CYS A CA 1
ATOM 4300 C C . CYS A 1 543 ? -0.362 7.326 13.723 1.00 94.19 543 CYS A C 1
ATOM 4302 O O . CYS A 1 543 ? 0.523 8.147 13.970 1.00 94.19 543 CYS A O 1
ATOM 4304 N N . TYR A 1 544 ? -1.083 6.743 14.685 1.00 93.75 544 TYR A N 1
ATOM 4305 C CA . TYR A 1 544 ? -0.900 7.078 16.103 1.00 93.75 544 TYR A CA 1
ATOM 4306 C C . TYR A 1 544 ? 0.433 6.587 16.667 1.00 93.75 544 TYR A C 1
ATOM 4308 O O . TYR A 1 544 ? 0.940 7.181 17.613 1.00 93.75 544 TYR A O 1
ATOM 4316 N N . TRP A 1 545 ? 1.046 5.594 16.025 1.00 91.94 545 TRP A N 1
ATOM 4317 C CA . TRP A 1 545 ? 2.407 5.148 16.320 1.00 91.94 545 TRP A CA 1
ATOM 4318 C C . TRP A 1 545 ? 3.444 5.720 15.349 1.00 91.94 545 TRP A C 1
ATOM 4320 O O . TRP A 1 545 ? 4.631 5.749 15.642 1.00 91.94 545 TRP A O 1
ATOM 4330 N N . TYR A 1 546 ? 3.043 6.200 14.171 1.00 86.50 546 TYR A N 1
ATOM 4331 C CA . TYR A 1 546 ? 4.008 6.700 13.190 1.00 86.50 546 TYR A CA 1
ATOM 4332 C C . TYR A 1 546 ? 4.801 7.920 13.703 1.00 86.50 546 TYR A C 1
ATOM 4334 O O . TYR A 1 546 ? 5.992 8.086 13.408 1.00 86.50 546 TYR A O 1
ATOM 4342 N N . TRP A 1 547 ? 4.156 8.755 14.520 1.00 83.88 547 TRP A N 1
ATOM 4343 C CA . TRP A 1 547 ? 4.704 10.000 15.064 1.00 83.88 547 TRP A CA 1
ATOM 4344 C C . TRP A 1 547 ? 5.173 9.882 16.525 1.00 83.88 547 TRP A C 1
ATOM 4346 O O . TRP A 1 547 ? 5.092 10.871 17.261 1.00 83.88 547 TRP A O 1
ATOM 4356 N N . THR A 1 548 ? 5.672 8.706 16.940 1.00 83.12 548 THR A N 1
ATOM 4357 C CA . THR A 1 548 ? 6.067 8.418 18.332 1.00 83.12 548 THR A CA 1
ATOM 4358 C C . THR A 1 548 ? 6.902 9.524 18.972 1.00 83.12 548 THR A C 1
ATOM 4360 O O . THR A 1 548 ? 7.877 10.030 18.400 1.00 83.12 548 THR A O 1
ATOM 4363 N N . GLY A 1 549 ? 6.599 9.821 20.232 1.00 82.44 549 GLY A N 1
ATOM 4364 C CA . GLY A 1 549 ? 7.316 10.797 21.044 1.00 82.44 549 GLY A CA 1
ATOM 4365 C C . GLY A 1 549 ? 6.680 12.178 21.033 1.00 82.44 549 GLY A C 1
ATOM 4366 O O . GLY A 1 549 ? 7.240 13.110 21.617 1.00 82.44 549 GLY A O 1
ATOM 4367 N N . GLN A 1 550 ? 5.527 12.309 20.385 1.00 87.56 550 GLN A N 1
ATOM 4368 C CA . GLN A 1 550 ? 4.694 13.495 20.409 1.00 87.56 550 GLN A CA 1
ATOM 4369 C C . GLN A 1 550 ? 3.446 13.180 21.228 1.00 87.56 550 GLN A C 1
ATOM 4371 O O . GLN A 1 550 ? 2.604 12.396 20.805 1.00 87.56 550 GLN A O 1
ATOM 4376 N N . ALA A 1 551 ? 3.285 13.842 22.377 1.00 86.00 551 ALA A N 1
ATOM 4377 C CA . ALA A 1 551 ? 2.194 13.552 23.312 1.00 86.00 551 ALA A CA 1
ATOM 4378 C C . ALA A 1 551 ? 0.789 13.627 22.680 1.00 86.00 551 ALA A C 1
ATOM 4380 O O . ALA A 1 551 ? -0.116 12.924 23.116 1.00 86.00 551 ALA A O 1
ATOM 4381 N N . VAL A 1 552 ? 0.613 14.464 21.648 1.00 87.19 552 VAL A N 1
ATOM 4382 C CA . VAL A 1 552 ? -0.650 14.578 20.905 1.00 87.19 552 VAL A CA 1
ATOM 4383 C C . VAL A 1 552 ? -0.998 13.309 20.124 1.00 87.19 552 VAL A C 1
ATOM 4385 O O . VAL A 1 552 ? -2.179 13.031 19.966 1.00 87.19 552 VAL A O 1
ATOM 4388 N N . TRP A 1 553 ? -0.008 12.537 19.671 1.00 92.31 553 TRP A N 1
ATOM 4389 C CA . TRP A 1 553 ? -0.196 11.295 18.917 1.00 92.31 553 TRP A CA 1
ATOM 4390 C C . TRP A 1 553 ? -0.145 10.073 19.835 1.00 92.31 553 TRP A C 1
ATOM 4392 O O . TRP A 1 553 ? -1.073 9.267 19.824 1.00 92.31 553 TRP A O 1
ATOM 4402 N N . ASP A 1 554 ? 0.853 10.016 20.723 1.00 90.12 554 ASP A N 1
ATOM 4403 C CA . ASP A 1 554 ? 1.086 8.903 21.655 1.00 90.12 554 ASP A CA 1
ATOM 4404 C C . ASP A 1 554 ? -0.141 8.601 22.550 1.00 90.12 554 ASP A C 1
ATOM 4406 O O . ASP A 1 554 ? -0.345 7.472 22.996 1.00 90.12 554 ASP A O 1
ATOM 4410 N N . ALA A 1 555 ? -0.976 9.609 22.836 1.00 92.75 555 ALA A N 1
ATOM 4411 C CA . ALA A 1 555 ? -2.141 9.472 23.710 1.00 92.75 555 ALA A CA 1
ATOM 4412 C C . ALA A 1 555 ? -3.430 9.021 22.997 1.00 92.75 555 ALA A C 1
ATOM 4414 O O . ALA A 1 555 ? -4.374 8.605 23.672 1.00 92.75 555 ALA A O 1
ATOM 4415 N N . GLN A 1 556 ? -3.497 9.084 21.662 1.00 95.56 556 GLN A N 1
ATOM 4416 C CA . GLN A 1 556 ? -4.747 8.934 20.900 1.00 95.56 556 GLN A CA 1
ATOM 4417 C C . GLN A 1 556 ? -5.426 7.580 21.122 1.00 95.56 556 GLN A C 1
ATOM 4419 O O . GLN A 1 556 ? -6.598 7.523 21.488 1.00 95.56 556 GLN A O 1
ATOM 4424 N N . VAL A 1 557 ? -4.674 6.486 21.008 1.00 96.06 557 VAL A N 1
ATOM 4425 C CA . VAL A 1 557 ? -5.185 5.125 21.242 1.00 96.06 557 VAL A CA 1
ATOM 4426 C C . VAL A 1 557 ? -5.743 4.975 22.661 1.00 96.06 557 VAL A C 1
ATOM 4428 O O . VAL A 1 557 ? -6.810 4.401 22.871 1.00 96.06 557 VAL A O 1
ATOM 4431 N N . THR A 1 558 ? -5.048 5.544 23.650 1.00 95.44 558 THR A N 1
ATOM 4432 C CA . THR A 1 558 ? -5.473 5.484 25.055 1.00 95.44 558 THR A CA 1
ATOM 4433 C C . THR A 1 558 ? -6.728 6.324 25.296 1.00 95.44 558 THR A C 1
ATOM 4435 O O . THR A 1 558 ? -7.608 5.908 26.048 1.00 95.44 558 THR A O 1
ATOM 4438 N N . HIS A 1 559 ? -6.845 7.492 24.658 1.00 96.25 559 HIS A N 1
ATOM 4439 C CA . HIS A 1 559 ? -8.055 8.312 24.718 1.00 96.25 559 HIS A CA 1
ATOM 4440 C C . HIS A 1 559 ? -9.259 7.576 24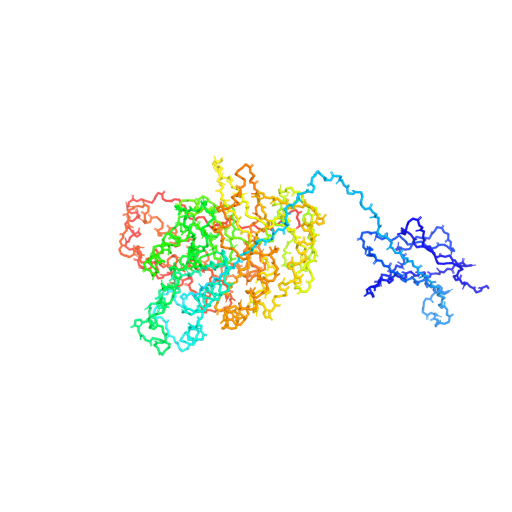.129 1.00 96.25 559 HIS A C 1
ATOM 4442 O O . HIS A 1 559 ? -10.294 7.503 24.795 1.00 96.25 559 HIS A O 1
ATOM 4448 N N . ALA A 1 560 ? -9.105 6.979 22.943 1.00 97.00 560 ALA A N 1
ATOM 4449 C CA . ALA A 1 560 ? -10.145 6.186 22.296 1.00 97.00 560 ALA A CA 1
ATOM 4450 C C . ALA A 1 560 ? -10.600 5.020 23.184 1.00 97.00 560 ALA A C 1
ATOM 4452 O O . ALA A 1 560 ? -11.791 4.893 23.470 1.00 97.00 560 ALA A O 1
ATOM 4453 N N . ALA A 1 561 ? -9.653 4.226 23.695 1.00 97.31 561 ALA A N 1
ATOM 4454 C CA . ALA A 1 561 ? -9.952 3.097 24.569 1.00 97.31 561 ALA A CA 1
ATOM 4455 C C . ALA A 1 561 ? -10.672 3.546 25.850 1.00 97.31 561 ALA A C 1
ATOM 4457 O O . ALA A 1 561 ? -11.726 3.010 26.185 1.00 97.31 561 ALA A O 1
ATOM 4458 N N . ASN A 1 562 ? -10.164 4.564 26.553 1.00 96.75 562 ASN A N 1
ATOM 4459 C CA . ASN A 1 562 ? -10.799 5.072 27.774 1.00 96.75 562 ASN A CA 1
ATOM 4460 C C . ASN A 1 562 ? -12.209 5.614 27.516 1.00 96.75 562 ASN A C 1
ATOM 4462 O O . ASN A 1 562 ? -13.106 5.420 28.338 1.00 96.75 562 ASN A O 1
ATOM 4466 N N . HIS A 1 563 ? -12.417 6.303 26.392 1.00 97.44 563 HIS A N 1
ATOM 4467 C CA . HIS A 1 563 ? -13.740 6.777 26.008 1.00 97.44 563 HIS A CA 1
ATOM 4468 C C . HIS A 1 563 ? -14.685 5.601 25.736 1.00 97.44 563 HIS A C 1
ATOM 4470 O O . HIS A 1 563 ? -15.767 5.552 26.320 1.00 97.44 563 HIS A O 1
ATOM 4476 N N . GLY A 1 564 ? -14.237 4.608 24.966 1.00 97.31 564 GLY A N 1
ATOM 4477 C CA . GLY A 1 564 ? -14.981 3.380 24.698 1.00 97.31 564 GLY A CA 1
ATOM 4478 C C . GLY A 1 564 ? -15.361 2.613 25.966 1.00 97.31 564 GLY A C 1
ATOM 4479 O O . GLY A 1 564 ? -16.527 2.283 26.158 1.00 97.31 564 GLY A O 1
ATOM 4480 N N . TRP A 1 565 ? -14.431 2.411 26.901 1.00 97.12 565 TRP A N 1
ATOM 4481 C CA . TRP A 1 565 ? -14.726 1.760 28.187 1.00 97.12 565 TRP A CA 1
ATOM 4482 C C . TRP A 1 565 ? -15.811 2.482 28.994 1.00 97.12 565 TRP A C 1
ATOM 4484 O O . TRP A 1 565 ? -16.630 1.831 29.644 1.00 97.12 565 TRP A O 1
ATOM 4494 N N . ASN A 1 566 ? -15.857 3.815 28.941 1.00 96.75 566 ASN A N 1
ATOM 4495 C CA . ASN A 1 566 ? -16.911 4.584 29.602 1.00 96.75 566 ASN A CA 1
ATOM 4496 C C . ASN A 1 566 ? -18.279 4.404 28.929 1.00 96.75 566 ASN A C 1
ATOM 4498 O O . ASN A 1 566 ? -19.291 4.410 29.629 1.00 96.75 566 ASN A O 1
ATOM 4502 N N . LEU A 1 567 ? -18.318 4.220 27.606 1.00 97.00 567 LEU A N 1
ATOM 4503 C CA . LEU A 1 567 ? -19.555 3.942 26.870 1.00 97.00 567 LEU A CA 1
ATOM 4504 C C . LEU A 1 567 ? -20.127 2.557 27.204 1.00 97.00 567 LEU A C 1
ATOM 4506 O O . LEU A 1 567 ? -21.342 2.400 27.224 1.00 97.00 567 LEU A O 1
ATOM 4510 N N . LEU A 1 568 ? -19.265 1.575 27.484 1.00 98.12 568 LEU A N 1
ATOM 4511 C CA . LEU A 1 568 ? -19.631 0.155 27.557 1.00 98.12 568 LEU A CA 1
ATOM 4512 C C . LEU A 1 568 ? -19.984 -0.372 28.957 1.00 98.12 568 LEU A C 1
ATOM 4514 O O . LEU A 1 568 ? -20.221 -1.571 29.110 1.00 98.12 568 LEU A O 1
ATOM 4518 N N . GLN A 1 569 ? -20.003 0.469 29.998 1.00 95.12 569 GLN A N 1
ATOM 4519 C CA . GLN A 1 569 ? -20.158 -0.005 31.385 1.00 95.12 569 GLN A CA 1
ATOM 4520 C C . GLN A 1 569 ? -21.410 -0.879 31.587 1.00 95.12 569 GLN A C 1
ATOM 4522 O O . GLN A 1 569 ? -21.322 -1.958 32.174 1.00 95.12 569 GLN A O 1
ATOM 4527 N N . GLY A 1 570 ? -22.569 -0.446 31.078 1.00 96.31 570 GLY A N 1
ATOM 4528 C CA . GLY A 1 570 ? -23.830 -1.177 31.244 1.00 96.31 570 GLY A CA 1
ATOM 4529 C C . GLY A 1 570 ? -23.873 -2.489 30.456 1.00 96.31 570 GLY A C 1
ATOM 4530 O O . GLY A 1 570 ? -24.353 -3.513 30.951 1.00 96.31 570 GLY A O 1
ATOM 4531 N N . GLU A 1 571 ? -23.341 -2.481 29.240 1.00 98.00 571 GLU A N 1
ATOM 4532 C CA . GLU A 1 571 ? -23.266 -3.637 28.353 1.00 98.00 571 GLU A CA 1
ATOM 4533 C C . GLU A 1 571 ? -22.314 -4.710 28.891 1.00 98.00 571 GLU A C 1
ATOM 4535 O O . GLU A 1 571 ? -22.623 -5.901 28.816 1.00 98.00 571 GLU A O 1
ATOM 4540 N N . LEU A 1 572 ? -21.206 -4.318 29.519 1.00 97.12 572 LEU A N 1
ATOM 4541 C CA . LEU A 1 572 ? -20.274 -5.252 30.157 1.00 97.12 572 LEU A CA 1
ATOM 4542 C C . LEU A 1 572 ? -20.879 -5.922 31.397 1.00 97.12 572 LEU A C 1
ATOM 4544 O O . LEU A 1 572 ? -20.704 -7.126 31.598 1.00 97.12 572 LEU A O 1
ATOM 4548 N N . GLU A 1 573 ? -21.668 -5.199 32.197 1.00 96.56 573 GLU A N 1
ATOM 4549 C CA . GLU A 1 573 ? -22.449 -5.820 33.276 1.00 96.56 573 GLU A CA 1
ATOM 4550 C C . GLU A 1 573 ? -23.480 -6.821 32.733 1.00 96.56 573 GLU A C 1
ATOM 4552 O O . GLU A 1 573 ? -23.764 -7.847 33.363 1.00 96.56 573 GLU A O 1
ATOM 4557 N N . GLN A 1 574 ? -24.075 -6.530 31.571 1.00 96.25 574 GLN A N 1
ATOM 4558 C CA . GLN A 1 574 ? -24.982 -7.453 30.893 1.00 96.25 574 GLN A CA 1
ATOM 4559 C C . GLN A 1 574 ? -24.241 -8.702 30.400 1.00 96.25 574 GLN A C 1
ATOM 4561 O O . GLN A 1 574 ? -24.749 -9.811 30.591 1.00 96.25 574 GLN A O 1
ATOM 4566 N N . LEU A 1 575 ? -23.055 -8.543 29.810 1.00 97.19 575 LEU A N 1
ATOM 4567 C CA . LEU A 1 575 ? -22.196 -9.648 29.382 1.00 97.19 575 LEU A CA 1
ATOM 4568 C C . LEU A 1 575 ? -21.827 -10.550 30.557 1.00 97.19 575 LEU A C 1
ATOM 4570 O O . LEU A 1 575 ? -22.026 -11.758 30.480 1.00 97.19 575 LEU A O 1
ATOM 4574 N N . GLN A 1 576 ? -21.400 -9.973 31.683 1.00 95.19 576 GLN A N 1
ATOM 4575 C CA . GLN A 1 576 ? -21.057 -10.741 32.881 1.00 95.19 576 GLN A CA 1
ATOM 4576 C C . GLN A 1 576 ? -22.233 -11.600 33.378 1.00 95.19 576 GLN A C 1
ATOM 4578 O O . GLN A 1 576 ? -22.031 -12.725 33.834 1.00 95.19 576 GLN A O 1
ATOM 4583 N N . LYS A 1 577 ? -23.471 -11.098 33.269 1.00 95.00 577 LYS A N 1
ATOM 4584 C CA . LYS A 1 577 ? -24.688 -11.850 33.626 1.00 95.00 577 LYS A CA 1
ATOM 4585 C C . LYS A 1 577 ? -25.022 -12.952 32.617 1.00 95.00 577 LYS A C 1
ATOM 4587 O O . LYS A 1 577 ? -25.547 -13.986 33.023 1.00 95.00 577 LYS A O 1
ATOM 4592 N N . LYS A 1 578 ? -24.766 -12.730 31.322 1.00 94.25 578 LYS A N 1
ATOM 4593 C CA . LYS A 1 578 ? -24.974 -13.725 30.255 1.00 94.25 578 LYS A CA 1
ATOM 4594 C C . LYS A 1 578 ? -23.895 -14.817 30.236 1.00 94.25 578 LYS A C 1
ATOM 4596 O O . LYS A 1 578 ? -24.203 -15.942 29.853 1.00 94.25 578 LYS A O 1
ATOM 4601 N N . GLY A 1 579 ? -22.683 -14.491 30.683 1.00 93.00 579 GLY A N 1
ATOM 4602 C CA . GLY A 1 579 ? -21.479 -15.302 30.527 1.00 93.00 579 GLY A CA 1
ATOM 4603 C C . GLY A 1 579 ? -20.736 -14.945 29.237 1.00 93.00 579 GLY A C 1
ATOM 4604 O O . GLY A 1 579 ? -21.353 -14.851 28.179 1.00 93.00 579 GLY A O 1
ATOM 4605 N N . ASP A 1 580 ? -19.420 -14.746 29.340 1.00 95.25 580 ASP A N 1
ATOM 4606 C CA . ASP A 1 580 ? -18.537 -14.513 28.194 1.00 95.25 580 ASP A CA 1
ATOM 4607 C C . ASP A 1 580 ? -17.955 -15.845 27.697 1.00 95.25 580 ASP A C 1
ATOM 4609 O O . ASP A 1 580 ? -17.437 -16.637 28.488 1.00 95.25 580 ASP A O 1
ATOM 4613 N N . THR A 1 581 ? -18.069 -16.099 26.394 1.00 95.00 581 THR A N 1
ATOM 4614 C CA . THR A 1 581 ? -17.518 -17.286 25.717 1.00 95.00 581 THR A CA 1
ATOM 4615 C C . THR A 1 581 ? -16.410 -16.948 24.727 1.00 95.00 581 THR A C 1
ATOM 4617 O O . THR A 1 581 ? -15.905 -17.838 24.044 1.00 95.00 581 THR A O 1
ATOM 4620 N N . THR A 1 582 ? -16.066 -15.673 24.616 1.00 96.25 582 THR A N 1
ATOM 4621 C CA . THR A 1 582 ? -15.118 -15.154 23.636 1.00 96.25 582 THR A CA 1
ATOM 4622 C C . THR A 1 582 ? -13.706 -15.453 24.107 1.00 96.25 582 THR A C 1
ATOM 4624 O O . THR A 1 582 ? -13.368 -15.280 25.280 1.00 96.25 582 THR A O 1
ATOM 4627 N N . GLY A 1 583 ? -12.870 -15.948 23.197 1.00 94.06 583 GLY A N 1
ATOM 4628 C CA . GLY A 1 583 ? -11.449 -16.120 23.481 1.00 94.06 583 GLY A CA 1
ATOM 4629 C C . GLY A 1 583 ? -10.767 -14.768 23.726 1.00 94.06 583 GLY A C 1
ATOM 4630 O O . GLY A 1 583 ? -11.281 -13.732 23.303 1.00 94.06 583 GLY A O 1
ATOM 4631 N N . PRO A 1 584 ? -9.600 -14.745 24.389 1.00 93.62 584 PRO A N 1
ATOM 4632 C CA . PRO A 1 584 ? -8.834 -13.515 24.515 1.00 93.62 584 PRO A CA 1
ATOM 4633 C C . PRO A 1 584 ? -8.403 -13.018 23.131 1.00 93.62 584 PRO A C 1
ATOM 4635 O O . PRO A 1 584 ? -7.972 -13.807 22.289 1.00 93.62 584 PRO A O 1
ATOM 4638 N N . THR A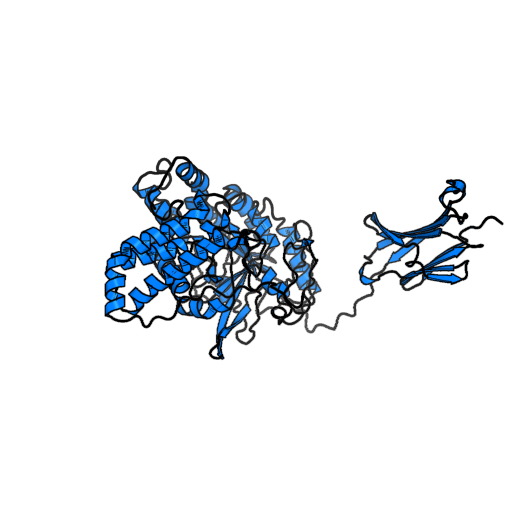 1 585 ? -8.446 -11.706 22.921 1.00 94.94 585 THR A N 1
ATOM 4639 C CA . THR A 1 585 ? -7.787 -11.081 21.772 1.00 94.94 585 THR A CA 1
ATOM 4640 C C . THR A 1 585 ? -6.280 -11.201 21.965 1.00 94.94 585 THR A C 1
ATOM 4642 O O . THR A 1 585 ? -5.740 -10.801 22.999 1.00 94.94 585 THR A O 1
ATOM 4645 N N . ILE A 1 586 ? -5.598 -11.801 20.990 1.00 88.69 586 ILE A N 1
ATOM 4646 C CA . ILE A 1 586 ? -4.164 -12.074 21.069 1.00 88.69 586 ILE A CA 1
ATOM 4647 C C . ILE A 1 586 ? -3.426 -11.026 20.249 1.00 88.69 586 ILE A C 1
ATOM 4649 O O . ILE A 1 586 ? -3.543 -10.987 19.026 1.00 88.69 586 ILE A O 1
ATOM 4653 N N . PHE A 1 587 ? -2.625 -10.211 20.933 1.00 86.56 587 PHE A N 1
ATOM 4654 C CA . PHE A 1 587 ? -1.644 -9.374 20.262 1.00 86.56 587 PHE A CA 1
ATOM 4655 C C . PHE A 1 587 ? -0.599 -10.270 19.571 1.00 86.56 587 PHE A C 1
ATOM 4657 O O . PHE A 1 587 ? -0.089 -11.190 20.226 1.00 86.56 587 PHE A O 1
ATOM 4664 N N . PRO A 1 588 ? -0.264 -10.052 18.285 1.00 80.00 588 PRO A N 1
ATOM 4665 C CA . PRO A 1 588 ? 0.653 -10.936 17.581 1.00 80.00 588 PRO A CA 1
ATOM 4666 C C . PRO A 1 588 ? 1.993 -11.094 18.296 1.00 80.00 588 PRO A C 1
ATOM 4668 O O . PRO A 1 588 ? 2.600 -10.123 18.742 1.00 80.00 588 PRO A O 1
ATOM 4671 N N . ALA A 1 589 ? 2.450 -12.344 18.405 1.00 64.94 589 ALA A N 1
ATOM 4672 C CA . ALA A 1 589 ? 3.671 -12.659 19.129 1.00 64.94 589 ALA A CA 1
ATOM 4673 C C . ALA A 1 589 ? 4.869 -11.923 18.517 1.00 64.94 589 ALA A C 1
ATOM 4675 O O . ALA A 1 589 ? 5.143 -12.037 17.322 1.00 64.94 589 ALA A O 1
ATOM 4676 N N . TRP A 1 590 ? 5.589 -11.203 19.370 1.00 68.75 590 TRP A N 1
ATOM 4677 C CA . TRP A 1 590 ? 6.807 -10.489 19.028 1.00 68.75 590 TRP A CA 1
ATOM 4678 C C . TRP A 1 590 ? 7.970 -11.072 19.844 1.00 68.75 590 TRP A C 1
ATOM 4680 O O . TRP A 1 590 ? 7.831 -11.324 21.044 1.00 68.75 590 TRP A O 1
ATOM 4690 N N . VAL A 1 591 ? 9.090 -11.380 19.183 1.00 64.31 591 VAL A N 1
ATOM 4691 C CA . VAL A 1 591 ? 10.190 -12.186 19.745 1.00 64.31 591 VAL A CA 1
ATOM 4692 C C . VAL A 1 591 ? 11.467 -11.351 19.865 1.00 64.31 591 VAL A C 1
ATOM 4694 O O . VAL A 1 591 ? 11.856 -10.669 18.920 1.00 64.31 591 VAL A O 1
ATOM 4697 N N . LEU A 1 592 ? 12.147 -11.449 21.018 1.00 65.75 592 LEU A N 1
ATOM 4698 C CA . LEU A 1 592 ? 13.455 -10.837 21.283 1.00 65.75 592 LEU A CA 1
ATOM 4699 C C . LEU A 1 592 ? 14.455 -11.878 21.849 1.00 65.75 592 LEU A C 1
ATOM 4701 O O . LEU A 1 592 ? 14.150 -12.496 22.871 1.00 65.75 592 LEU A O 1
ATOM 4705 N N . PRO A 1 593 ? 15.664 -12.043 21.266 1.00 63.91 593 PRO A N 1
ATOM 4706 C CA . PRO A 1 593 ? 16.094 -11.465 19.996 1.00 63.91 593 PRO A CA 1
ATOM 4707 C C . PRO A 1 593 ? 15.325 -12.092 18.827 1.00 63.91 593 PRO A C 1
ATOM 4709 O O . PRO A 1 593 ? 15.007 -13.276 18.836 1.00 63.91 593 PRO A O 1
ATOM 4712 N N . GLU A 1 594 ? 15.050 -11.270 17.826 1.00 59.72 594 GLU A N 1
ATOM 4713 C CA . GLU A 1 594 ? 14.281 -11.601 16.626 1.00 59.72 594 GLU A CA 1
ATOM 4714 C C . GLU A 1 594 ? 14.850 -12.766 15.810 1.00 59.72 594 GLU A C 1
ATOM 4716 O O . GLU A 1 594 ? 14.105 -13.593 15.291 1.00 59.72 594 GLU A O 1
ATOM 4721 N N . ASN A 1 595 ? 16.176 -12.829 15.709 1.00 61.22 595 ASN A N 1
ATOM 4722 C CA . ASN A 1 595 ? 16.892 -13.827 14.935 1.00 61.22 595 ASN A CA 1
ATOM 4723 C C . ASN A 1 595 ? 17.907 -14.526 15.850 1.00 61.22 595 ASN A C 1
ATOM 4725 O O . ASN A 1 595 ? 19.086 -14.187 15.848 1.00 61.22 595 ASN A O 1
ATOM 4729 N N . PRO A 1 596 ? 17.486 -15.487 16.690 1.00 49.81 596 PRO A N 1
ATOM 4730 C CA . PRO A 1 596 ? 18.395 -16.140 17.633 1.00 49.81 596 PRO A CA 1
ATOM 4731 C C . PRO A 1 596 ? 19.489 -16.985 16.945 1.00 49.81 596 PRO A C 1
ATOM 4733 O O . PRO A 1 596 ? 20.363 -17.511 17.634 1.00 49.81 596 PRO A O 1
ATOM 4736 N N . GLY A 1 597 ? 19.452 -17.112 15.610 1.00 45.78 597 GLY A N 1
ATOM 4737 C CA . GLY A 1 597 ? 20.481 -17.733 14.772 1.00 45.78 597 GLY A CA 1
ATOM 4738 C C . GLY A 1 597 ? 21.198 -16.772 13.812 1.00 45.78 597 GLY A C 1
ATOM 4739 O O . GLY A 1 597 ? 21.954 -17.258 12.968 1.00 45.78 597 GLY A O 1
ATOM 4740 N N . GLY A 1 598 ? 20.966 -15.456 13.930 1.00 40.72 598 GLY A N 1
ATOM 4741 C CA . GLY A 1 598 ? 21.624 -14.398 13.156 1.00 40.72 598 GLY A CA 1
ATOM 4742 C C . GLY A 1 598 ? 22.159 -13.285 14.039 1.00 40.72 598 GLY A C 1
ATOM 4743 O O . GLY A 1 598 ? 21.353 -12.410 14.424 1.00 40.72 598 GLY A O 1
#